Protein 3CPR (pdb70)

B-factor: mean 21.33, std 8.8, range [5.66, 78.07]

Solvent-accessible surface area: 22851 Å² total

Radius of gyration: 25.05 Å; Cα contacts (8 Å, |Δi|>4): 1333; chains: 2; bounding box: 92×56×39 Å

CATH classification: 3.20.20.70

Sequence (602 aa):
ITSTGLTAKTGVEHFGTVGVAMVTPFTESGDIDIAAGREVAAYLVDKGLDSLVLAGTTGESPTTTAAEKLELLKAVREEVGDRAKLIAGVGTNNTRTSVELAEAAASAGADGLLVVTPYYSKPSQEGLLAHFGAIAAATEVPICLYDIPGRSGIPIESDTMRRLSELPTILAVDAKGDLVAATSLIKETGLAWYSGDDPLNLVWLALGGSGFISVIGHAAPTALRELYTSFEEGDLVRAREINAKLSPLVAAQGRLGGVSLAKAALRLQGINVGDPRLPIMAPNEQELEALREDMKKAGVLITSTGLTAKTGVEHFGTVGVAMVTPFTESGDIDIAAGREVAAYLVDKGLDSLVLAGTTGESPTTTAAEKLELLKAVREEVGDRAKLIAGVGTNNTRTSVELAEAAASAGADGLLVVTPYYSKPSQEGLLAHFGAIAAATEVPICLYDIPGRSGIPIESDTMRRLSELPTILAVDAKGDLVAATSLIKETGLAWYSGDDPLNLVWLALGGSGFISVIGHAAPTALRELYTSFEEGDLVRAREINAKLSPLVAAQGRLGGVSLAKAALRLQGINVGDPRLPIMAPNEQELEALREDMKKAGVL

InterPro domains:
  IPR002220 DapA-like [PF00701] (14-297)
  IPR002220 DapA-like [PIRSF001365] (17-299)
  IPR002220 DapA-like [PR00146] (47-68)
  IPR002220 DapA-like [PR00146] (83-101)
  IPR002220 DapA-like [PR00146] (115-131)
  IPR002220 DapA-like [PR00146] (140-157)
  IPR002220 DapA-like [PTHR12128] (19-300)
  IPR002220 DapA-like [SM01130] (13-299)
  IPR005263 4-hydroxy-tetrahydrodipicolinate synthase, DapA [MF_00418] (13-297)
  IPR005263 4-hydroxy-tetrahydrodipicolinate synthase, DapA [TIGR00674] (18-296)
  IPR005263 4-hydroxy-tetrahydrodipicolinate synthase, DapA [cd00950] (14-295)
  IPR013785 Aldolase-type TIM barrel [G3DSA:3.20.20.70] (1-301)
  IPR020624 Schiff base-forming aldolase, conserved site [PS00665] (50-67)
  IPR020625 Schiff base-forming aldolase, active site [PS00666] (145-175)

Organism: Corynebacterium glutamicum (strain ATCC 13032 / DSM 20300 / JCM 1318 / BCRC 11384 / CCUG 27702 / LMG 3730 / NBRC 12168 / NCIMB 10025 / NRRL B-2784 / 534) (NCBI:txid196627)

Structure (mmCIF, N/CA/C/O backbone):
data_3CPR
#
_entry.id   3CPR
#
_cell.length_a   135.300
_cell.length_b   54.810
_cell.length_c   98.610
_cell.angle_alpha   90.000
_cell.angle_beta   129.390
_cell.angle_gamma   90.000
#
_symmetry.space_group_name_H-M   'C 1 2 1'
#
loop_
_entity.id
_entity.type
_entity.pdbx_description
1 polymer 'Dihydrodipicolinate synthetase'
2 water water
#
loop_
_atom_site.group_PDB
_atom_site.id
_atom_site.type_symbol
_atom_site.label_atom_id
_atom_site.label_alt_id
_atom_site.label_comp_id
_atom_site.label_asym_id
_atom_site.label_entity_id
_atom_site.label_seq_id
_atom_site.pdbx_PDB_ins_code
_atom_site.Cartn_x
_atom_site.Cartn_y
_atom_site.Cartn_z
_atom_site.occupancy
_atom_site.B_iso_or_equiv
_atom_site.auth_seq_id
_atom_site.auth_comp_id
_atom_site.auth_asym_id
_atom_site.auth_atom_id
_atom_site.pdbx_PDB_model_num
ATOM 1 N N . ILE A 1 3 ? -9.968 13.623 21.214 1.00 58.08 3 ILE A N 1
ATOM 2 C CA . ILE A 1 3 ? -9.693 12.212 21.606 1.00 59.25 3 ILE A CA 1
ATOM 3 C C . ILE A 1 3 ? -8.235 12.021 22.023 1.00 59.29 3 ILE A C 1
ATOM 4 O O . ILE A 1 3 ? -7.321 12.122 21.203 1.00 59.95 3 ILE A O 1
ATOM 9 N N . THR A 1 4 ? -8.029 11.748 23.310 1.00 59.24 4 THR A N 1
ATOM 10 C CA . THR A 1 4 ? -6.692 11.547 23.861 1.00 58.23 4 THR A CA 1
ATOM 11 C C . THR A 1 4 ? -6.767 10.782 25.182 1.00 56.80 4 THR A C 1
ATOM 12 O O . THR A 1 4 ? -7.538 11.135 26.073 1.00 56.70 4 THR A O 1
ATOM 16 N N . SER A 1 5 ? -5.961 9.734 25.302 1.00 56.37 5 SER A N 1
ATOM 17 C CA . SER A 1 5 ? -5.932 8.919 26.513 1.00 55.13 5 SER A CA 1
ATOM 18 C C . SER A 1 5 ? -4.500 8.799 27.031 1.00 53.51 5 SER A C 1
ATOM 19 O O . SER A 1 5 ? -3.742 7.923 26.610 1.00 53.21 5 SER A O 1
ATOM 22 N N . THR A 1 6 ? -4.140 9.686 27.954 1.00 51.17 6 THR A N 1
ATOM 23 C CA . THR A 1 6 ? -2.796 9.707 28.515 1.00 49.19 6 THR A CA 1
ATOM 24 C C . THR A 1 6 ? -2.456 8.544 29.446 1.00 46.16 6 THR A C 1
ATOM 25 O O . THR A 1 6 ? -3.131 8.308 30.449 1.00 46.07 6 THR A O 1
ATOM 29 N N . GLY A 1 7 ? -1.393 7.824 29.096 1.00 43.34 7 GLY A N 1
ATOM 30 C CA . GLY A 1 7 ? -0.939 6.712 29.908 1.00 37.47 7 GLY A CA 1
ATOM 31 C C . GLY A 1 7 ? 0.124 7.243 30.850 1.00 34.13 7 GLY A C 1
ATOM 32 O O . GLY A 1 7 ? 0.331 8.457 30.925 1.00 35.18 7 GLY A O 1
ATOM 33 N N . LEU A 1 8 ? 0.806 6.352 31.558 1.00 29.58 8 LEU A N 1
ATOM 34 C CA . LEU A 1 8 ? 1.839 6.764 32.504 1.00 26.14 8 LEU A CA 1
ATOM 35 C C . LEU A 1 8 ? 3.208 7.005 31.876 1.00 24.58 8 LEU A C 1
ATOM 36 O O . LEU A 1 8 ? 4.102 7.545 32.523 1.00 24.27 8 LEU A O 1
ATOM 41 N N . THR A 1 9 ? 3.373 6.609 30.620 1.00 22.03 9 THR A N 1
ATOM 42 C CA . THR A 1 9 ? 4.651 6.766 29.947 1.00 22.27 9 THR A CA 1
ATOM 43 C C . THR A 1 9 ? 4.786 8.065 29.167 1.00 22.73 9 THR A C 1
ATOM 44 O O . THR A 1 9 ? 3.854 8.481 28.479 1.00 24.11 9 THR A O 1
ATOM 48 N N . ALA A 1 10 ? 5.950 8.701 29.267 1.00 21.20 10 ALA A N 1
ATOM 49 C CA . ALA A 1 10 ? 6.195 9.929 28.525 1.00 21.48 10 ALA A CA 1
ATOM 50 C C . ALA A 1 10 ? 6.074 9.558 27.044 1.00 22.89 10 ALA A C 1
ATOM 51 O O . ALA A 1 10 ? 6.518 8.483 26.628 1.00 23.13 10 ALA A O 1
ATOM 53 N N . LYS A 1 11 ? 5.476 10.445 26.253 1.00 22.75 11 LYS A N 1
ATOM 54 C CA . LYS A 1 11 ? 5.280 10.199 24.827 1.00 22.23 11 LYS A CA 1
ATOM 55 C C . LYS A 1 11 ? 6.237 10.989 23.942 1.00 22.34 11 LYS A C 1
ATOM 56 O O . LYS A 1 11 ? 6.158 10.939 22.714 1.00 22.17 11 LYS A O 1
ATOM 62 N N . THR A 1 12 ? 7.152 11.709 24.574 1.00 23.17 12 THR A N 1
ATOM 63 C CA . THR A 1 12 ? 8.114 12.520 23.855 1.00 21.66 12 THR A CA 1
ATOM 64 C C . THR A 1 12 ? 8.839 11.784 22.732 1.00 21.18 12 THR A C 1
ATOM 65 O O . THR A 1 12 ? 9.363 10.689 22.928 1.00 21.28 12 THR A O 1
ATOM 69 N N . GLY A 1 13 ? 8.847 12.401 21.552 1.00 20.57 13 GLY A N 1
ATOM 70 C CA . GLY A 1 13 ? 9.532 11.856 20.389 1.00 20.21 13 GLY A CA 1
ATOM 71 C C . GLY A 1 13 ? 9.210 10.475 19.851 1.00 20.66 13 GLY A C 1
ATOM 72 O O . GLY A 1 13 ? 9.925 9.988 18.974 1.00 20.79 13 GLY A O 1
ATOM 73 N N . VAL A 1 14 ? 8.149 9.840 20.339 1.00 20.13 14 VAL A N 1
ATOM 74 C CA . VAL A 1 14 ? 7.800 8.506 19.857 1.00 19.18 14 VAL A CA 1
ATOM 75 C C . VAL A 1 14 ? 7.311 8.525 18.409 1.00 19.46 14 VAL A C 1
ATOM 76 O O . VAL A 1 14 ? 7.220 7.483 17.773 1.00 18.75 14 VAL A O 1
ATOM 80 N N . GLU A 1 15 ? 6.993 9.708 17.892 1.00 20.38 15 GLU A N 1
ATOM 81 C CA . GLU A 1 15 ? 6.524 9.832 16.515 1.00 22.21 15 GLU A CA 1
ATOM 82 C C . GLU A 1 15 ? 7.698 9.750 15.539 1.00 21.81 15 GLU A C 1
ATOM 83 O O . GLU A 1 15 ? 7.506 9.715 14.325 1.00 20.60 15 GLU A O 1
ATOM 89 N N . HIS A 1 16 ? 8.913 9.722 16.077 1.00 21.12 16 HIS A N 1
ATOM 90 C CA . HIS A 1 16 ? 10.106 9.608 15.250 1.00 20.73 16 HIS A CA 1
ATOM 91 C C . HIS A 1 16 ? 10.897 8.338 15.564 1.00 18.88 16 HIS A C 1
ATOM 92 O O . HIS A 1 16 ? 11.475 7.728 14.670 1.00 17.39 16 HIS A O 1
ATOM 99 N N . PHE A 1 17 ? 10.922 7.942 16.836 1.00 18.18 17 PHE A N 1
ATOM 100 C CA . PHE A 1 17 ? 11.701 6.780 17.247 1.00 15.82 17 PHE A CA 1
ATOM 101 C C . PHE A 1 17 ? 10.928 5.615 17.843 1.00 14.72 17 PHE A C 1
ATOM 102 O O . PHE A 1 17 ? 11.525 4.630 18.273 1.00 13.12 17 PHE A O 1
ATOM 110 N N . GLY A 1 18 ? 9.605 5.728 17.879 1.00 14.73 18 GLY A N 1
ATOM 111 C CA . GLY A 1 18 ? 8.790 4.648 18.404 1.00 15.38 18 GLY A CA 1
ATOM 112 C C . GLY A 1 18 ? 8.824 4.507 19.912 1.00 17.61 18 GLY A C 1
ATOM 113 O O . GLY A 1 18 ? 9.141 5.461 20.630 1.00 19.19 18 GLY A O 1
ATOM 114 N N . THR A 1 19 ? 8.494 3.318 20.401 1.00 16.53 19 THR A N 1
ATOM 115 C CA . THR A 1 19 ? 8.483 3.077 21.837 1.00 17.89 19 THR A CA 1
ATOM 116 C C . THR A 1 19 ? 9.290 1.843 22.224 1.00 18.16 19 THR A C 1
ATOM 117 O O . THR A 1 19 ? 10.176 1.912 23.073 1.00 19.42 19 THR A O 1
ATOM 121 N N . VAL A 1 20 ? 8.978 0.715 21.592 1.00 17.70 20 VAL A N 1
ATOM 122 C CA . VAL A 1 20 ? 9.653 -0.547 21.876 1.00 16.18 20 VAL A CA 1
ATOM 123 C C . VAL A 1 20 ? 10.347 -1.077 20.627 1.00 16.46 20 VAL A C 1
ATOM 124 O O . VAL A 1 20 ? 9.688 -1.479 19.665 1.00 14.72 20 VAL A O 1
ATOM 128 N N . GLY A 1 21 ? 11.677 -1.066 20.641 1.00 14.54 21 GLY A N 1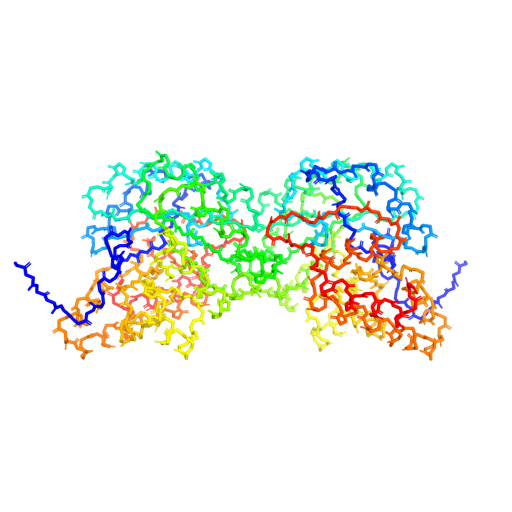
ATOM 129 C CA . GLY A 1 21 ? 12.426 -1.539 19.492 1.00 13.63 21 GLY A CA 1
ATOM 130 C C . GLY A 1 21 ? 13.763 -2.145 19.866 1.00 15.13 21 GLY A C 1
ATOM 131 O O . GLY A 1 21 ? 14.131 -2.183 21.043 1.00 15.14 21 GLY A O 1
ATOM 132 N N . VAL A 1 22 ? 14.493 -2.621 18.865 1.00 14.79 22 VAL A N 1
ATOM 133 C CA . VAL A 1 22 ? 15.791 -3.232 19.108 1.00 16.57 22 VAL A CA 1
ATOM 134 C C . VAL A 1 22 ? 16.807 -2.762 18.078 1.00 17.92 22 VAL A C 1
ATOM 135 O O . VAL A 1 22 ? 16.451 -2.314 16.985 1.00 18.45 22 VAL A O 1
ATOM 139 N N . ALA A 1 23 ? 18.076 -2.838 18.451 1.00 16.32 23 ALA A N 1
ATOM 140 C CA . ALA A 1 23 ? 19.156 -2.505 17.545 1.00 14.65 23 ALA A CA 1
ATOM 141 C C . ALA A 1 23 ? 19.286 -3.843 16.821 1.00 13.83 23 ALA A C 1
ATOM 142 O O . ALA A 1 23 ? 19.970 -4.747 17.294 1.00 13.11 23 ALA A O 1
ATOM 144 N N . MET A 1 24 ? 18.600 -3.966 15.688 1.00 15.75 24 MET A N 1
ATOM 145 C CA . MET A 1 24 ? 18.578 -5.215 14.921 1.00 15.99 24 MET A CA 1
ATOM 146 C C . MET A 1 24 ? 19.911 -5.745 14.396 1.00 15.30 24 MET A C 1
ATOM 147 O O . MET A 1 24 ? 20.789 -4.994 13.968 1.00 13.69 24 MET A O 1
ATOM 152 N N . VAL A 1 25 ? 20.055 -7.062 14.438 1.00 14.51 25 VAL A N 1
ATOM 153 C CA . VAL A 1 25 ? 21.257 -7.696 13.930 1.00 14.68 25 VAL A CA 1
ATOM 154 C C . VAL A 1 25 ? 21.263 -7.547 12.407 1.00 15.68 25 VAL A C 1
ATOM 155 O O . VAL A 1 25 ? 20.243 -7.214 11.792 1.00 13.96 25 VAL A O 1
ATOM 159 N N . THR A 1 26 ? 22.426 -7.767 11.812 1.00 15.39 26 THR A N 1
ATOM 160 C CA . THR A 1 26 ? 22.579 -7.720 10.364 1.00 16.44 26 THR A CA 1
ATOM 161 C C . THR A 1 26 ? 22.918 -9.161 9.985 1.00 16.39 26 THR A C 1
ATOM 162 O O . THR A 1 26 ? 24.061 -9.601 10.118 1.00 17.44 26 THR A O 1
ATOM 166 N N . PRO A 1 27 ? 21.921 -9.918 9.511 1.00 16.26 27 PRO A N 1
ATOM 167 C CA . PRO A 1 27 ? 22.116 -11.317 9.123 1.00 15.80 27 PRO A CA 1
ATOM 168 C C . PRO A 1 27 ? 23.186 -11.536 8.062 1.00 16.60 27 PRO A C 1
ATOM 169 O O . PRO A 1 27 ? 23.300 -10.771 7.101 1.00 16.32 27 PRO A O 1
ATOM 173 N N . PHE A 1 28 ? 23.972 -12.590 8.252 1.00 18.15 28 PHE A N 1
ATOM 174 C CA . PHE A 1 28 ? 25.023 -12.962 7.314 1.00 17.64 28 PHE A CA 1
ATOM 175 C C . PHE A 1 28 ? 24.812 -14.418 6.923 1.00 18.33 28 PHE A C 1
ATOM 176 O O . PHE A 1 28 ? 24.295 -15.207 7.713 1.00 17.59 28 PHE A O 1
ATOM 184 N N . THR A 1 29 ? 25.208 -14.760 5.699 1.00 19.37 29 THR A N 1
ATOM 185 C CA . THR A 1 29 ? 25.095 -16.120 5.194 1.00 20.50 29 THR A CA 1
ATOM 186 C C . THR A 1 29 ? 26.242 -16.913 5.811 1.00 23.22 29 THR A C 1
ATOM 187 O O . THR A 1 29 ? 27.072 -16.348 6.515 1.00 23.52 29 THR A O 1
ATOM 191 N N . GLU A 1 30 ? 26.294 -18.216 5.551 1.00 26.73 30 GLU A N 1
ATOM 192 C CA . GLU A 1 30 ? 27.353 -19.056 6.108 1.00 29.95 30 GLU A CA 1
ATOM 193 C C . GLU A 1 30 ? 28.752 -18.543 5.792 1.00 30.28 30 GLU A C 1
ATOM 194 O O . GLU A 1 30 ? 29.682 -18.739 6.574 1.00 31.78 30 GLU A O 1
ATOM 200 N N . SER A 1 31 ? 28.904 -17.881 4.652 1.00 31.63 31 SER A N 1
ATOM 201 C CA . SER A 1 31 ? 30.213 -17.373 4.252 1.00 32.77 31 SER A CA 1
ATOM 202 C C . SER A 1 31 ? 30.501 -15.919 4.610 1.00 31.79 31 SER A C 1
ATOM 203 O O . SER A 1 31 ? 31.441 -15.327 4.089 1.00 33.00 31 SER A O 1
ATOM 206 N N . GLY A 1 32 ? 29.691 -15.345 5.490 1.00 31.26 32 GLY A N 1
ATOM 207 C CA . GLY A 1 32 ? 29.929 -13.977 5.910 1.00 29.72 32 GLY A CA 1
ATOM 208 C C . GLY A 1 32 ? 29.320 -12.871 5.075 1.00 28.27 32 GLY A C 1
ATOM 209 O O . GLY A 1 32 ? 29.494 -11.694 5.400 1.00 27.85 32 GLY A O 1
ATOM 210 N N . ASP A 1 33 ? 28.614 -13.223 4.004 1.00 26.37 33 ASP A N 1
ATOM 211 C CA . ASP A 1 33 ? 27.986 -12.205 3.167 1.00 25.98 33 ASP A CA 1
ATOM 212 C C . ASP A 1 33 ? 26.667 -11.733 3.773 1.00 24.03 33 ASP A C 1
ATOM 213 O O . ASP A 1 33 ? 25.989 -12.475 4.485 1.00 22.57 33 ASP A O 1
ATOM 218 N N . ILE A 1 34 ? 26.298 -10.492 3.498 1.00 22.59 34 ILE A N 1
ATOM 219 C CA . ILE A 1 34 ? 25.050 -9.980 4.040 1.00 23.68 34 ILE A CA 1
ATOM 220 C C . ILE A 1 34 ? 23.879 -10.770 3.449 1.00 23.30 34 ILE A C 1
ATOM 221 O O . ILE A 1 34 ? 23.884 -11.128 2.274 1.00 23.01 34 ILE A O 1
ATOM 226 N N . ASP A 1 35 ? 22.884 -11.054 4.277 1.00 22.59 35 ASP A N 1
ATOM 227 C CA . ASP A 1 35 ? 21.722 -11.810 3.837 1.00 22.37 35 ASP A CA 1
ATOM 228 C C . ASP A 1 35 ? 20.477 -10.938 3.968 1.00 21.86 35 ASP A C 1
ATOM 229 O O . ASP A 1 35 ? 19.792 -10.955 4.990 1.00 22.28 35 ASP A O 1
ATOM 234 N N . ILE A 1 36 ? 20.206 -10.173 2.914 1.00 22.25 36 ILE A N 1
ATOM 235 C CA . ILE A 1 36 ? 19.074 -9.254 2.860 1.00 22.83 36 ILE A CA 1
ATOM 236 C C . ILE A 1 36 ? 17.725 -9.909 3.132 1.00 22.42 36 ILE A C 1
ATOM 237 O O . ILE A 1 36 ? 16.868 -9.331 3.801 1.00 23.56 36 ILE A O 1
ATOM 242 N N . ALA A 1 37 ? 17.540 -11.115 2.614 1.00 21.63 37 ALA A N 1
ATOM 243 C CA . ALA A 1 37 ? 16.286 -11.829 2.795 1.00 20.41 37 ALA A CA 1
ATOM 244 C C . ALA A 1 37 ? 16.016 -12.116 4.267 1.00 19.96 37 ALA A C 1
ATOM 245 O O . ALA A 1 37 ? 14.908 -11.895 4.759 1.00 20.49 37 ALA A O 1
ATOM 247 N N . ALA A 1 38 ? 17.024 -12.621 4.968 1.00 18.71 38 ALA A N 1
ATOM 248 C CA . ALA A 1 38 ? 16.873 -12.929 6.388 1.00 19.21 38 ALA A CA 1
ATOM 249 C C . ALA A 1 38 ? 16.680 -11.631 7.180 1.00 17.48 38 ALA A C 1
ATOM 250 O O . ALA A 1 38 ? 16.026 -11.622 8.220 1.00 17.88 38 ALA A O 1
ATOM 252 N N . GLY A 1 39 ? 17.251 -10.541 6.681 1.00 16.02 39 GLY A N 1
ATOM 253 C CA . GLY A 1 39 ? 17.104 -9.265 7.362 1.00 17.25 39 GLY A CA 1
ATOM 254 C C . GLY A 1 39 ? 15.654 -8.809 7.329 1.00 17.97 39 GLY A C 1
ATOM 255 O O . GLY A 1 39 ? 15.112 -8.325 8.329 1.00 15.92 39 GLY A O 1
ATOM 256 N N . ARG A 1 40 ? 15.022 -8.966 6.170 1.00 17.06 40 ARG A N 1
ATOM 257 C CA . ARG A 1 40 ? 13.632 -8.576 6.008 1.00 17.22 40 ARG A CA 1
ATOM 258 C C . ARG A 1 40 ? 12.744 -9.519 6.809 1.00 17.82 40 ARG A C 1
ATOM 259 O O . ARG A 1 40 ? 11.720 -9.107 7.354 1.00 18.24 40 ARG A O 1
ATOM 267 N N . GLU A 1 41 ? 13.151 -10.783 6.879 1.00 18.04 41 GLU A N 1
ATOM 268 C CA . GLU A 1 41 ? 12.400 -11.796 7.611 1.00 20.69 41 GLU A CA 1
ATOM 269 C C . GLU A 1 41 ? 12.405 -11.478 9.104 1.00 19.65 41 GLU A C 1
ATOM 270 O O . GLU A 1 41 ? 11.362 -11.498 9.757 1.00 19.11 41 GLU A O 1
ATOM 276 N N . VAL A 1 42 ? 13.590 -11.193 9.633 1.00 17.37 42 VAL A N 1
ATOM 277 C CA . VAL A 1 42 ? 13.738 -10.869 11.042 1.00 18.39 42 VAL A CA 1
ATOM 278 C C . VAL A 1 42 ? 12.983 -9.603 11.420 1.00 17.61 42 VAL A C 1
ATOM 279 O O . VAL A 1 42 ? 12.339 -9.552 12.466 1.00 19.34 42 VAL A O 1
ATOM 283 N N . ALA A 1 43 ? 13.055 -8.585 10.570 1.00 16.44 43 ALA A N 1
ATOM 284 C CA . ALA A 1 43 ? 12.370 -7.328 10.843 1.00 16.84 43 ALA A CA 1
ATOM 285 C C . ALA A 1 43 ? 10.850 -7.521 10.905 1.00 17.10 43 ALA A C 1
ATOM 286 O O . ALA A 1 43 ? 10.190 -7.028 11.821 1.00 15.16 43 ALA A O 1
ATOM 288 N N . ALA A 1 44 ? 10.296 -8.251 9.942 1.00 16.83 44 ALA A N 1
ATOM 289 C CA . ALA A 1 44 ? 8.858 -8.498 9.937 1.00 17.48 44 ALA A CA 1
ATOM 290 C C . ALA A 1 44 ? 8.501 -9.335 11.170 1.00 18.18 44 ALA A C 1
ATOM 291 O O . ALA A 1 44 ? 7.477 -9.126 11.814 1.00 17.40 44 ALA A O 1
ATOM 293 N N . TYR A 1 45 ? 9.364 -10.290 11.492 1.00 19.34 45 TYR A N 1
ATOM 294 C CA . TYR A 1 45 ? 9.156 -11.148 12.647 1.00 20.70 45 TYR A CA 1
ATOM 295 C C . TYR A 1 45 ? 9.056 -10.317 13.935 1.00 20.91 45 TYR A C 1
ATOM 296 O O . TYR A 1 45 ? 8.079 -10.415 14.680 1.00 21.56 45 TYR A O 1
ATOM 305 N N . LEU A 1 46 ? 10.074 -9.498 14.178 1.00 19.33 46 LEU A N 1
ATOM 306 C CA . LEU A 1 46 ? 10.137 -8.663 15.373 1.00 19.54 46 LEU A CA 1
ATOM 307 C C . LEU A 1 46 ? 8.962 -7.694 15.508 1.00 18.05 46 LEU A C 1
ATOM 308 O O . LEU A 1 46 ? 8.381 -7.562 16.591 1.00 14.93 46 LEU A O 1
ATOM 313 N N . VAL A 1 47 ? 8.617 -7.028 14.410 1.00 18.09 47 VAL A N 1
ATOM 314 C CA . VAL A 1 47 ? 7.516 -6.082 14.410 1.00 18.57 47 VAL A CA 1
ATOM 315 C C . VAL A 1 47 ? 6.202 -6.809 14.678 1.00 20.06 47 VAL A C 1
ATOM 316 O O . VAL A 1 47 ? 5.394 -6.360 15.486 1.00 20.10 47 VAL A O 1
ATOM 320 N N . ASP A 1 48 ? 5.983 -7.934 14.003 1.00 21.75 48 ASP A N 1
ATOM 321 C CA . ASP A 1 48 ? 4.764 -8.703 14.228 1.00 23.78 48 ASP A CA 1
ATOM 322 C C . ASP A 1 48 ? 4.688 -9.108 15.698 1.00 21.90 48 ASP A C 1
ATOM 323 O O . ASP A 1 48 ? 3.602 -9.283 16.241 1.00 21.15 48 ASP A O 1
ATOM 328 N N . LYS A 1 49 ? 5.850 -9.252 16.333 1.00 21.51 49 LYS A N 1
ATOM 329 C CA . LYS A 1 49 ? 5.926 -9.638 17.746 1.00 22.23 49 LYS A CA 1
ATOM 330 C C . LYS A 1 49 ? 5.613 -8.487 18.699 1.00 21.53 49 LYS A C 1
ATOM 331 O O . LYS A 1 49 ? 5.418 -8.704 19.894 1.00 19.87 49 LYS A O 1
ATOM 337 N N . GLY A 1 50 ? 5.589 -7.262 18.183 1.00 20.56 50 GLY A N 1
ATOM 338 C CA . GLY A 1 50 ? 5.284 -6.138 19.045 1.00 20.71 50 GLY A CA 1
ATOM 339 C C . GLY A 1 50 ? 6.215 -4.946 18.969 1.00 20.27 50 GLY A C 1
ATOM 340 O O . GLY A 1 50 ? 5.901 -3.889 19.510 1.00 19.16 50 GLY A O 1
ATOM 341 N N . LEU A 1 51 ? 7.361 -5.099 18.319 1.00 19.67 51 LEU A N 1
ATOM 342 C CA . LEU A 1 51 ? 8.292 -3.981 18.209 1.00 19.12 51 LEU A CA 1
ATOM 343 C C . LEU A 1 51 ? 7.722 -2.967 17.230 1.00 20.15 51 LEU A C 1
ATOM 344 O O . LEU A 1 51 ? 7.120 -3.346 16.225 1.00 21.77 51 LEU A O 1
ATOM 349 N N . ASP A 1 52 ? 7.900 -1.682 17.525 1.00 18.66 52 ASP A N 1
ATOM 350 C CA . ASP A 1 52 ? 7.421 -0.636 16.638 1.00 18.30 52 ASP A CA 1
ATOM 351 C C . ASP A 1 52 ? 8.581 0.255 16.218 1.00 17.48 52 ASP A C 1
ATOM 352 O O . ASP A 1 52 ? 8.381 1.370 15.741 1.00 16.75 52 ASP A O 1
ATOM 357 N N . SER A 1 53 ? 9.799 -0.247 16.391 1.00 16.57 53 SER A N 1
ATOM 358 C CA . SER A 1 53 ? 10.982 0.518 16.033 1.00 17.01 53 SER A CA 1
ATOM 359 C C . SER A 1 53 ? 12.172 -0.396 15.797 1.00 15.06 53 SER A C 1
ATOM 360 O O . SER A 1 53 ? 12.307 -1.432 16.442 1.00 15.48 53 SER A O 1
ATOM 363 N N . LEU A 1 54 ? 13.040 -0.016 14.868 1.00 12.61 54 LEU A N 1
ATOM 364 C CA . LEU A 1 54 ? 14.216 -0.822 14.584 1.00 14.07 54 LEU A CA 1
ATOM 365 C C . LEU A 1 54 ? 15.405 0.052 14.260 1.00 13.39 54 LEU A C 1
ATOM 366 O O . LEU A 1 54 ? 15.323 0.921 13.398 1.00 14.17 54 LEU A O 1
ATOM 371 N N . VAL A 1 55 ? 16.514 -0.175 14.948 1.00 12.33 55 VAL A N 1
ATOM 372 C CA . VAL A 1 55 ? 17.726 0.574 14.652 1.00 10.68 55 VAL A CA 1
ATOM 373 C C . VAL A 1 55 ? 18.557 -0.321 13.758 1.00 10.92 55 VAL A C 1
ATOM 374 O O . VAL A 1 55 ? 18.892 -1.452 14.135 1.00 12.90 55 VAL A O 1
ATOM 378 N N . LEU A 1 56 ? 18.875 0.170 12.567 1.00 11.87 56 LEU A N 1
ATOM 379 C CA . LEU A 1 56 ? 19.672 -0.596 11.615 1.00 11.85 56 LEU A CA 1
ATOM 380 C C . LEU A 1 56 ? 21.081 -0.015 11.591 1.00 12.98 56 LEU A C 1
ATOM 381 O O . LEU A 1 56 ? 21.264 1.204 11.614 1.00 13.04 56 LEU A O 1
ATOM 386 N N . ALA A 1 57 ? 22.075 -0.892 11.558 1.00 14.11 57 ALA A N 1
ATOM 387 C CA . ALA A 1 57 ? 23.477 -0.474 11.546 1.00 14.53 57 ALA A CA 1
ATOM 388 C C . ALA A 1 57 ? 23.919 0.122 12.888 1.00 14.84 57 ALA A C 1
ATOM 389 O O . ALA A 1 57 ? 24.724 1.047 12.937 1.00 15.43 57 ALA A O 1
ATOM 391 N N . GLY A 1 58 ? 23.370 -0.410 13.971 1.00 15.01 58 GLY A N 1
ATOM 392 C CA . GLY A 1 58 ? 23.765 0.028 15.293 1.00 16.57 58 GLY A CA 1
ATOM 393 C C . GLY A 1 58 ? 24.893 -0.900 15.720 1.00 16.50 58 GLY A C 1
ATOM 394 O O . GLY A 1 58 ? 25.417 -1.655 14.898 1.00 17.14 58 GLY A O 1
ATOM 395 N N . THR A 1 59 ? 25.268 -0.855 16.993 1.00 17.31 59 THR A N 1
ATOM 396 C CA . THR A 1 59 ? 26.342 -1.707 17.513 1.00 17.21 59 THR A CA 1
ATOM 397 C C . THR A 1 59 ? 26.004 -3.174 17.276 1.00 15.83 59 THR A C 1
ATOM 398 O O . THR A 1 59 ? 26.803 -3.935 16.735 1.00 15.05 59 THR A O 1
ATOM 402 N N . THR A 1 60 ? 24.807 -3.554 17.706 1.00 14.05 60 THR A N 1
ATOM 403 C CA . THR A 1 60 ? 24.305 -4.911 17.575 1.00 14.35 60 THR A CA 1
ATOM 404 C C . THR A 1 60 ? 24.161 -5.291 16.097 1.00 14.23 60 THR A C 1
ATOM 405 O O . THR A 1 60 ? 24.164 -6.470 15.747 1.00 13.77 60 THR A O 1
ATOM 409 N N . GLY A 1 61 ? 24.039 -4.282 15.239 1.00 13.35 61 GLY A N 1
ATOM 410 C CA . GLY A 1 61 ? 23.913 -4.518 13.808 1.00 13.77 61 GLY A CA 1
ATOM 411 C C . GLY A 1 61 ? 25.281 -4.661 13.164 1.00 13.23 61 GLY A C 1
ATOM 412 O O . GLY A 1 61 ? 25.409 -4.683 11.939 1.00 13.55 61 GLY A O 1
ATOM 413 N N . GLU A 1 62 ? 26.310 -4.743 14.000 1.00 12.84 62 GLU A N 1
ATOM 414 C CA . GLU A 1 62 ? 27.682 -4.912 13.534 1.00 12.21 62 GLU A CA 1
ATOM 415 C C . GLU A 1 62 ? 28.175 -3.825 12.579 1.00 12.88 62 GLU A C 1
ATOM 416 O O . GLU A 1 62 ? 28.787 -4.110 11.556 1.00 13.10 62 GLU A O 1
ATOM 422 N N . SER A 1 63 ? 27.931 -2.567 12.940 1.00 13.53 63 SER A N 1
ATOM 423 C CA . SER A 1 63 ? 28.356 -1.439 12.117 1.00 12.27 63 SER A CA 1
ATOM 424 C C . SER A 1 63 ? 29.862 -1.384 11.844 1.00 11.99 63 SER A C 1
ATOM 425 O O . SER A 1 63 ? 30.285 -0.808 10.847 1.00 13.64 63 SER A O 1
ATOM 428 N N . PRO A 1 64 ? 30.694 -1.967 12.726 1.00 13.19 64 PRO A N 1
ATOM 429 C CA . PRO A 1 64 ? 32.140 -1.906 12.455 1.00 12.54 64 PRO A CA 1
ATOM 430 C C . PRO A 1 64 ? 32.637 -2.812 11.321 1.00 14.49 64 PRO A C 1
ATOM 431 O O . PRO A 1 64 ? 33.630 -2.504 10.669 1.00 16.02 64 PRO A O 1
ATOM 435 N N . THR A 1 65 ? 31.960 -3.936 11.094 1.00 15.56 65 THR A N 1
ATOM 436 C CA . THR A 1 65 ? 32.389 -4.875 10.054 1.00 15.70 65 THR A CA 1
ATOM 437 C C . THR A 1 65 ? 31.567 -4.878 8.755 1.00 16.21 65 THR A C 1
ATOM 438 O O . THR A 1 65 ? 31.799 -5.703 7.877 1.00 17.39 65 THR A O 1
ATOM 442 N N . THR A 1 66 ? 30.610 -3.966 8.633 1.00 17.29 66 THR A N 1
ATOM 443 C CA . THR A 1 66 ? 29.805 -3.876 7.418 1.00 17.37 66 THR A CA 1
ATOM 444 C C . THR A 1 66 ? 30.186 -2.621 6.647 1.00 17.27 66 THR A C 1
ATOM 445 O O . THR A 1 66 ? 30.560 -1.614 7.244 1.00 16.20 66 THR A O 1
ATOM 449 N N . THR A 1 67 ? 30.084 -2.685 5.322 1.00 16.18 67 THR A N 1
ATOM 450 C CA . THR A 1 67 ? 30.420 -1.545 4.477 1.00 16.47 67 THR A CA 1
ATOM 451 C C . THR A 1 67 ? 29.251 -0.567 4.425 1.00 17.19 67 THR A C 1
ATOM 452 O O . THR A 1 67 ? 28.129 -0.901 4.818 1.00 17.84 67 THR A O 1
ATOM 456 N N . ALA A 1 68 ? 29.519 0.640 3.941 1.00 16.78 68 ALA A N 1
ATOM 457 C CA . ALA A 1 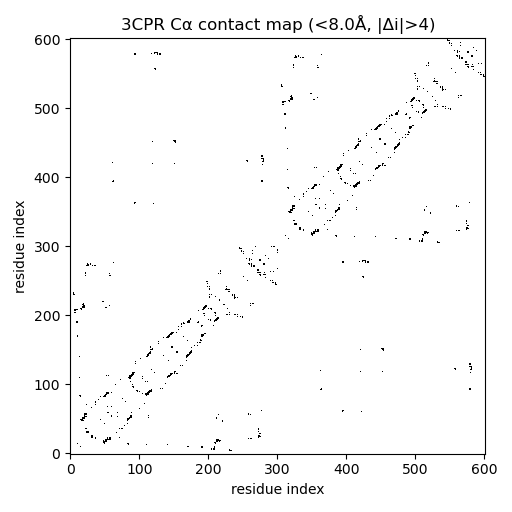68 ? 28.478 1.651 3.825 1.00 18.11 68 ALA A CA 1
ATOM 458 C C . ALA A 1 68 ? 27.366 1.154 2.897 1.00 18.83 68 ALA A C 1
ATOM 459 O O . ALA A 1 68 ? 26.193 1.431 3.124 1.00 21.34 68 ALA A O 1
ATOM 461 N N . ALA A 1 69 ? 27.736 0.416 1.856 1.00 19.08 69 ALA A N 1
ATOM 462 C CA . ALA A 1 69 ? 26.755 -0.108 0.906 1.00 19.35 69 ALA A CA 1
ATOM 463 C C . ALA A 1 69 ? 25.868 -1.178 1.547 1.00 17.68 69 ALA A C 1
ATOM 464 O O . ALA A 1 69 ? 24.663 -1.208 1.333 1.00 16.66 69 ALA A O 1
ATOM 466 N N . GLU A 1 70 ? 26.472 -2.063 2.327 1.00 18.75 70 GLU A N 1
ATOM 467 C CA . GLU A 1 70 ? 25.711 -3.105 2.999 1.00 18.00 70 GLU A CA 1
ATOM 468 C C . GLU A 1 70 ? 24.673 -2.464 3.923 1.00 17.96 70 GLU A C 1
ATOM 469 O O . GLU A 1 70 ? 23.533 -2.933 4.020 1.00 16.76 70 GLU A O 1
ATOM 475 N N . LYS A 1 71 ? 25.065 -1.380 4.588 1.00 16.44 71 LYS A N 1
ATOM 476 C CA . LYS A 1 71 ? 24.166 -0.677 5.498 1.00 17.13 71 LYS A CA 1
ATOM 477 C C . LYS A 1 71 ? 22.970 -0.115 4.743 1.00 16.81 71 LYS A C 1
ATOM 478 O O . LYS A 1 71 ? 21.822 -0.398 5.079 1.00 15.20 71 LYS A O 1
ATOM 484 N N . LEU A 1 72 ? 23.252 0.689 3.722 1.00 18.39 72 LEU A N 1
ATOM 485 C CA . LEU A 1 72 ? 22.201 1.307 2.923 1.00 21.55 72 LEU A CA 1
ATOM 486 C C . LEU A 1 72 ? 21.272 0.235 2.374 1.00 22.07 72 LEU A C 1
ATOM 487 O O . LEU A 1 72 ? 20.053 0.405 2.314 1.00 21.53 72 LEU A O 1
ATOM 492 N N . GLU A 1 73 ? 21.872 -0.881 1.988 1.00 22.23 73 GLU A N 1
ATOM 493 C CA . GLU A 1 73 ? 21.132 -1.996 1.426 1.00 24.25 73 GLU A CA 1
ATOM 494 C C . GLU A 1 73 ? 20.140 -2.574 2.424 1.00 22.09 73 GLU A C 1
ATOM 495 O O . GLU A 1 73 ? 18.968 -2.767 2.105 1.00 20.80 73 GLU A O 1
ATOM 501 N N . LEU A 1 74 ? 20.611 -2.858 3.633 1.00 20.84 74 LEU A N 1
ATOM 502 C CA . LEU A 1 74 ? 19.731 -3.407 4.656 1.00 19.33 74 LEU A CA 1
ATOM 503 C C . LEU A 1 74 ? 18.618 -2.413 4.946 1.00 19.01 74 LEU A C 1
ATOM 504 O O . LEU A 1 74 ? 17.454 -2.787 5.055 1.00 20.71 74 LEU A O 1
ATOM 509 N N . LEU A 1 75 ? 18.986 -1.141 5.057 1.00 18.85 75 LEU A N 1
ATOM 510 C CA . LEU A 1 75 ? 18.024 -0.094 5.348 1.00 19.26 75 LEU A CA 1
ATOM 511 C C . LEU A 1 75 ? 16.894 -0.050 4.329 1.00 20.16 75 LEU A C 1
ATOM 512 O O . LEU A 1 75 ? 15.723 -0.088 4.699 1.00 18.28 75 LEU A O 1
ATOM 517 N N . LYS A 1 76 ? 17.247 0.036 3.048 1.00 21.16 76 LYS A N 1
ATOM 518 C CA . LYS A 1 76 ? 16.238 0.085 1.994 1.00 22.02 76 LYS A CA 1
ATOM 519 C C . LYS A 1 76 ? 15.399 -1.184 1.973 1.00 21.19 76 LYS A C 1
ATOM 520 O O . LYS A 1 76 ? 14.194 -1.137 1.737 1.00 20.37 76 LYS A O 1
ATOM 526 N N . ALA A 1 77 ? 16.034 -2.319 2.237 1.00 21.68 77 ALA A N 1
ATOM 527 C CA . ALA A 1 77 ? 15.316 -3.591 2.248 1.00 22.29 77 ALA A CA 1
ATOM 528 C C . ALA A 1 77 ? 14.305 -3.682 3.400 1.00 23.14 77 ALA A C 1
ATOM 529 O O . ALA A 1 77 ? 13.162 -4.103 3.209 1.00 22.86 77 ALA A O 1
ATOM 531 N N . VAL A 1 78 ? 14.719 -3.289 4.599 1.00 22.62 78 VAL A N 1
ATOM 532 C CA . VAL A 1 78 ? 13.817 -3.362 5.743 1.00 23.38 78 VAL A CA 1
ATOM 533 C C . VAL A 1 78 ? 12.662 -2.379 5.583 1.00 24.33 78 VAL A C 1
ATOM 534 O O . VAL A 1 78 ? 11.525 -2.681 5.951 1.00 23.51 78 VAL A O 1
ATOM 538 N N . ARG A 1 79 ? 12.964 -1.206 5.033 1.00 25.03 79 ARG A N 1
ATOM 539 C CA . ARG A 1 79 ? 11.956 -0.184 4.813 1.00 28.14 79 ARG A CA 1
ATOM 540 C C . ARG A 1 79 ? 10.843 -0.740 3.927 1.00 30.24 79 ARG A C 1
ATOM 541 O O . ARG A 1 79 ? 9.659 -0.535 4.198 1.00 29.07 79 ARG A O 1
ATOM 549 N N . GLU A 1 80 ? 11.230 -1.452 2.871 1.00 31.42 80 GLU A N 1
ATOM 550 C CA . GLU A 1 80 ? 10.259 -2.040 1.962 1.00 32.49 80 GLU A CA 1
ATOM 551 C C . GLU A 1 80 ? 9.431 -3.087 2.690 1.00 32.32 80 GLU A C 1
ATOM 552 O O . GLU A 1 80 ? 8.249 -3.279 2.396 1.00 33.07 80 GLU A O 1
ATOM 558 N N . GLU A 1 81 ? 10.056 -3.756 3.651 1.00 30.84 81 GLU A N 1
ATOM 559 C CA . GLU A 1 81 ? 9.395 -4.806 4.411 1.00 30.62 81 GLU A CA 1
ATOM 560 C C . GLU A 1 81 ? 8.452 -4.304 5.499 1.00 32.00 81 GLU A C 1
ATOM 561 O O . GLU A 1 81 ? 7.263 -4.616 5.480 1.00 30.63 81 GLU A O 1
ATOM 567 N N . VAL A 1 82 ? 8.981 -3.527 6.442 1.00 33.39 82 VAL A N 1
ATOM 568 C CA . VAL A 1 82 ? 8.181 -3.028 7.559 1.00 36.00 82 VAL A CA 1
ATOM 569 C C . VAL A 1 82 ? 8.089 -1.509 7.687 1.00 38.49 82 VAL A C 1
ATOM 570 O O . VAL A 1 82 ? 7.793 -0.996 8.771 1.00 39.82 82 VAL A O 1
ATOM 574 N N . GLY A 1 83 ? 8.332 -0.790 6.596 1.00 39.81 83 GLY A N 1
ATOM 575 C CA . GLY A 1 83 ? 8.281 0.662 6.648 1.00 39.86 83 GLY A CA 1
ATOM 576 C C . GLY A 1 83 ? 6.929 1.251 7.008 1.00 40.43 83 GLY A C 1
ATOM 577 O O . GLY A 1 83 ? 6.854 2.292 7.656 1.00 41.37 83 GLY A O 1
ATOM 578 N N . ASP A 1 84 ? 5.857 0.587 6.597 1.00 41.35 84 ASP A N 1
ATOM 579 C CA . ASP A 1 84 ? 4.513 1.077 6.872 1.00 41.98 84 ASP A CA 1
ATOM 580 C C . ASP A 1 84 ? 4.009 0.835 8.290 1.00 40.60 84 ASP A C 1
ATOM 581 O O . ASP A 1 84 ? 2.879 1.209 8.609 1.00 41.80 84 ASP A O 1
ATOM 586 N N . ARG A 1 85 ? 4.819 0.212 9.144 1.00 37.50 85 ARG A N 1
ATOM 587 C CA . ARG A 1 85 ? 4.368 -0.032 10.511 1.00 34.00 85 ARG A CA 1
ATOM 588 C C . ARG A 1 85 ? 5.441 -0.011 11.602 1.00 31.29 85 ARG A C 1
ATOM 589 O O . ARG A 1 85 ? 5.218 -0.495 12.709 1.00 30.38 85 ARG A O 1
ATOM 597 N N . ALA A 1 86 ? 6.598 0.565 11.299 1.00 27.96 86 ALA A N 1
ATOM 598 C CA . ALA A 1 86 ? 7.671 0.657 12.283 1.00 27.44 86 ALA A CA 1
ATOM 599 C C . ALA A 1 86 ? 8.607 1.808 11.959 1.00 25.29 86 ALA A C 1
ATOM 600 O O . ALA A 1 86 ? 8.843 2.110 10.793 1.00 24.51 86 ALA A O 1
ATOM 602 N N . LYS A 1 87 ? 9.127 2.454 12.997 1.00 23.30 87 LYS A N 1
ATOM 603 C CA . LYS A 1 87 ? 10.065 3.551 12.810 1.00 22.40 87 LYS A CA 1
ATOM 604 C C . LYS A 1 87 ? 11.439 2.932 12.532 1.00 22.08 87 LYS A C 1
ATOM 605 O O . LYS A 1 87 ? 11.889 2.051 13.266 1.00 22.82 87 LYS A O 1
ATOM 611 N N . LEU A 1 88 ? 12.090 3.377 11.463 1.00 19.76 88 LEU A N 1
ATOM 612 C CA . LEU A 1 88 ? 13.402 2.856 11.098 1.00 18.00 88 LEU A CA 1
ATOM 613 C C . LEU A 1 88 ? 14.466 3.893 11.411 1.00 15.04 88 LEU A C 1
ATOM 614 O O . LEU A 1 88 ? 14.491 4.977 10.832 1.00 12.81 88 LEU A O 1
ATOM 619 N N . ILE A 1 89 ? 15.350 3.541 12.334 1.00 12.69 89 ILE A N 1
ATOM 620 C CA . ILE A 1 89 ? 16.404 4.438 12.786 1.00 11.89 89 ILE A CA 1
ATOM 621 C C . ILE A 1 89 ? 17.756 3.970 12.276 1.00 12.60 89 ILE A C 1
ATOM 622 O O . ILE A 1 89 ? 18.169 2.841 12.537 1.00 13.12 89 ILE A O 1
ATOM 627 N N . ALA A 1 90 ? 18.456 4.846 11.566 1.00 11.92 90 ALA A N 1
ATOM 628 C CA . ALA A 1 90 ? 19.753 4.491 10.992 1.00 12.56 90 ALA A CA 1
ATOM 629 C C . ALA A 1 90 ? 20.984 4.936 11.780 1.00 13.14 90 ALA A C 1
ATOM 630 O O . ALA A 1 90 ? 21.160 6.126 12.080 1.00 11.85 90 ALA A O 1
ATOM 632 N N . GLY A 1 91 ? 21.846 3.972 12.097 1.00 13.01 91 GLY A N 1
ATOM 633 C CA . GLY A 1 91 ? 23.061 4.293 12.821 1.00 11.13 91 GLY A CA 1
ATOM 634 C C . GLY A 1 91 ? 23.991 4.894 11.794 1.00 11.32 91 GLY A C 1
ATOM 635 O O . GLY A 1 91 ? 24.317 4.245 10.798 1.00 11.86 91 GLY A O 1
ATOM 636 N N . VAL A 1 92 ? 24.408 6.133 12.007 1.00 10.99 92 VAL A N 1
ATOM 637 C CA . VAL A 1 92 ? 25.285 6.792 11.050 1.00 11.57 92 VAL A CA 1
ATOM 638 C C . VAL A 1 92 ? 26.547 7.393 11.663 1.00 12.48 92 VAL A C 1
ATOM 639 O O . VAL A 1 92 ? 27.432 7.864 10.949 1.00 12.41 92 VAL A O 1
ATOM 643 N N . GLY A 1 93 ? 26.639 7.373 12.987 1.00 11.68 93 GLY A N 1
ATOM 644 C CA . GLY A 1 93 ? 27.805 7.943 13.629 1.00 13.46 93 GLY A CA 1
ATOM 645 C C . GLY A 1 93 ? 29.040 7.066 13.597 1.00 14.48 93 GLY A C 1
ATOM 646 O O . GLY A 1 93 ? 28.962 5.850 13.759 1.00 17.29 93 GLY A O 1
ATOM 647 N N . THR A 1 94 ? 30.186 7.697 13.378 1.00 14.84 94 THR A N 1
ATOM 648 C CA . THR A 1 94 ? 31.480 7.024 13.342 1.00 14.02 94 THR A CA 1
ATOM 649 C C . THR A 1 94 ? 32.365 7.942 14.162 1.00 11.41 94 THR A C 1
ATOM 650 O O . THR A 1 94 ? 31.857 8.839 14.824 1.00 12.96 94 THR A O 1
ATOM 654 N N . ASN A 1 95 ? 33.677 7.734 14.131 1.00 12.88 95 ASN A N 1
ATOM 655 C CA . ASN A 1 95 ? 34.567 8.630 14.858 1.00 14.66 95 ASN A CA 1
ATOM 656 C C . ASN A 1 95 ? 35.275 9.548 13.854 1.00 14.59 95 ASN A C 1
ATOM 657 O O . ASN A 1 95 ? 36.357 10.060 14.112 1.00 10.85 95 ASN A O 1
ATOM 662 N N . ASN A 1 96 ? 34.644 9.735 12.698 1.00 16.25 96 ASN A N 1
ATOM 663 C CA . ASN A 1 96 ? 35.163 10.613 11.647 1.00 18.65 96 ASN A CA 1
ATOM 664 C C . ASN A 1 96 ? 33.967 11.467 11.241 1.00 18.98 96 ASN A C 1
ATOM 665 O O . ASN A 1 96 ? 32.987 10.948 10.711 1.00 19.37 96 ASN A O 1
ATOM 670 N N . THR A 1 97 ? 34.040 12.769 11.485 1.00 18.06 97 THR A N 1
ATOM 671 C CA . THR A 1 97 ? 32.922 13.646 11.161 1.00 18.16 97 THR A CA 1
ATOM 672 C C . THR A 1 97 ? 32.496 13.611 9.690 1.00 19.16 97 THR A C 1
ATOM 673 O O . THR A 1 97 ? 31.300 13.637 9.385 1.00 15.18 97 THR A O 1
ATOM 677 N N . ARG A 1 98 ? 33.468 13.545 8.783 1.00 20.53 98 ARG A N 1
ATOM 678 C CA . ARG A 1 98 ? 33.178 13.493 7.350 1.00 22.86 98 ARG A CA 1
ATOM 679 C C . ARG A 1 98 ? 32.359 12.256 6.964 1.00 22.03 98 ARG A C 1
ATOM 680 O O . ARG A 1 98 ? 31.338 12.365 6.289 1.00 21.17 98 ARG A O 1
ATOM 688 N N . THR A 1 99 ? 32.809 11.076 7.383 1.00 22.21 99 THR A N 1
ATOM 689 C CA . THR A 1 99 ? 32.081 9.861 7.050 1.00 20.61 99 THR A CA 1
ATOM 690 C C . THR A 1 99 ? 30.749 9.796 7.795 1.00 19.75 99 THR A C 1
ATOM 691 O O . THR A 1 99 ? 29.783 9.206 7.301 1.00 19.42 99 THR A O 1
ATOM 695 N N . SER A 1 100 ? 30.690 10.408 8.975 1.00 16.34 100 SER A N 1
ATOM 696 C CA . SER A 1 100 ? 29.447 10.423 9.739 1.00 15.03 100 SER A CA 1
ATOM 697 C C . SER A 1 100 ? 28.414 11.225 8.948 1.00 14.88 100 SER A C 1
ATOM 698 O O . SER A 1 100 ? 27.232 10.864 8.889 1.00 11.77 100 SER A O 1
ATOM 701 N N . VAL A 1 101 ? 28.876 12.308 8.327 1.00 14.88 101 VAL A N 1
ATOM 702 C CA . VAL A 1 101 ? 28.005 13.156 7.521 1.00 16.90 101 VAL A CA 1
ATOM 703 C C . VAL A 1 101 ? 27.527 12.390 6.286 1.00 17.27 101 VAL A C 1
ATOM 704 O O . VAL A 1 101 ? 26.346 12.433 5.939 1.00 16.33 101 VAL A O 1
ATOM 708 N N . GLU A 1 102 ? 28.454 11.679 5.644 1.00 18.08 102 GLU A N 1
ATOM 709 C CA . GLU A 1 102 ? 28.155 10.888 4.452 1.00 20.14 102 GLU A CA 1
ATOM 710 C C . GLU A 1 102 ? 27.083 9.840 4.734 1.00 19.72 102 GLU A C 1
ATOM 711 O O . GLU A 1 102 ? 26.141 9.673 3.961 1.00 20.88 102 GLU A O 1
ATOM 717 N N . LEU A 1 103 ? 27.241 9.136 5.848 1.00 18.44 103 LEU A N 1
ATOM 718 C CA . LEU A 1 103 ? 26.313 8.096 6.262 1.00 17.14 103 LEU A CA 1
ATOM 719 C C . LEU A 1 103 ? 24.918 8.654 6.567 1.00 17.44 103 LEU A C 1
ATOM 720 O O . LEU A 1 103 ? 23.906 8.023 6.253 1.00 17.69 103 LEU A O 1
ATOM 725 N N . ALA A 1 104 ? 24.871 9.840 7.171 1.00 17.15 104 ALA A N 1
ATOM 726 C CA . ALA A 1 104 ? 23.606 10.484 7.531 1.00 16.67 104 ALA A CA 1
ATOM 727 C C . ALA A 1 104 ? 22.828 10.969 6.309 1.00 16.83 104 ALA A C 1
ATOM 728 O O . ALA A 1 104 ? 21.599 10.934 6.294 1.00 17.14 104 ALA A O 1
ATOM 730 N N . GLU A 1 105 ? 23.545 11.437 5.294 1.00 17.26 105 GLU A N 1
ATOM 731 C CA . GLU A 1 105 ? 22.892 11.915 4.085 1.00 19.76 105 GLU A CA 1
ATOM 732 C C . GLU A 1 105 ? 22.329 10.723 3.315 1.00 19.97 105 GLU A C 1
ATOM 733 O O . GLU A 1 105 ? 21.201 10.765 2.819 1.00 20.79 105 GLU A O 1
ATOM 739 N N . ALA A 1 106 ? 23.105 9.648 3.251 1.00 18.78 106 ALA A N 1
ATOM 740 C CA . ALA A 1 106 ? 22.683 8.442 2.550 1.00 17.90 106 ALA A CA 1
ATOM 741 C C . ALA A 1 106 ? 21.440 7.856 3.202 1.00 18.65 106 ALA A C 1
ATOM 742 O O . ALA A 1 106 ? 20.544 7.356 2.525 1.00 19.72 106 ALA A O 1
ATOM 744 N N . ALA A 1 107 ? 21.392 7.920 4.528 1.00 19.02 107 ALA A N 1
ATOM 745 C CA . ALA A 1 107 ? 20.264 7.390 5.279 1.00 18.81 107 ALA A CA 1
ATOM 746 C C . ALA A 1 107 ? 19.026 8.253 5.095 1.00 19.88 107 ALA A C 1
ATOM 747 O O . ALA A 1 107 ? 17.905 7.746 5.041 1.00 22.15 107 ALA A O 1
ATOM 749 N N . ALA A 1 108 ? 19.232 9.563 5.026 1.00 20.17 108 ALA A N 1
ATOM 750 C CA . ALA A 1 108 ? 18.134 10.497 4.843 1.00 20.77 108 ALA A CA 1
ATOM 751 C C . ALA A 1 108 ? 17.461 10.204 3.504 1.00 20.79 108 ALA A C 1
ATOM 752 O O . ALA A 1 108 ? 16.251 9.997 3.441 1.00 21.46 108 ALA A O 1
ATOM 754 N N . SER A 1 109 ? 18.254 10.173 2.440 1.00 21.96 109 SER A N 1
ATOM 755 C CA . SER A 1 109 ? 17.729 9.890 1.109 1.00 24.65 109 SER A CA 1
ATOM 756 C C . SER A 1 109 ? 17.017 8.540 1.056 1.00 24.99 109 SER A C 1
ATOM 757 O O . SER A 1 109 ? 16.119 8.344 0.245 1.00 25.78 109 SER A O 1
ATOM 760 N N . ALA A 1 110 ? 17.418 7.611 1.921 1.00 24.95 110 ALA A N 1
ATOM 761 C CA . ALA A 1 110 ? 16.799 6.290 1.948 1.00 24.47 110 ALA A CA 1
ATOM 762 C C . ALA A 1 110 ? 15.445 6.306 2.656 1.00 24.99 110 ALA A C 1
ATOM 763 O O . ALA A 1 110 ? 14.715 5.318 2.625 1.00 26.85 110 ALA A O 1
ATOM 765 N N . GLY A 1 111 ? 15.117 7.422 3.300 1.00 24.18 111 GLY A N 1
ATOM 766 C CA . GLY A 1 111 ? 13.838 7.531 3.982 1.00 24.82 111 GLY A CA 1
ATOM 767 C C . GLY A 1 111 ? 13.838 7.156 5.454 1.00 25.04 111 GLY A C 1
ATOM 768 O O . GLY A 1 111 ? 12.811 6.757 6.001 1.00 25.22 111 GLY A O 1
ATOM 769 N N . ALA A 1 112 ? 14.986 7.291 6.107 1.00 24.32 112 ALA A N 1
ATOM 770 C CA . ALA A 1 112 ? 15.086 6.948 7.521 1.00 23.95 112 ALA A CA 1
ATOM 771 C C . ALA A 1 112 ? 14.209 7.863 8.366 1.00 22.41 112 ALA A C 1
ATOM 772 O O . ALA A 1 112 ? 14.144 9.070 8.124 1.00 22.91 112 ALA A O 1
ATOM 774 N N . ASP A 1 113 ? 13.529 7.277 9.349 1.00 20.77 113 ASP A N 1
ATOM 775 C CA . ASP A 1 113 ? 12.663 8.034 10.245 1.00 20.70 113 ASP A CA 1
ATOM 776 C C . ASP A 1 113 ? 13.479 8.777 11.293 1.00 20.01 113 ASP A C 1
ATOM 777 O O . ASP A 1 113 ? 13.048 9.807 11.818 1.00 17.72 113 ASP A O 1
ATOM 782 N N . GLY A 1 114 ? 14.658 8.238 11.596 1.00 20.35 114 GLY A N 1
ATOM 783 C CA . GLY A 1 114 ? 15.532 8.851 12.581 1.00 18.24 114 GLY A CA 1
ATOM 784 C C . GLY A 1 114 ? 16.968 8.424 12.362 1.00 18.13 114 GLY A C 1
ATOM 785 O O . GLY A 1 114 ? 17.240 7.547 11.541 1.00 19.28 114 GLY A O 1
ATOM 786 N N . LEU A 1 115 ? 17.890 9.053 13.085 1.00 17.11 115 LEU A N 1
ATOM 787 C CA . LEU A 1 115 ? 19.312 8.737 12.971 1.00 16.50 115 LEU A CA 1
ATOM 788 C C . LEU A 1 115 ? 19.904 8.515 14.353 1.00 16.22 115 LEU A C 1
ATOM 789 O O . LEU A 1 115 ? 19.649 9.292 15.276 1.00 17.13 115 LEU A O 1
ATOM 794 N N . LEU A 1 116 ? 20.694 7.459 14.495 1.00 14.56 116 LEU A N 1
ATOM 795 C CA . LEU A 1 116 ? 21.347 7.182 15.762 1.00 15.09 116 LEU A CA 1
ATOM 796 C C . LEU A 1 116 ? 22.780 7.622 15.538 1.00 15.39 116 LEU A C 1
ATOM 797 O O . LEU A 1 116 ? 23.432 7.170 14.594 1.00 13.00 116 LEU A O 1
ATOM 802 N N . VAL A 1 117 ? 23.266 8.515 16.392 1.00 15.95 117 VAL A N 1
ATOM 803 C CA . VAL A 1 117 ? 24.621 9.016 16.250 1.00 14.56 117 VAL A CA 1
ATOM 804 C C . VAL A 1 117 ? 25.375 8.802 17.550 1.00 16.40 117 VAL A C 1
ATOM 805 O O . VAL A 1 117 ? 25.216 9.555 18.510 1.00 14.75 117 VAL A O 1
ATOM 809 N N . VAL A 1 118 ? 26.188 7.754 17.574 1.00 15.91 118 VAL A N 1
ATOM 810 C CA . VAL A 1 118 ? 26.970 7.418 18.754 1.00 15.21 118 VAL A CA 1
ATOM 811 C C . VAL A 1 118 ? 28.054 8.463 19.014 1.00 15.82 118 VAL A C 1
ATOM 812 O O . VAL A 1 118 ? 28.492 9.179 18.109 1.00 13.58 118 VAL A O 1
ATOM 816 N N . THR A 1 119 ? 28.480 8.556 20.262 1.00 14.63 119 THR A N 1
ATOM 817 C CA . THR A 1 119 ? 29.545 9.478 20.615 1.00 15.64 119 THR A CA 1
ATOM 818 C C . THR A 1 119 ? 30.798 8.929 19.946 1.00 14.52 119 THR A C 1
ATOM 819 O O . THR A 1 119 ? 31.061 7.730 20.016 1.00 14.46 119 THR A O 1
ATOM 823 N N . PRO A 1 120 ? 31.574 9.787 19.268 1.00 15.50 120 PRO A N 1
ATOM 824 C CA . PRO A 1 120 ? 32.796 9.313 18.609 1.00 14.13 120 PRO A CA 1
ATOM 825 C C . PRO A 1 120 ? 33.621 8.438 19.570 1.00 14.14 120 PRO A C 1
ATOM 826 O O . PRO A 1 120 ? 33.918 8.846 20.694 1.00 11.37 120 PRO A O 1
ATOM 830 N N . TYR A 1 121 ? 33.976 7.237 19.113 1.00 11.84 121 TYR A N 1
ATOM 831 C CA . TYR A 1 121 ? 34.726 6.274 19.920 1.00 12.00 121 TYR A CA 1
ATOM 832 C C . TYR A 1 121 ? 36.227 6.271 19.651 1.00 12.11 121 TYR A C 1
ATOM 833 O O . TYR A 1 121 ? 36.695 6.806 18.645 1.00 12.21 121 TYR A O 1
ATOM 842 N N . TYR A 1 122 ? 36.973 5.670 20.575 1.00 13.25 122 TYR A N 1
ATOM 843 C CA . TYR A 1 122 ? 38.419 5.515 20.459 1.00 13.30 122 TYR A CA 1
ATOM 844 C C . TYR A 1 122 ? 39.330 6.750 20.509 1.00 13.77 122 TYR A C 1
ATOM 845 O O . TYR A 1 122 ? 40.291 6.773 21.278 1.00 15.56 122 TYR A O 1
ATOM 854 N N . SER A 1 123 ? 39.051 7.764 19.695 1.00 13.32 123 SER A N 1
ATOM 855 C CA . SER A 1 123 ? 39.902 8.960 19.646 1.00 14.20 123 SER A CA 1
ATOM 856 C C . SER A 1 123 ? 39.752 9.915 20.829 1.00 15.05 123 SER A C 1
ATOM 857 O O . SER A 1 123 ? 40.624 10.748 21.076 1.00 15.94 123 SER A O 1
ATOM 860 N N . LYS A 1 124 ? 38.634 9.802 21.539 1.00 15.42 124 LYS A N 1
ATOM 861 C CA . LYS A 1 124 ? 38.360 10.626 22.708 1.00 16.84 124 LYS A CA 1
ATOM 862 C C . LYS A 1 124 ? 38.471 12.129 22.469 1.00 18.83 124 LYS A C 1
ATOM 863 O O . LYS A 1 124 ? 39.352 12.801 23.008 1.00 19.79 124 LYS A O 1
ATOM 869 N N . PRO A 1 125 ? 37.564 12.682 21.660 1.00 18.98 125 PRO A N 1
ATOM 870 C CA . PRO A 1 125 ? 37.586 14.121 21.378 1.00 17.61 125 PRO A CA 1
ATOM 871 C C . PRO A 1 125 ? 37.099 14.878 22.612 1.00 16.98 125 PRO A C 1
ATOM 872 O O . PRO A 1 125 ? 36.534 14.281 23.527 1.00 16.68 125 PRO A O 1
ATOM 876 N N . SER A 1 126 ? 37.329 16.186 22.633 1.00 14.72 126 SER A N 1
ATOM 877 C CA . SER A 1 126 ? 36.891 17.025 23.737 1.00 16.86 126 SER A CA 1
ATOM 878 C C . SER A 1 126 ? 35.401 17.272 23.558 1.00 16.66 126 SER A C 1
ATOM 879 O O . SER A 1 126 ? 34.853 16.990 22.497 1.00 16.46 126 SER A O 1
ATOM 882 N N . GLN A 1 127 ? 34.749 17.802 24.588 1.00 16.08 127 GLN A N 1
ATOM 883 C CA . GLN A 1 127 ? 33.323 18.091 24.505 1.00 15.62 127 GLN A CA 1
ATOM 884 C C . GLN A 1 127 ? 33.081 19.162 23.429 1.00 17.18 127 GLN A C 1
ATOM 885 O O . GLN A 1 127 ? 32.032 19.177 22.777 1.00 17.10 127 GLN A O 1
ATOM 891 N N . GLU A 1 128 ? 34.050 20.058 23.246 1.00 15.79 128 GLU A N 1
ATOM 892 C CA . GLU A 1 128 ? 33.917 21.082 22.216 1.00 17.43 128 GLU A CA 1
ATOM 893 C C . GLU A 1 128 ? 33.909 20.363 20.872 1.00 17.79 128 GLU A C 1
ATOM 894 O O . GLU A 1 128 ? 33.188 20.746 19.951 1.00 19.61 128 GLU A O 1
ATOM 900 N N . GLY A 1 129 ? 34.716 19.310 20.775 1.00 15.32 129 GLY A N 1
ATOM 901 C CA . GLY A 1 129 ? 34.774 18.536 19.550 1.00 15.84 129 GLY A CA 1
ATOM 902 C C . GLY A 1 129 ? 33.436 17.871 19.287 1.00 16.15 129 GLY A C 1
ATOM 903 O O . GLY A 1 129 ? 33.025 17.727 18.137 1.00 15.87 129 GLY A O 1
ATOM 904 N N . LEU A 1 130 ? 32.755 17.470 20.360 1.00 15.23 130 LEU A N 1
ATOM 905 C CA . LEU A 1 130 ? 31.461 16.815 20.249 1.00 15.79 130 LEU A CA 1
ATOM 906 C C . LEU A 1 130 ? 30.414 17.773 19.697 1.00 16.42 130 LEU A C 1
ATOM 907 O O . LEU A 1 130 ? 29.597 17.393 18.862 1.00 17.46 130 LEU A O 1
ATOM 912 N N . LEU A 1 131 ? 30.441 19.018 20.160 1.00 16.67 131 LEU A N 1
ATOM 913 C CA . LEU A 1 131 ? 29.491 20.015 19.684 1.00 16.13 131 LEU A CA 1
ATOM 914 C C . LEU A 1 131 ? 29.707 20.274 18.194 1.00 15.75 131 LEU A C 1
ATOM 915 O O . LEU A 1 131 ? 28.749 20.444 17.440 1.00 15.75 131 LEU A O 1
ATOM 920 N N . ALA A 1 132 ? 30.965 20.287 17.765 1.00 15.76 132 ALA A N 1
ATOM 921 C CA . ALA A 1 132 ? 31.279 20.517 16.353 1.00 15.65 132 ALA A CA 1
ATOM 922 C C . ALA A 1 132 ? 30.905 19.295 15.505 1.00 15.45 132 ALA A C 1
ATOM 923 O O . ALA A 1 132 ? 30.406 19.425 14.386 1.00 14.96 132 ALA A O 1
ATOM 925 N N . HIS A 1 133 ? 31.159 18.112 16.050 1.00 15.22 133 HIS A N 1
ATOM 926 C CA . HIS A 1 133 ? 30.867 16.850 15.374 1.00 15.70 133 HIS A CA 1
ATOM 927 C C . HIS A 1 133 ? 29.361 16.692 15.167 1.00 15.58 133 HIS A C 1
ATOM 928 O O . HIS A 1 133 ? 28.879 16.623 14.032 1.00 15.79 133 HIS A O 1
ATOM 935 N N . PHE A 1 134 ? 28.625 16.633 16.271 1.00 13.50 134 PHE A N 1
ATOM 936 C CA . PHE A 1 134 ? 27.179 16.497 16.217 1.00 15.78 134 PHE A CA 1
ATOM 937 C C . PHE A 1 134 ? 26.572 17.676 15.466 1.00 17.90 134 PHE A C 1
ATOM 938 O O . PHE A 1 134 ? 25.597 17.520 14.732 1.00 20.62 134 PHE A O 1
ATOM 946 N N . GLY A 1 135 ? 27.156 18.857 15.648 1.00 18.64 135 GLY A N 1
ATOM 947 C CA . GLY A 1 135 ? 26.653 20.038 14.975 1.00 17.24 135 GLY A CA 1
ATOM 948 C C . GLY A 1 135 ? 26.653 19.854 13.473 1.00 18.73 135 GLY A C 1
ATOM 949 O O . GLY A 1 135 ? 25.640 20.080 12.812 1.00 18.73 135 GLY A O 1
ATOM 950 N N . ALA A 1 136 ? 27.791 19.439 12.926 1.00 18.86 136 ALA A N 1
ATOM 951 C CA . ALA A 1 136 ? 27.902 19.228 11.488 1.00 18.73 136 ALA A CA 1
ATOM 952 C C . ALA A 1 136 ? 26.885 18.199 10.990 1.00 20.64 136 ALA A C 1
ATOM 953 O O . ALA A 1 136 ? 26.238 18.400 9.959 1.00 21.34 136 ALA A O 1
ATOM 955 N N . ILE A 1 137 ? 26.744 17.097 11.719 1.00 19.58 137 ILE A N 1
ATOM 956 C CA . ILE A 1 137 ? 25.808 16.056 11.321 1.00 19.70 137 ILE A CA 1
ATOM 957 C C . ILE A 1 137 ? 24.364 16.557 11.307 1.00 18.82 137 ILE A C 1
ATOM 958 O O . ILE A 1 137 ? 23.642 16.350 10.337 1.00 17.15 137 ILE A O 1
ATOM 963 N N . ALA A 1 138 ? 23.951 17.217 12.386 1.00 19.18 138 ALA A N 1
ATOM 964 C CA . ALA A 1 138 ? 22.588 17.739 12.490 1.00 21.22 138 ALA A CA 1
ATOM 965 C C . ALA A 1 138 ? 22.266 18.774 11.413 1.00 22.54 138 ALA A C 1
ATOM 966 O O . ALA A 1 138 ? 21.101 18.964 11.058 1.00 22.17 138 ALA A O 1
ATOM 968 N N . ALA A 1 139 ? 23.292 19.443 10.898 1.00 22.05 139 ALA A N 1
ATOM 969 C CA . ALA A 1 139 ? 23.083 20.454 9.874 1.00 24.12 139 ALA A CA 1
ATOM 970 C C . ALA A 1 139 ? 22.977 19.851 8.475 1.00 25.19 139 ALA A C 1
ATOM 971 O O . ALA A 1 139 ? 22.424 20.475 7.572 1.00 27.37 139 ALA A O 1
ATOM 973 N N . ALA A 1 140 ? 23.494 18.636 8.300 1.00 23.23 140 ALA A N 1
ATOM 974 C CA . ALA A 1 140 ? 23.478 17.974 6.998 1.00 22.40 140 ALA A CA 1
ATOM 975 C C . ALA A 1 140 ? 22.112 17.482 6.504 1.00 21.79 140 ALA A C 1
ATOM 976 O O . ALA A 1 140 ? 21.893 17.410 5.300 1.00 21.10 140 ALA A O 1
ATOM 978 N N . THR A 1 141 ? 21.205 17.121 7.410 1.00 21.30 141 THR A N 1
ATOM 979 C CA . THR A 1 141 ? 19.883 16.656 6.986 1.00 20.30 141 THR A CA 1
ATOM 980 C C . THR A 1 141 ? 18.809 17.157 7.941 1.00 20.19 141 THR A C 1
ATOM 981 O O . THR A 1 141 ? 19.117 17.786 8.954 1.00 17.51 141 THR A O 1
ATOM 985 N N . GLU A 1 142 ? 17.549 16.873 7.613 1.00 20.64 142 GLU A N 1
ATOM 986 C CA . GLU A 1 142 ? 16.419 17.280 8.445 1.00 22.40 142 GLU A CA 1
ATOM 987 C C . GLU A 1 142 ? 15.876 16.107 9.255 1.00 21.61 142 GLU A C 1
ATOM 988 O O . GLU A 1 142 ? 14.852 16.224 9.934 1.00 21.95 142 GLU A O 1
ATOM 994 N N . VAL A 1 143 ? 16.559 14.973 9.181 1.00 20.22 143 VAL A N 1
ATOM 995 C CA . VAL A 1 143 ? 16.116 13.783 9.903 1.00 20.70 143 VAL A CA 1
ATOM 996 C C . VAL A 1 143 ? 16.347 13.893 11.415 1.00 19.25 143 VAL A C 1
ATOM 997 O O . VAL A 1 143 ? 17.405 14.322 11.859 1.00 18.78 143 VAL A O 1
ATOM 1001 N N . PRO A 1 144 ? 15.345 13.513 12.220 1.00 18.86 144 PRO A N 1
ATOM 1002 C CA . PRO A 1 144 ? 15.494 13.582 13.678 1.00 18.45 144 PRO A CA 1
ATOM 1003 C C . PRO A 1 144 ? 16.707 12.756 14.113 1.00 18.00 144 PRO A C 1
ATOM 1004 O O . PRO A 1 144 ? 16.965 11.684 13.569 1.00 16.26 144 PRO A O 1
ATOM 1008 N N . ILE A 1 145 ? 17.446 13.261 15.094 1.00 16.64 145 ILE A N 1
ATOM 1009 C CA . ILE A 1 145 ? 18.624 12.573 15.593 1.00 16.28 145 ILE A CA 1
ATOM 1010 C C . ILE A 1 145 ? 18.490 12.120 17.041 1.00 17.97 145 ILE A C 1
ATOM 1011 O O . ILE A 1 145 ? 17.954 12.840 17.894 1.00 18.15 145 ILE A O 1
ATOM 1016 N N . CYS A 1 146 ? 18.966 10.908 17.302 1.00 15.83 146 CYS A N 1
ATOM 1017 C CA . CYS A 1 146 ? 18.965 10.355 18.642 1.00 14.85 146 CYS A CA 1
ATOM 1018 C C . CYS A 1 146 ? 20.435 10.170 19.014 1.00 16.83 146 CYS A C 1
ATOM 1019 O O . CYS A 1 146 ? 21.151 9.395 18.382 1.00 16.22 146 CYS A O 1
ATOM 1022 N N . LEU A 1 147 ? 20.893 10.910 20.016 1.00 17.30 147 LEU A N 1
ATOM 1023 C CA . LEU A 1 147 ? 22.281 10.810 20.447 1.00 17.83 147 LEU A CA 1
ATOM 1024 C C . LEU A 1 147 ? 22.435 9.474 21.152 1.00 16.80 147 LEU A C 1
ATOM 1025 O O . LEU A 1 147 ? 21.492 8.984 21.765 1.00 19.39 147 LEU A O 1
ATOM 1030 N N . TYR A 1 148 ? 23.617 8.882 21.060 1.00 17.09 148 TYR A N 1
ATOM 1031 C CA . TYR A 1 148 ? 23.868 7.594 21.697 1.00 16.57 148 TYR A CA 1
ATOM 1032 C C . TYR A 1 148 ? 25.017 7.781 22.687 1.00 14.96 148 TYR A C 1
ATOM 1033 O O . TYR A 1 148 ? 26.175 7.856 22.295 1.00 11.69 148 TYR A O 1
ATOM 1042 N N . ASP A 1 149 ? 24.667 7.879 23.968 1.00 15.04 149 ASP A N 1
ATOM 1043 C CA . ASP A 1 149 ? 25.633 8.085 25.050 1.00 15.03 149 ASP A CA 1
ATOM 1044 C C . ASP A 1 149 ? 26.048 6.743 25.637 1.00 13.71 149 ASP A C 1
ATOM 1045 O O . ASP A 1 149 ? 25.247 6.075 26.270 1.00 15.45 149 ASP A O 1
ATOM 1050 N N . ILE A 1 150 ? 27.303 6.353 25.427 1.00 14.73 150 ILE A N 1
ATOM 1051 C CA . ILE A 1 150 ? 27.799 5.085 25.941 1.00 12.88 150 ILE A CA 1
ATOM 1052 C C . ILE A 1 150 ? 29.325 5.088 26.100 1.00 13.81 150 ILE A C 1
ATOM 1053 O O . ILE A 1 150 ? 30.062 4.477 25.318 1.00 13.27 150 ILE A O 1
ATOM 1058 N N . PRO A 1 151 ? 29.813 5.780 27.137 1.00 13.26 151 PRO A N 1
ATOM 1059 C CA . PRO A 1 151 ? 31.246 5.887 27.430 1.00 11.80 151 PRO A CA 1
ATOM 1060 C C . PRO A 1 151 ? 31.932 4.527 27.541 1.00 11.90 151 PRO A C 1
ATOM 1061 O O . PRO A 1 151 ? 33.125 4.407 27.266 1.00 11.40 151 PRO A O 1
ATOM 1065 N N . GLY A 1 152 ? 31.174 3.503 27.931 1.00 11.82 152 GLY A N 1
ATOM 1066 C CA . GLY A 1 152 ? 31.740 2.167 28.055 1.00 12.40 152 GLY A CA 1
ATOM 1067 C C . GLY A 1 152 ? 32.277 1.576 26.752 1.00 16.09 152 GLY A C 1
ATOM 1068 O O . GLY A 1 152 ? 33.104 0.660 26.775 1.00 16.63 152 GLY A O 1
ATOM 1069 N N . ARG A 1 153 ? 31.814 2.086 25.613 1.00 15.22 153 ARG A N 1
ATOM 1070 C CA . ARG A 1 153 ? 32.275 1.594 24.314 1.00 16.64 153 ARG A CA 1
ATOM 1071 C C . ARG A 1 153 ? 33.135 2.637 23.603 1.00 16.54 153 ARG A C 1
ATOM 1072 O O . ARG A 1 153 ? 34.137 2.303 22.970 1.00 18.94 153 ARG A O 1
ATOM 1080 N N . SER A 1 154 ? 32.734 3.900 23.717 1.00 16.26 154 SER A N 1
ATOM 1081 C CA . SER A 1 154 ? 33.431 5.004 23.066 1.00 16.49 154 SER A CA 1
ATOM 1082 C C . SER A 1 154 ? 34.653 5.571 23.791 1.00 16.74 154 SER A C 1
ATOM 1083 O O . SER A 1 154 ? 35.571 6.074 23.146 1.00 15.65 154 SER A O 1
ATOM 1086 N N . GLY A 1 155 ? 34.661 5.502 25.124 1.00 17.42 155 GLY A N 1
ATOM 1087 C CA . GLY A 1 155 ? 35.785 6.030 25.886 1.00 16.96 155 GLY A CA 1
ATOM 1088 C C . GLY A 1 155 ? 35.502 7.347 26.592 1.00 18.47 155 GLY A C 1
ATOM 1089 O O . GLY A 1 155 ? 36.178 7.697 27.564 1.00 17.58 155 GLY A O 1
ATOM 1090 N N . ILE A 1 156 ? 34.517 8.087 26.087 1.00 16.90 156 ILE A N 1
ATOM 1091 C CA . ILE A 1 156 ? 34.125 9.364 26.674 1.00 17.05 156 ILE A CA 1
ATOM 1092 C C . ILE A 1 156 ? 32.606 9.449 26.731 1.00 17.53 156 ILE A C 1
ATOM 1093 O O . ILE A 1 156 ? 31.901 8.788 25.971 1.00 16.59 156 ILE A O 1
ATOM 1098 N N . PRO A 1 157 ? 32.083 10.266 27.649 1.00 17.80 157 PRO A N 1
ATOM 1099 C CA . PRO A 1 157 ? 30.635 10.409 27.765 1.00 18.06 157 PRO A CA 1
ATOM 1100 C C . PRO A 1 157 ? 30.217 11.742 27.168 1.00 17.57 157 PRO A C 1
ATOM 1101 O O . PRO A 1 157 ? 31.061 12.555 26.796 1.00 16.88 157 PRO A O 1
ATOM 1105 N N . ILE A 1 158 ? 28.912 11.944 27.052 1.00 18.70 158 ILE A N 1
ATOM 1106 C CA . ILE A 1 158 ? 28.392 13.213 26.586 1.00 19.13 158 ILE A CA 1
ATOM 1107 C C . ILE A 1 158 ? 28.041 13.868 27.914 1.00 19.82 158 ILE A C 1
ATOM 1108 O O . ILE A 1 158 ? 27.039 13.515 28.540 1.00 19.20 158 ILE A O 1
ATOM 1113 N N . GLU A 1 159 ? 28.887 14.787 28.362 1.00 18.56 159 GLU A N 1
ATOM 1114 C CA . GLU A 1 159 ? 28.663 15.466 29.630 1.00 18.66 159 GLU A CA 1
ATOM 1115 C C . GLU A 1 159 ? 27.334 16.226 29.626 1.00 19.19 159 GLU A C 1
ATOM 1116 O O . GLU A 1 159 ? 26.800 16.568 28.564 1.00 17.73 159 GLU A O 1
ATOM 1122 N N . SER A 1 160 ? 26.803 16.468 30.820 1.00 17.66 160 SER A N 1
ATOM 1123 C CA . SER A 1 160 ? 25.533 17.164 30.991 1.00 19.63 160 SER A CA 1
ATOM 1124 C C . SER A 1 160 ? 25.443 18.526 30.312 1.00 19.43 160 SER A C 1
ATOM 1125 O O . SER A 1 160 ? 24.452 18.816 29.648 1.00 19.68 160 SER A O 1
ATOM 1128 N N . ASP A 1 161 ? 26.457 19.367 30.482 1.00 19.84 161 ASP A N 1
ATOM 1129 C CA . ASP A 1 161 ? 26.426 20.685 29.864 1.00 21.04 161 ASP A CA 1
ATOM 1130 C C . ASP A 1 161 ? 26.416 20.539 28.357 1.00 19.28 161 ASP A C 1
ATOM 1131 O O . ASP A 1 161 ? 25.714 21.263 27.661 1.00 17.49 161 ASP A O 1
ATOM 1136 N N . THR A 1 162 ? 27.204 19.594 27.860 1.00 19.85 162 THR A N 1
ATOM 1137 C CA . THR A 1 162 ? 27.278 19.347 26.433 1.00 17.71 162 THR A CA 1
ATOM 1138 C C . THR A 1 162 ? 25.917 18.905 25.922 1.00 16.22 162 THR A C 1
ATOM 1139 O O . THR A 1 162 ? 25.476 19.331 24.859 1.00 17.28 162 THR A O 1
ATOM 1143 N N . MET A 1 163 ? 25.251 18.057 26.693 1.00 16.93 163 MET A N 1
ATOM 1144 C CA . MET A 1 163 ? 23.938 17.558 26.303 1.00 16.98 163 MET A CA 1
ATOM 1145 C C . MET A 1 163 ? 22.951 18.707 26.220 1.00 16.99 163 MET A C 1
ATOM 1146 O O . MET A 1 163 ? 22.126 18.757 25.311 1.00 16.85 163 MET A O 1
ATOM 1151 N N . ARG A 1 164 ? 23.036 19.635 27.170 1.00 17.85 164 ARG A N 1
ATOM 1152 C CA . ARG A 1 164 ? 22.131 20.781 27.173 1.00 19.73 164 ARG A CA 1
ATOM 1153 C C . ARG A 1 164 ? 22.318 21.663 25.939 1.00 18.32 164 ARG A C 1
ATOM 1154 O O . ARG A 1 164 ? 21.340 22.153 25.389 1.00 15.64 164 ARG A O 1
ATOM 1162 N N . ARG A 1 165 ? 23.563 21.854 25.500 1.00 17.77 165 ARG A N 1
ATOM 1163 C CA . ARG A 1 165 ? 23.823 22.682 24.318 1.00 20.99 165 ARG A CA 1
ATOM 1164 C C . ARG A 1 165 ? 23.247 22.004 23.077 1.00 20.26 165 ARG A C 1
ATOM 1165 O O . ARG A 1 165 ? 22.581 22.641 22.262 1.00 19.61 165 ARG A O 1
ATOM 1173 N N . LEU A 1 166 ? 23.525 20.711 22.938 1.00 18.47 166 LEU A N 1
ATOM 1174 C CA . LEU A 1 166 ? 23.048 19.941 21.798 1.00 19.05 166 LEU A CA 1
ATOM 1175 C C . LEU A 1 166 ? 21.523 19.883 21.695 1.00 19.03 166 LEU A C 1
ATOM 1176 O O . LEU A 1 166 ? 20.977 19.809 20.596 1.00 20.32 166 LEU A O 1
ATOM 1181 N N . SER A 1 167 ? 20.833 19.935 22.829 1.00 19.21 167 SER A N 1
ATOM 1182 C CA . SER A 1 167 ? 19.374 19.872 22.808 1.00 19.03 167 SER A CA 1
ATOM 1183 C C . SER A 1 167 ? 18.771 21.113 22.153 1.00 19.39 167 SER A C 1
ATOM 1184 O O . SER A 1 167 ? 17.576 21.151 21.882 1.00 19.73 167 SER A O 1
ATOM 1187 N N . GLU A 1 168 ? 19.603 22.121 21.903 1.00 19.60 168 GLU A N 1
ATOM 1188 C CA . GLU A 1 168 ? 19.157 23.359 21.266 1.00 21.54 168 GLU A CA 1
ATOM 1189 C C . GLU A 1 168 ? 19.052 23.231 19.746 1.00 22.49 168 GLU A C 1
ATOM 1190 O O . GLU A 1 168 ? 18.322 23.984 19.100 1.00 23.02 168 GLU A O 1
ATOM 1196 N N . LEU A 1 169 ? 19.790 22.288 19.171 1.00 21.14 169 LEU A N 1
ATOM 1197 C CA . LEU A 1 169 ? 19.727 22.081 17.733 1.00 19.69 169 LEU A CA 1
ATOM 1198 C C . LEU A 1 169 ? 18.339 21.523 17.423 1.00 19.86 169 LEU A C 1
ATOM 1199 O O . LEU A 1 169 ? 17.880 20.586 18.065 1.00 18.04 169 LEU A O 1
ATOM 1204 N N . PRO A 1 170 ? 17.648 22.105 16.432 1.00 20.31 170 PRO A N 1
ATOM 1205 C CA . PRO A 1 170 ? 16.305 21.657 16.057 1.00 19.84 170 PRO A CA 1
ATOM 1206 C C . PRO A 1 170 ? 16.104 20.173 15.709 1.00 20.28 170 PRO A C 1
ATOM 1207 O O . PRO A 1 170 ? 15.038 19.618 15.979 1.00 21.03 170 PRO A O 1
ATOM 1211 N N . THR A 1 171 ? 17.101 19.506 15.142 1.00 19.00 171 THR A N 1
ATOM 1212 C CA . THR A 1 171 ? 16.902 18.092 14.812 1.00 19.42 171 THR A CA 1
ATOM 1213 C C . THR A 1 171 ? 17.358 17.093 15.887 1.00 18.75 171 THR A C 1
ATOM 1214 O O . THR A 1 171 ? 17.130 15.895 15.761 1.00 18.56 171 THR A O 1
ATOM 1218 N N . ILE A 1 172 ? 18.000 17.572 16.943 1.00 19.08 172 ILE A N 1
ATOM 1219 C CA . ILE A 1 172 ? 18.429 16.670 18.001 1.00 17.93 172 ILE A CA 1
ATOM 1220 C C . ILE A 1 172 ? 17.238 16.520 18.941 1.00 17.52 172 ILE A C 1
ATOM 1221 O O . ILE A 1 172 ? 16.905 17.439 19.686 1.00 17.25 172 ILE A O 1
ATOM 1226 N N . LEU A 1 173 ? 16.606 15.350 18.910 1.00 16.06 173 LEU A N 1
ATOM 1227 C CA . LEU A 1 173 ? 15.401 15.115 19.704 1.00 15.81 173 LEU A CA 1
ATOM 1228 C C . LEU A 1 173 ? 15.393 13.957 20.691 1.00 16.33 173 LEU A C 1
ATOM 1229 O O . LEU A 1 173 ? 14.400 13.752 21.390 1.00 18.47 173 LEU A O 1
ATOM 1234 N N . ALA A 1 174 ? 16.468 13.188 20.762 1.00 15.85 174 ALA A N 1
ATOM 1235 C CA . ALA A 1 174 ? 16.458 12.068 21.687 1.00 15.84 174 ALA A CA 1
ATOM 1236 C C . ALA A 1 174 ? 17.849 11.576 22.054 1.00 15.00 174 ALA A C 1
ATOM 1237 O O . ALA A 1 174 ? 18.838 11.935 21.421 1.00 14.85 174 ALA A O 1
ATOM 1239 N N . VAL A 1 175 ? 17.896 10.748 23.092 1.00 14.49 175 VAL A N 1
ATOM 1240 C CA . VAL A 1 175 ? 19.126 10.164 23.585 1.00 15.50 175 VAL A CA 1
ATOM 1241 C C . VAL A 1 175 ? 18.852 8.675 23.819 1.00 15.13 175 VAL A C 1
ATOM 1242 O O . VAL A 1 175 ? 17.898 8.327 24.512 1.00 16.90 175 VAL A O 1
ATOM 1260 N N . ASP A 1 177 ? 20.309 6.092 26.021 1.00 11.56 177 ASP A N 1
ATOM 1261 C CA . ASP A 1 177 ? 21.198 6.138 27.163 1.00 12.79 177 ASP A CA 1
ATOM 1262 C C . ASP A 1 177 ? 21.760 4.796 27.593 1.00 13.05 177 ASP A C 1
ATOM 1263 O O . ASP A 1 177 ? 21.037 3.939 28.093 1.00 12.11 177 ASP A O 1
ATOM 1268 N N . ALA A 1 178 ? 23.062 4.628 27.387 1.00 13.17 178 ALA A N 1
ATOM 1269 C CA . ALA A 1 178 ? 23.756 3.410 27.791 1.00 15.35 178 ALA A CA 1
ATOM 1270 C C . ALA A 1 178 ? 24.828 3.792 28.815 1.00 16.47 178 ALA A C 1
ATOM 1271 O O . ALA A 1 178 ? 25.787 3.046 29.034 1.00 18.12 178 ALA A O 1
ATOM 1273 N N . LYS A 1 179 ? 24.659 4.963 29.430 1.00 16.85 179 LYS A N 1
ATOM 1274 C CA . LYS A 1 179 ? 25.595 5.462 30.433 1.00 16.32 179 LYS A CA 1
ATOM 1275 C C . LYS A 1 179 ? 25.102 5.135 31.837 1.00 16.80 179 LYS A C 1
ATOM 1276 O O . LYS A 1 179 ? 25.888 4.828 32.726 1.00 17.14 179 LYS A O 1
ATOM 1282 N N . GLY A 1 180 ? 23.794 5.217 32.041 1.00 17.07 180 GLY A N 1
ATOM 1283 C CA . GLY A 1 180 ? 23.245 4.891 33.341 1.00 17.14 180 GLY A CA 1
ATOM 1284 C C . GLY A 1 180 ? 23.486 5.879 34.469 1.00 18.11 180 GLY A C 1
ATOM 1285 O O . GLY A 1 180 ? 23.395 5.489 35.631 1.00 16.28 180 GLY A O 1
ATOM 1286 N N . ASP A 1 181 ? 23.810 7.134 34.153 1.00 17.89 181 ASP A N 1
ATOM 1287 C CA . ASP A 1 181 ? 24.011 8.134 35.198 1.00 17.51 181 ASP A CA 1
ATOM 1288 C C . ASP A 1 181 ? 22.620 8.674 35.510 1.00 17.22 181 ASP A C 1
ATOM 1289 O O . ASP A 1 181 ? 22.188 9.674 34.935 1.00 15.80 181 ASP A O 1
ATOM 1294 N N . LEU A 1 182 ? 21.921 8.001 36.418 1.00 17.00 182 LEU A N 1
ATOM 1295 C CA . LEU A 1 182 ? 20.564 8.383 36.790 1.00 17.68 182 LEU A CA 1
ATOM 1296 C C . LEU A 1 182 ? 20.447 9.757 37.444 1.00 18.23 182 LEU A C 1
ATOM 1297 O O . LEU A 1 182 ? 19.423 10.430 37.303 1.00 19.08 182 LEU A O 1
ATOM 1302 N N . VAL A 1 183 ? 21.488 10.176 38.155 1.00 17.57 183 VAL A N 1
ATOM 1303 C CA . VAL A 1 183 ? 21.473 11.478 38.811 1.00 18.44 183 VAL A CA 1
ATOM 1304 C C . VAL A 1 183 ? 21.378 12.592 37.776 1.00 19.42 183 VAL A C 1
ATOM 1305 O O . VAL A 1 183 ? 20.480 13.431 37.829 1.00 21.00 183 VAL A O 1
ATOM 1309 N N . ALA A 1 184 ? 22.296 12.583 36.818 1.00 18.42 184 ALA A N 1
ATOM 1310 C CA . ALA A 1 184 ? 22.330 13.604 35.777 1.00 18.53 184 ALA A CA 1
ATOM 1311 C C . ALA A 1 184 ? 21.131 13.558 34.831 1.00 19.11 184 ALA A C 1
ATOM 1312 O O . ALA A 1 184 ? 20.549 14.594 34.493 1.00 18.79 184 ALA A O 1
ATOM 1314 N N . ALA A 1 185 ? 20.765 12.352 34.409 1.00 17.96 185 ALA A N 1
ATOM 1315 C CA . ALA A 1 185 ? 19.656 12.167 33.480 1.00 18.71 185 ALA A CA 1
ATOM 1316 C C . ALA A 1 185 ? 18.299 12.573 34.038 1.00 18.22 185 ALA A C 1
ATOM 1317 O O . ALA A 1 185 ? 17.457 13.097 33.307 1.00 16.60 185 ALA A O 1
ATOM 1319 N N . THR A 1 186 ? 18.078 12.323 35.327 1.00 19.54 186 THR A N 1
ATOM 1320 C CA . THR A 1 186 ? 16.803 12.682 35.941 1.00 19.24 186 THR A CA 1
ATOM 1321 C C . THR A 1 186 ? 16.483 14.150 35.685 1.00 20.89 186 THR A C 1
ATOM 1322 O O . THR A 1 186 ? 15.337 14.507 35.408 1.00 22.03 186 THR A O 1
ATOM 1326 N N . SER A 1 187 ? 17.502 14.999 35.763 1.00 20.43 187 SER A N 1
ATOM 1327 C CA . SER A 1 187 ? 17.323 16.430 35.540 1.00 21.92 187 SER A CA 1
ATOM 1328 C C . SER A 1 187 ? 17.316 16.815 34.057 1.00 22.13 187 SER A C 1
ATOM 1329 O O . SER A 1 187 ? 16.537 17.673 33.634 1.00 20.02 187 SER A O 1
ATOM 1332 N N . LEU A 1 188 ? 18.188 16.189 33.271 1.00 21.33 188 LEU A N 1
ATOM 1333 C CA . LEU A 1 188 ? 18.260 16.483 31.841 1.00 22.51 188 LEU A CA 1
ATOM 1334 C C . LEU A 1 188 ? 16.943 16.170 31.136 1.00 22.36 188 LEU A C 1
ATOM 1335 O O . LEU A 1 188 ? 16.507 16.920 30.264 1.00 22.54 188 LEU A O 1
ATOM 1340 N N . ILE A 1 189 ? 16.310 15.065 31.516 1.00 24.13 189 ILE A N 1
ATOM 1341 C CA . ILE A 1 189 ? 15.042 14.675 30.917 1.00 26.66 189 ILE A CA 1
ATOM 1342 C C . ILE A 1 189 ? 14.029 15.807 31.063 1.00 30.20 189 ILE A C 1
ATOM 1343 O O . ILE A 1 189 ? 13.287 16.123 30.135 1.00 30.11 189 ILE A O 1
ATOM 1348 N N . LYS A 1 190 ? 14.014 16.428 32.236 1.00 33.61 190 LYS A N 1
ATOM 1349 C CA . LYS A 1 190 ? 13.094 17.524 32.490 1.00 36.64 190 LYS A CA 1
ATOM 1350 C C . LYS A 1 190 ? 13.541 18.833 31.838 1.00 37.15 190 LYS A C 1
ATOM 1351 O O . LYS A 1 190 ? 12.717 19.585 31.321 1.00 37.52 190 LYS A O 1
ATOM 1357 N N . GLU A 1 191 ? 14.846 19.096 31.855 1.00 38.48 191 GLU A N 1
ATOM 1358 C CA . GLU A 1 191 ? 15.401 20.331 31.291 1.00 38.58 191 GLU A CA 1
ATOM 1359 C C . GLU A 1 191 ? 15.426 20.428 29.765 1.00 37.22 191 GLU A C 1
ATOM 1360 O O . GLU A 1 191 ? 14.792 21.308 29.186 1.00 37.40 191 GLU A O 1
ATOM 1366 N N . THR A 1 192 ? 16.174 19.527 29.128 1.00 34.74 192 THR A N 1
ATOM 1367 C CA . THR A 1 192 ? 16.345 19.520 27.674 1.00 30.62 192 THR A CA 1
ATOM 1368 C C . THR A 1 192 ? 15.136 19.209 26.798 1.00 30.37 192 THR A C 1
ATOM 1369 O O . THR A 1 192 ? 15.132 19.550 25.614 1.00 30.67 192 THR A O 1
ATOM 1373 N N . GLY A 1 193 ? 14.124 18.553 27.351 1.00 28.76 193 GLY A N 1
ATOM 1374 C CA . GLY A 1 193 ? 12.964 18.222 26.541 1.00 27.12 193 GLY A CA 1
ATOM 1375 C C . GLY A 1 193 ? 13.259 17.085 25.575 1.00 25.91 193 GLY A C 1
ATOM 1376 O O . GLY A 1 193 ? 12.439 16.752 24.719 1.00 28.11 193 GLY A O 1
ATOM 1377 N N . LEU A 1 194 ? 14.436 16.482 25.710 1.00 22.75 194 LEU A N 1
ATOM 1378 C CA . LEU A 1 194 ? 14.835 15.373 24.846 1.00 19.20 194 LEU A CA 1
ATOM 1379 C C . LEU A 1 194 ? 14.156 14.077 25.272 1.00 17.84 194 LEU A C 1
ATOM 1380 O O . LEU A 1 194 ? 13.946 13.830 26.459 1.00 14.60 194 LEU A O 1
ATOM 1385 N N . ALA A 1 195 ? 13.805 13.253 24.293 1.00 16.20 195 ALA A N 1
ATOM 1386 C CA . ALA A 1 195 ? 13.189 11.968 24.582 1.00 15.85 195 ALA A CA 1
ATOM 1387 C C . ALA A 1 195 ? 14.324 11.040 24.986 1.00 15.20 195 ALA A C 1
ATOM 1388 O O . ALA A 1 195 ? 15.321 10.935 24.272 1.00 15.82 195 ALA A O 1
ATOM 1390 N N . TRP A 1 196 ? 14.190 10.383 26.132 1.00 13.92 196 TRP A N 1
ATOM 1391 C CA . TRP A 1 196 ? 15.229 9.470 26.583 1.00 15.03 196 TRP A CA 1
ATOM 1392 C C . TRP A 1 196 ? 14.819 8.010 26.403 1.00 14.36 196 TRP A C 1
ATOM 1393 O O . TRP A 1 196 ? 13.731 7.595 26.810 1.00 12.51 196 TRP A O 1
ATOM 1404 N N . TYR A 1 197 ? 15.704 7.251 25.762 1.00 12.52 197 TYR A N 1
ATOM 1405 C CA . TYR A 1 197 ? 15.481 5.839 25.486 1.00 10.52 197 TYR A CA 1
ATOM 1406 C C . TYR A 1 197 ? 16.504 4.978 26.211 1.00 12.92 197 TYR A C 1
ATOM 1407 O O . TYR A 1 197 ? 17.715 5.290 26.241 1.00 9.86 197 TYR A O 1
ATOM 1416 N N . SER A 1 198 ? 16.022 3.889 26.798 1.00 11.91 198 SER A N 1
ATOM 1417 C CA . SER A 1 198 ? 16.907 2.988 27.509 1.00 13.13 198 SER A CA 1
ATOM 1418 C C . SER A 1 198 ? 17.816 2.279 26.519 1.00 14.04 198 SER A C 1
ATOM 1419 O O . SER A 1 198 ? 17.346 1.651 25.573 1.00 13.18 198 SER A O 1
ATOM 1422 N N . GLY A 1 199 ? 19.119 2.394 26.749 1.00 14.21 199 GLY A N 1
ATOM 1423 C CA . GLY A 1 199 ? 20.091 1.747 25.895 1.00 15.94 199 GLY A CA 1
ATOM 1424 C C . GLY A 1 199 ? 20.773 0.610 26.635 1.00 18.46 199 GLY A C 1
ATOM 1425 O O . GLY A 1 199 ? 21.852 0.157 26.247 1.00 21.46 199 GLY A O 1
ATOM 1426 N N . ASP A 1 200 ? 20.150 0.156 27.717 1.00 18.56 200 ASP A N 1
ATOM 1427 C CA . ASP A 1 200 ? 20.691 -0.944 28.506 1.00 18.53 200 ASP A CA 1
ATOM 1428 C C . ASP A 1 200 ? 19.517 -1.708 29.107 1.00 16.92 200 ASP A C 1
ATOM 1429 O O . ASP A 1 200 ? 18.845 -1.233 30.023 1.00 16.60 200 ASP A O 1
ATOM 1434 N N . ASP A 1 201 ? 19.282 -2.902 28.582 1.00 15.26 201 ASP A N 1
ATOM 1435 C CA . ASP A 1 201 ? 18.159 -3.724 28.999 1.00 14.78 201 ASP A CA 1
ATOM 1436 C C . ASP A 1 201 ? 17.828 -3.815 30.492 1.00 14.35 201 ASP A C 1
ATOM 1437 O O . ASP A 1 201 ? 16.656 -3.774 30.862 1.00 15.23 201 ASP A O 1
ATOM 1442 N N . PRO A 1 202 ? 18.836 -3.934 31.367 1.00 13.36 202 PRO A N 1
ATOM 1443 C CA . PRO A 1 202 ? 18.492 -4.016 32.790 1.00 13.99 202 PRO A CA 1
ATOM 1444 C C . PRO A 1 202 ? 17.900 -2.720 33.358 1.00 14.68 202 PRO A C 1
ATOM 1445 O O . PRO A 1 202 ? 17.404 -2.699 34.486 1.00 15.45 202 PRO A O 1
ATOM 1449 N N . LEU A 1 203 ? 17.950 -1.643 32.580 1.00 14.64 203 LEU A N 1
ATOM 1450 C CA . LEU A 1 203 ? 17.397 -0.368 33.031 1.00 15.58 203 LEU A CA 1
ATOM 1451 C C . LEU A 1 203 ? 16.142 0.044 32.248 1.00 14.30 203 LEU A C 1
ATOM 1452 O O . LEU A 1 203 ? 15.659 1.164 32.392 1.00 11.02 203 LEU A O 1
ATOM 1457 N N . ASN A 1 204 ? 15.617 -0.856 31.420 1.00 13.59 204 ASN A N 1
ATOM 1458 C CA . ASN A 1 204 ? 14.419 -0.534 30.642 1.00 12.90 204 ASN A CA 1
ATOM 1459 C C . ASN A 1 204 ? 13.301 0.011 31.532 1.00 11.31 204 ASN A C 1
ATOM 1460 O O . ASN A 1 204 ? 12.798 1.110 31.302 1.00 10.08 204 ASN A O 1
ATOM 1465 N N . LEU A 1 205 ? 12.920 -0.761 32.546 1.00 10.49 205 LEU A N 1
ATOM 1466 C CA . LEU A 1 205 ? 11.863 -0.346 33.465 1.00 14.27 205 LEU A CA 1
ATOM 1467 C C . LEU A 1 205 ? 12.275 0.885 34.283 1.00 14.84 205 LEU A C 1
ATOM 1468 O O . LEU A 1 205 ? 11.459 1.770 34.559 1.00 15.33 205 LEU A O 1
ATOM 1473 N N . VAL A 1 206 ? 13.547 0.930 34.666 1.00 15.09 206 VAL A N 1
ATOM 1474 C CA . VAL A 1 206 ? 14.085 2.042 35.437 1.00 15.31 206 VAL A CA 1
ATOM 1475 C C . VAL A 1 206 ? 13.920 3.365 34.689 1.00 15.75 206 VAL A C 1
ATOM 1476 O O . VAL A 1 206 ? 13.507 4.367 35.267 1.00 16.13 206 VAL A O 1
ATOM 1480 N N . TRP A 1 207 ? 14.231 3.367 33.397 1.00 15.95 207 TRP A N 1
ATOM 1481 C CA . TRP A 1 207 ? 14.104 4.587 32.609 1.00 15.20 207 TRP A CA 1
ATOM 1482 C C . TRP A 1 207 ? 12.660 5.033 32.425 1.00 16.30 207 TRP A C 1
ATOM 1483 O O . TRP A 1 207 ? 12.386 6.233 32.370 1.00 18.59 207 TRP A O 1
ATOM 1494 N N . LEU A 1 208 ? 11.728 4.092 32.327 1.00 15.50 208 LEU A N 1
ATOM 1495 C CA . LEU A 1 208 ? 10.330 4.484 32.176 1.00 16.21 208 LEU A CA 1
ATOM 1496 C C . LEU A 1 208 ? 9.877 5.206 33.447 1.00 14.86 208 LEU A C 1
ATOM 1497 O O . LEU A 1 208 ? 9.190 6.222 33.389 1.00 15.30 208 LEU A O 1
ATOM 1502 N N . ALA A 1 209 ? 10.289 4.685 34.594 1.00 14.65 209 ALA A N 1
ATOM 1503 C CA . ALA A 1 209 ? 9.929 5.281 35.877 1.00 15.50 209 ALA A CA 1
ATOM 1504 C C . ALA A 1 209 ? 10.463 6.708 36.013 1.00 14.97 209 ALA A C 1
ATOM 1505 O O . ALA A 1 209 ? 9.856 7.537 36.684 1.00 14.64 209 ALA A O 1
ATOM 1507 N N . LEU A 1 210 ? 11.594 6.991 35.374 1.00 15.57 210 LEU A N 1
ATOM 1508 C CA . LEU A 1 210 ? 12.203 8.316 35.449 1.00 13.86 210 LEU A CA 1
ATOM 1509 C C . LEU A 1 210 ? 11.727 9.245 34.348 1.00 13.62 210 LEU A C 1
ATOM 1510 O O . LEU A 1 210 ? 12.206 10.373 34.241 1.00 12.23 210 LEU A O 1
ATOM 1515 N N . GLY A 1 211 ? 10.789 8.776 33.527 1.00 14.42 211 GLY A N 1
ATOM 1516 C CA . GLY A 1 211 ? 10.273 9.610 32.454 1.00 13.51 211 GLY A CA 1
ATOM 1517 C C . GLY A 1 211 ? 10.744 9.253 31.054 1.00 12.58 211 GLY A C 1
ATOM 1518 O O . GLY A 1 211 ? 10.653 10.068 30.140 1.00 12.62 211 GLY A O 1
ATOM 1519 N N . GLY A 1 212 ? 11.240 8.034 30.879 1.00 13.80 212 GLY A N 1
ATOM 1520 C CA . GLY A 1 212 ? 11.716 7.603 29.572 1.00 13.49 212 GLY A CA 1
ATOM 1521 C C . GLY A 1 212 ? 10.585 7.381 28.585 1.00 12.95 212 GLY A C 1
ATOM 1522 O O . GLY A 1 212 ? 9.429 7.245 28.984 1.00 11.57 212 GLY A O 1
ATOM 1523 N N . SER A 1 213 ? 10.915 7.334 27.297 1.00 14.28 213 SER A N 1
ATOM 1524 C CA . SER A 1 213 ? 9.905 7.137 26.260 1.00 15.34 213 SER A CA 1
ATOM 1525 C C . SER A 1 213 ? 9.853 5.721 25.703 1.00 16.87 213 SER A C 1
ATOM 1526 O O . SER A 1 213 ? 8.933 5.373 24.957 1.00 17.27 213 SER A O 1
ATOM 1529 N N . GLY A 1 214 ? 10.838 4.900 26.055 1.00 17.39 214 GLY A N 1
ATOM 1530 C CA . GLY A 1 214 ? 10.847 3.530 25.564 1.00 15.73 214 GLY A CA 1
ATOM 1531 C C . GLY A 1 214 ? 12.232 2.925 25.543 1.00 15.86 214 GLY A C 1
ATOM 1532 O O . GLY A 1 214 ? 13.136 3.412 26.232 1.00 13.70 214 GLY A O 1
ATOM 1533 N N . PHE A 1 215 ? 12.412 1.861 24.766 1.00 15.44 215 PHE A N 1
ATOM 1534 C CA . PHE A 1 215 ? 13.722 1.238 24.698 1.00 15.32 215 PHE A CA 1
ATOM 1535 C C . PHE A 1 215 ? 14.216 0.858 23.306 1.00 16.67 215 PHE A C 1
ATOM 1536 O O . PHE A 1 215 ? 13.444 0.728 22.349 1.00 16.75 215 PHE A O 1
ATOM 1544 N N . ILE A 1 216 ? 15.532 0.701 23.220 1.00 14.65 216 ILE A N 1
ATOM 1545 C CA . ILE A 1 216 ? 16.222 0.286 22.012 1.00 15.47 216 ILE A CA 1
ATOM 1546 C C . ILE A 1 216 ? 17.072 -0.837 22.597 1.00 15.00 216 ILE A C 1
ATOM 1547 O O . ILE A 1 216 ? 18.234 -0.652 22.973 1.00 14.48 216 ILE A O 1
ATOM 1552 N N . SER A 1 217 ? 16.433 -1.998 22.674 1.00 12.27 217 SER A N 1
ATOM 1553 C CA . SER A 1 217 ? 16.964 -3.211 23.274 1.00 12.13 217 SER A CA 1
ATOM 1554 C C . SER A 1 217 ? 17.880 -4.136 22.472 1.00 14.20 217 SER A C 1
ATOM 1555 O O . SER A 1 217 ? 18.073 -3.985 21.258 1.00 15.48 217 SER A O 1
ATOM 1558 N N . VAL A 1 218 ? 18.453 -5.097 23.189 1.00 12.35 218 VAL A N 1
ATOM 1559 C CA . VAL A 1 218 ? 19.289 -6.115 22.588 1.00 12.05 218 VAL A CA 1
ATOM 1560 C C . VAL A 1 218 ? 18.556 -7.439 22.788 1.00 12.61 218 VAL A C 1
ATOM 1561 O O . VAL A 1 218 ? 18.276 -8.159 21.830 1.00 13.30 218 VAL A O 1
ATOM 1565 N N . ILE A 1 219 ? 18.218 -7.742 24.038 1.00 13.29 219 ILE A N 1
ATOM 1566 C CA . ILE A 1 219 ? 17.528 -8.987 24.350 1.00 13.76 219 ILE A CA 1
ATOM 1567 C C . ILE A 1 219 ? 16.158 -9.032 23.692 1.00 14.63 219 ILE A C 1
ATOM 1568 O O . ILE A 1 219 ? 15.547 -10.093 23.609 1.00 15.40 219 ILE A O 1
ATOM 1573 N N . GLY A 1 220 ? 15.688 -7.876 23.228 1.00 11.10 220 GLY A N 1
ATOM 1574 C CA . GLY A 1 220 ? 14.407 -7.809 22.555 1.00 13.03 220 GLY A CA 1
ATOM 1575 C C . GLY A 1 220 ? 14.343 -8.755 21.361 1.00 14.20 220 GLY A C 1
ATOM 1576 O O . GLY A 1 220 ? 13.256 -9.116 20.904 1.00 12.48 220 GLY A O 1
ATOM 1577 N N . HIS A 1 221 ? 15.503 -9.143 20.835 1.00 12.32 221 HIS A N 1
ATOM 1578 C CA . HIS A 1 221 ? 15.537 -10.075 19.712 1.00 14.51 221 HIS A CA 1
ATOM 1579 C C . HIS A 1 221 ? 14.958 -11.415 20.149 1.00 14.02 221 HIS A C 1
ATOM 1580 O O . HIS A 1 221 ? 14.281 -12.088 19.373 1.00 16.18 221 HIS A O 1
ATOM 1587 N N . ALA A 1 222 ? 15.237 -11.794 21.392 1.00 14.26 222 ALA A N 1
ATOM 1588 C CA . ALA A 1 222 ? 14.798 -13.077 21.932 1.00 14.52 222 ALA A CA 1
ATOM 1589 C C . ALA A 1 222 ? 13.473 -13.065 22.685 1.00 14.88 222 ALA A C 1
ATOM 1590 O O . ALA A 1 222 ? 12.854 -14.115 22.855 1.00 16.02 222 ALA A O 1
ATOM 1592 N N . ALA A 1 223 ? 13.047 -11.893 23.143 1.00 14.28 223 ALA A N 1
ATOM 1593 C CA . ALA A 1 223 ? 11.790 -11.770 23.872 1.00 15.45 223 ALA A CA 1
ATOM 1594 C C . ALA A 1 223 ? 11.058 -10.489 23.486 1.00 15.21 223 ALA A C 1
ATOM 1595 O O . ALA A 1 223 ? 10.699 -9.686 24.346 1.00 15.87 223 ALA A O 1
ATOM 1597 N N . PRO A 1 224 ? 10.817 -10.291 22.183 1.00 15.23 224 PRO A N 1
ATOM 1598 C CA . PRO A 1 224 ? 10.126 -9.094 21.703 1.00 14.18 224 PRO A CA 1
ATOM 1599 C C . PRO A 1 224 ? 8.746 -8.864 22.331 1.00 16.57 224 PRO A C 1
ATOM 1600 O O . PRO A 1 224 ? 8.443 -7.757 22.771 1.00 16.61 224 PRO A O 1
ATOM 1604 N N . THR A 1 225 ? 7.919 -9.902 22.392 1.00 18.01 225 THR A N 1
ATOM 1605 C CA . THR A 1 225 ? 6.585 -9.757 22.977 1.00 20.18 225 THR A CA 1
ATOM 1606 C C . THR A 1 225 ? 6.663 -9.352 24.445 1.00 21.00 225 THR A C 1
ATOM 1607 O O . THR A 1 225 ? 5.898 -8.509 24.903 1.00 22.61 225 THR A O 1
ATOM 1611 N N . ALA A 1 226 ? 7.586 -9.958 25.182 1.00 20.32 226 ALA A N 1
ATOM 1612 C CA . ALA A 1 226 ? 7.756 -9.642 26.596 1.00 20.09 226 ALA A CA 1
ATOM 1613 C C . ALA A 1 226 ? 8.110 -8.165 26.783 1.00 20.13 226 ALA A C 1
ATOM 1614 O O . ALA A 1 226 ? 7.525 -7.487 27.634 1.00 19.16 226 ALA A O 1
ATOM 1616 N N . LEU A 1 227 ? 9.062 -7.669 25.995 1.00 19.30 227 LEU A N 1
ATOM 1617 C CA . LEU A 1 227 ? 9.462 -6.267 26.094 1.00 21.06 227 LEU A CA 1
ATOM 1618 C C . LEU A 1 227 ? 8.287 -5.335 25.856 1.00 19.97 227 LEU A C 1
ATOM 1619 O O . LEU A 1 227 ? 8.142 -4.334 26.548 1.00 19.47 227 LEU A O 1
ATOM 1624 N N . ARG A 1 228 ? 7.462 -5.659 24.863 1.00 20.01 228 ARG A N 1
ATOM 1625 C CA . ARG A 1 228 ? 6.287 -4.850 24.556 1.00 19.38 228 ARG A CA 1
ATOM 1626 C C . ARG A 1 228 ? 5.375 -4.854 25.773 1.00 20.00 228 ARG A C 1
ATOM 1627 O O . ARG A 1 228 ? 4.818 -3.823 26.149 1.00 21.25 228 ARG A O 1
ATOM 1635 N N . GLU A 1 229 ? 5.241 -6.021 26.395 1.00 19.63 229 GLU A N 1
ATOM 1636 C CA . GLU A 1 229 ? 4.399 -6.167 27.574 1.00 21.85 229 GLU A CA 1
ATOM 1637 C C . GLU A 1 229 ? 4.955 -5.363 28.761 1.00 20.68 229 GLU A C 1
ATOM 1638 O O . GLU A 1 229 ? 4.196 -4.839 29.577 1.00 20.83 229 GLU A O 1
ATOM 1644 N N . LEU A 1 230 ? 6.278 -5.278 28.857 1.00 19.21 230 LEU A N 1
ATOM 1645 C CA . LEU A 1 230 ? 6.909 -4.533 29.938 1.00 18.82 230 LEU A CA 1
ATOM 1646 C C . LEU A 1 230 ? 6.424 -3.096 29.793 1.00 18.52 230 LEU A C 1
ATOM 1647 O O . LEU A 1 230 ? 5.945 -2.483 30.753 1.00 17.67 230 LEU A O 1
ATOM 1652 N N . TYR A 1 231 ? 6.539 -2.579 28.572 1.00 16.24 231 TYR A N 1
ATOM 1653 C CA . TYR A 1 231 ? 6.116 -1.228 28.248 1.00 16.06 231 TYR A CA 1
ATOM 1654 C C . TYR A 1 231 ? 4.633 -1.002 28.543 1.00 16.55 231 TYR A C 1
ATOM 1655 O O . TYR A 1 231 ? 4.273 -0.110 29.309 1.00 15.08 231 TYR A O 1
ATOM 1664 N N . THR A 1 232 ? 3.768 -1.813 27.940 1.00 17.47 232 THR A N 1
ATOM 1665 C CA . THR A 1 232 ? 2.331 -1.641 28.147 1.00 18.97 232 THR A CA 1
ATOM 1666 C C . THR A 1 232 ? 1.946 -1.734 29.611 1.00 19.56 232 THR A C 1
ATOM 1667 O O . THR A 1 232 ? 1.094 -0.976 30.077 1.00 19.57 232 THR A O 1
ATOM 1671 N N . SER A 1 233 ? 2.564 -2.668 30.334 1.00 19.59 233 SER A N 1
ATOM 1672 C CA . SER A 1 233 ? 2.272 -2.835 31.758 1.00 20.47 233 SER A CA 1
ATOM 1673 C C . SER A 1 233 ? 2.505 -1.533 32.509 1.00 20.29 233 SER A C 1
ATOM 1674 O O . SER A 1 233 ? 1.663 -1.094 33.291 1.00 20.64 233 SER A O 1
ATOM 1677 N N . PHE A 1 234 ? 3.660 -0.921 32.276 1.00 20.33 234 PHE A N 1
ATOM 1678 C CA . PHE A 1 234 ? 3.978 0.334 32.936 1.00 20.25 234 PHE A CA 1
ATOM 1679 C C . PHE A 1 234 ? 2.964 1.384 32.498 1.00 20.56 234 PHE A C 1
ATOM 1680 O O . PHE A 1 234 ? 2.413 2.116 33.322 1.00 21.26 234 PHE A O 1
ATOM 1688 N N . GLU A 1 235 ? 2.729 1.441 31.192 1.00 19.99 235 GLU A N 1
ATOM 1689 C CA . GLU A 1 235 ? 1.799 2.392 30.597 1.00 23.05 235 GLU A CA 1
ATOM 1690 C C . GLU A 1 235 ? 0.413 2.360 31.237 1.00 22.84 235 GLU A C 1
ATOM 1691 O O . GLU A 1 235 ? -0.201 3.404 31.456 1.00 21.26 235 GLU A O 1
ATOM 1697 N N . GLU A 1 236 ? -0.067 1.157 31.535 1.00 23.21 236 GLU A N 1
ATOM 1698 C CA . GLU A 1 236 ? -1.389 0.965 32.117 1.00 25.55 236 GLU A CA 1
ATOM 1699 C C . GLU A 1 236 ? -1.397 1.014 33.640 1.00 26.52 236 GLU A C 1
ATOM 1700 O O . GLU A 1 236 ? -2.454 0.903 34.267 1.00 27.11 236 GLU A O 1
ATOM 1706 N N . GLY A 1 237 ? -0.220 1.173 34.237 1.00 26.49 237 GLY A N 1
ATOM 1707 C CA . GLY A 1 237 ? -0.147 1.259 35.683 1.00 25.70 237 GLY A CA 1
ATOM 1708 C C . GLY A 1 237 ? -0.024 -0.072 36.390 1.00 25.53 237 GLY A C 1
ATOM 1709 O O . GLY A 1 237 ? -0.104 -0.134 37.617 1.00 26.84 237 GLY A O 1
ATOM 1710 N N . ASP A 1 238 ? 0.155 -1.145 35.631 1.00 24.73 238 ASP A N 1
ATOM 1711 C CA . ASP A 1 238 ? 0.307 -2.463 36.236 1.00 22.93 238 ASP A CA 1
ATOM 1712 C C . ASP A 1 238 ? 1.801 -2.641 36.556 1.00 23.33 238 ASP A C 1
ATOM 1713 O O . ASP A 1 238 ? 2.505 -3.403 35.886 1.00 21.17 238 ASP A O 1
ATOM 1718 N N . LEU A 1 239 ? 2.278 -1.929 37.577 1.00 22.06 239 LEU A N 1
ATOM 1719 C CA . LEU A 1 239 ? 3.686 -1.987 37.961 1.00 20.73 239 LEU A CA 1
ATOM 1720 C C . LEU A 1 239 ? 4.154 -3.343 38.466 1.00 20.21 239 LEU A C 1
ATOM 1721 O O . LEU A 1 239 ? 5.288 -3.736 38.209 1.00 20.66 239 LEU A O 1
ATOM 1726 N N . VAL A 1 240 ? 3.299 -4.060 39.185 1.00 19.18 240 VAL A N 1
ATOM 1727 C CA . VAL A 1 240 ? 3.690 -5.374 39.686 1.00 20.49 240 VAL A CA 1
ATOM 1728 C C . VAL A 1 240 ? 4.038 -6.265 38.495 1.00 22.21 240 VAL A C 1
ATOM 1729 O O . VAL A 1 240 ? 5.025 -7.008 38.508 1.00 21.41 240 VAL A O 1
ATOM 1733 N N . ARG A 1 241 ? 3.217 -6.171 37.457 1.00 21.61 241 ARG A N 1
ATOM 1734 C CA . ARG A 1 241 ? 3.417 -6.949 36.245 1.00 22.92 241 ARG A CA 1
ATOM 1735 C C . ARG A 1 241 ? 4.727 -6.551 35.580 1.00 20.28 241 ARG A C 1
ATOM 1736 O O . ARG A 1 241 ? 5.473 -7.401 35.092 1.00 20.37 241 ARG A O 1
ATOM 1744 N N . ALA A 1 242 ? 4.999 -5.253 35.563 1.00 17.48 242 ALA A N 1
ATOM 1745 C CA . ALA A 1 242 ? 6.209 -4.742 34.943 1.00 17.28 242 ALA A CA 1
ATOM 1746 C C . ALA A 1 242 ? 7.474 -5.295 35.586 1.00 17.23 242 ALA A C 1
ATOM 1747 O O . ALA A 1 242 ? 8.359 -5.786 34.892 1.00 16.91 242 ALA A O 1
ATOM 1749 N N . ARG A 1 243 ? 7.566 -5.238 36.909 1.00 17.62 243 ARG A N 1
ATOM 1750 C CA . ARG A 1 243 ? 8.760 -5.747 37.561 1.00 17.57 243 ARG A CA 1
ATOM 1751 C C . ARG A 1 243 ? 8.875 -7.270 37.527 1.00 16.78 243 ARG A C 1
ATOM 1752 O O . ARG A 1 243 ? 9.972 -7.809 37.655 1.00 14.50 243 ARG A O 1
ATOM 1760 N N . GLU A 1 244 ? 7.752 -7.966 37.356 1.00 18.12 244 GLU A N 1
ATOM 1761 C CA . GLU A 1 244 ? 7.780 -9.432 37.276 1.00 17.76 244 GLU A CA 1
ATOM 1762 C C . GLU A 1 244 ? 8.362 -9.827 35.912 1.00 15.83 244 GLU A C 1
ATOM 1763 O O . GLU A 1 244 ? 9.128 -10.779 35.805 1.00 15.18 244 GLU A O 1
ATOM 1769 N N . ILE A 1 245 ? 7.983 -9.083 34.879 1.00 14.93 245 ILE A N 1
ATOM 1770 C CA . ILE A 1 245 ? 8.469 -9.326 33.524 1.00 14.95 245 ILE A CA 1
ATOM 1771 C C . ILE A 1 245 ? 9.958 -8.984 33.465 1.00 15.58 245 ILE A C 1
ATOM 1772 O O . ILE A 1 245 ? 10.764 -9.745 32.936 1.00 13.04 245 ILE A O 1
ATOM 1777 N N . ASN A 1 246 ? 10.307 -7.835 34.036 1.00 15.59 246 ASN A N 1
ATOM 1778 C CA . ASN A 1 246 ? 11.685 -7.357 34.069 1.00 16.08 246 ASN A CA 1
ATOM 1779 C C . ASN A 1 246 ? 12.597 -8.387 34.726 1.00 15.31 246 ASN A C 1
ATOM 1780 O O . ASN A 1 246 ? 13.622 -8.763 34.167 1.00 17.20 246 ASN A O 1
ATOM 1785 N N . ALA A 1 247 ? 12.214 -8.845 35.910 1.00 16.38 247 ALA A N 1
ATOM 1786 C CA . ALA A 1 247 ? 12.996 -9.837 36.642 1.00 16.79 247 ALA A CA 1
ATOM 1787 C C . ALA A 1 247 ? 13.035 -11.143 35.863 1.00 16.77 247 ALA A C 1
ATOM 1788 O O . ALA A 1 247 ? 14.057 -11.827 35.828 1.00 15.00 247 ALA A O 1
ATOM 1790 N N . LYS A 1 248 ? 11.913 -11.482 35.240 1.00 16.20 248 LYS A N 1
ATOM 1791 C CA . LYS A 1 248 ? 11.817 -12.709 34.462 1.00 17.25 248 LYS A CA 1
ATOM 1792 C C . LYS A 1 248 ? 12.891 -12.777 33.374 1.00 15.38 248 LYS A C 1
ATOM 1793 O O . LYS A 1 248 ? 13.507 -13.819 33.167 1.00 15.88 248 LYS A O 1
ATOM 1799 N N . LEU A 1 249 ? 13.117 -11.657 32.693 1.00 14.59 249 LEU A N 1
ATOM 1800 C CA . LEU A 1 249 ? 14.090 -11.581 31.599 1.00 14.92 249 LEU A CA 1
ATOM 1801 C C . LEU A 1 249 ? 15.550 -11.449 32.026 1.00 15.44 249 LEU A C 1
ATOM 1802 O O . LEU A 1 249 ? 16.432 -11.399 31.178 1.00 16.26 249 LEU A O 1
ATOM 1807 N N . SER A 1 250 ? 15.801 -11.386 33.328 1.00 16.57 250 SER A N 1
ATOM 1808 C CA . SER A 1 250 ? 17.162 -11.236 33.843 1.00 18.31 250 SER A CA 1
ATOM 1809 C C . SER A 1 250 ? 18.208 -12.170 33.249 1.00 18.82 250 SER A C 1
ATOM 1810 O O . SER A 1 250 ? 19.308 -11.731 32.913 1.00 21.33 250 SER A O 1
ATOM 1813 N N . PRO A 1 251 ? 17.894 -13.472 33.133 1.00 18.51 251 PRO A N 1
ATOM 1814 C CA . PRO A 1 251 ? 18.873 -14.410 32.569 1.00 18.34 251 PRO A CA 1
ATOM 1815 C C . PRO A 1 251 ? 19.420 -13.972 31.213 1.00 16.53 251 PRO A C 1
ATOM 1816 O O . PRO A 1 251 ? 20.580 -14.222 30.901 1.00 16.99 251 PRO A O 1
ATOM 1820 N N . LEU A 1 252 ? 18.585 -13.319 30.413 1.00 15.64 252 LEU A N 1
ATOM 1821 C CA . LEU A 1 252 ? 19.029 -12.850 29.107 1.00 16.03 252 LEU A CA 1
ATOM 1822 C C . LEU A 1 252 ? 20.100 -11.781 29.320 1.00 15.87 252 LEU A C 1
ATOM 1823 O O . LEU A 1 252 ? 21.112 -11.751 28.614 1.00 14.75 252 LEU A O 1
ATOM 1828 N N . VAL A 1 253 ? 19.873 -10.912 30.302 1.00 14.84 253 VAL A N 1
ATOM 1829 C CA . VAL A 1 253 ? 20.834 -9.863 30.621 1.00 15.09 253 VAL A CA 1
ATOM 1830 C C . VAL A 1 253 ? 22.167 -10.493 31.028 1.00 14.42 253 VAL A C 1
ATOM 1831 O O . VAL A 1 253 ? 23.226 -10.071 30.571 1.00 15.02 253 VAL A O 1
ATOM 1835 N N . ALA A 1 254 ? 22.112 -11.516 31.875 1.00 14.16 254 ALA A N 1
ATOM 1836 C CA . ALA A 1 254 ? 23.326 -12.200 32.306 1.00 14.77 254 ALA A CA 1
ATOM 1837 C C . ALA A 1 254 ? 24.062 -12.759 31.086 1.00 15.40 254 ALA A C 1
ATOM 1838 O O . ALA A 1 254 ? 25.276 -12.601 30.963 1.00 15.55 254 ALA A O 1
ATOM 1840 N N . ALA A 1 255 ? 23.322 -13.409 30.188 1.00 15.33 255 ALA A N 1
ATOM 1841 C CA . ALA A 1 255 ? 23.923 -13.975 28.982 1.00 15.99 255 ALA A CA 1
ATOM 1842 C C . ALA A 1 255 ? 24.529 -12.870 28.113 1.00 16.50 255 ALA A C 1
ATOM 1843 O O . ALA A 1 255 ? 25.626 -13.027 27.565 1.00 15.87 255 ALA A O 1
ATOM 1845 N N . GLN A 1 256 ? 23.827 -11.748 27.988 1.00 16.42 256 GLN A N 1
ATOM 1846 C CA . GLN A 1 256 ? 24.359 -10.660 27.184 1.00 16.37 256 GLN A CA 1
ATOM 1847 C C . GLN A 1 256 ? 25.676 -10.236 27.816 1.00 15.69 256 GLN A C 1
ATOM 1848 O O . GLN A 1 256 ? 26.635 -9.925 27.120 1.00 15.65 256 GLN A O 1
ATOM 1854 N N . GLY A 1 257 ? 25.709 -10.234 29.143 1.00 15.49 257 GLY A N 1
ATOM 1855 C CA . GLY A 1 257 ? 26.915 -9.850 29.851 1.00 17.70 257 GLY A CA 1
ATOM 1856 C C . GLY A 1 257 ? 28.075 -10.794 29.596 1.00 17.41 257 GLY A C 1
ATOM 1857 O O . GLY A 1 257 ? 29.223 -10.370 29.522 1.00 18.45 257 GLY A O 1
ATOM 1858 N N . ARG A 1 258 ? 27.792 -12.085 29.472 1.00 16.72 258 ARG A N 1
ATOM 1859 C CA . ARG A 1 258 ? 28.859 -13.031 29.216 1.00 16.05 258 ARG A CA 1
ATOM 1860 C C . ARG A 1 258 ? 29.248 -13.065 27.732 1.00 16.61 258 ARG A C 1
ATOM 1861 O O . ARG A 1 258 ? 30.425 -13.177 27.399 1.00 16.73 258 ARG A O 1
ATOM 1869 N N . LEU A 1 259 ? 28.264 -12.945 26.846 1.00 14.41 259 LEU A N 1
ATOM 1870 C CA . LEU A 1 259 ? 28.518 -13.039 25.409 1.00 15.72 259 LEU A CA 1
ATOM 1871 C C . LEU A 1 259 ? 28.637 -11.766 24.580 1.00 14.78 259 LEU A C 1
ATOM 1872 O O . LEU A 1 259 ? 29.287 -11.774 23.543 1.00 16.87 259 LEU A O 1
ATOM 1877 N N . GLY A 1 260 ? 28.020 -10.680 25.023 1.00 15.90 260 GLY A N 1
ATOM 1878 C CA . GLY A 1 260 ? 28.054 -9.461 24.238 1.00 13.15 260 GLY A CA 1
ATOM 1879 C C . GLY A 1 260 ? 26.780 -9.465 23.402 1.00 12.16 260 GLY A C 1
ATOM 1880 O O . GLY A 1 260 ? 26.294 -10.532 23.023 1.00 11.64 260 GLY A O 1
ATOM 1881 N N . GLY A 1 261 ? 26.242 -8.283 23.121 1.00 11.03 261 GLY A N 1
ATOM 1882 C CA . GLY A 1 261 ? 25.012 -8.162 22.358 1.00 9.07 261 GLY A CA 1
ATOM 1883 C C . GLY A 1 261 ? 24.921 -8.867 21.013 1.00 9.36 261 GLY A C 1
ATOM 1884 O O . GLY A 1 261 ? 23.915 -9.505 20.730 1.00 9.48 261 GLY A O 1
ATOM 1885 N N . VAL A 1 262 ? 25.950 -8.754 20.181 1.00 10.39 262 VAL A N 1
ATOM 1886 C CA . VAL A 1 262 ? 25.933 -9.383 18.864 1.00 13.65 262 VAL A CA 1
ATOM 1887 C C . VAL A 1 262 ? 25.841 -10.905 18.933 1.00 15.51 262 VAL A C 1
ATOM 1888 O O . VAL A 1 262 ? 24.883 -11.499 18.425 1.00 16.64 262 VAL A O 1
ATOM 1892 N N . SER A 1 263 ? 26.834 -11.530 19.563 1.00 14.21 263 SER A N 1
ATOM 1893 C CA . SER A 1 263 ? 26.862 -12.983 19.699 1.00 15.62 263 SER A CA 1
ATOM 1894 C C . SER A 1 263 ? 25.583 -13.517 20.323 1.00 14.61 263 SER A C 1
ATOM 1895 O O . SER A 1 263 ? 25.051 -14.536 19.885 1.00 16.59 263 SER A O 1
ATOM 1898 N N . LEU A 1 264 ? 25.101 -12.841 21.360 1.00 13.69 264 LEU A N 1
ATOM 1899 C CA . LEU A 1 264 ? 23.878 -13.257 22.033 1.00 15.29 264 LEU A CA 1
ATOM 1900 C C . LEU A 1 264 ? 22.666 -13.177 21.116 1.00 14.03 264 LEU A C 1
ATOM 1901 O O . LEU A 1 264 ? 21.930 -14.151 20.952 1.00 14.88 264 LEU A O 1
ATOM 1906 N N . ALA A 1 265 ? 22.449 -12.002 20.538 1.00 12.43 265 ALA A N 1
ATOM 1907 C CA . ALA A 1 265 ? 21.307 -11.805 19.657 1.00 13.29 265 ALA A CA 1
ATOM 1908 C C . ALA A 1 265 ? 21.280 -12.834 18.516 1.00 12.97 265 ALA A C 1
ATOM 1909 O O . ALA A 1 265 ? 20.252 -13.451 18.258 1.00 13.42 265 ALA A O 1
ATOM 1911 N N . LYS A 1 266 ? 22.406 -13.031 17.842 1.00 11.11 266 LYS A N 1
ATOM 1912 C CA . LYS A 1 266 ? 22.424 -13.985 16.745 1.00 13.63 266 LYS A CA 1
ATOM 1913 C C . LYS A 1 266 ? 22.326 -15.431 17.236 1.00 13.36 266 LYS A C 1
ATOM 1914 O O . LYS A 1 266 ? 21.644 -16.251 16.629 1.00 12.52 266 LYS A O 1
ATOM 1920 N N . ALA A 1 267 ? 22.988 -15.748 18.342 1.00 13.55 267 ALA A N 1
ATOM 1921 C CA . ALA A 1 267 ? 22.916 -17.111 18.868 1.00 12.69 267 ALA A CA 1
ATOM 1922 C C . ALA A 1 267 ? 21.501 -17.430 19.386 1.00 12.59 267 ALA A C 1
ATOM 1923 O O . ALA A 1 267 ? 20.989 -18.530 19.176 1.00 13.75 267 ALA A O 1
ATOM 1925 N N . ALA A 1 268 ? 20.857 -16.465 20.037 1.00 11.66 268 ALA A N 1
ATOM 1926 C CA . ALA A 1 268 ? 19.512 -16.684 20.579 1.00 13.49 268 ALA A CA 1
ATOM 1927 C C . ALA A 1 268 ? 18.455 -16.897 19.491 1.00 14.90 268 ALA A C 1
ATOM 1928 O O . ALA A 1 268 ? 17.568 -17.737 19.638 1.00 13.91 268 ALA A O 1
ATOM 1930 N N . LEU A 1 269 ? 18.536 -16.120 18.417 1.00 15.94 269 LEU A N 1
ATOM 1931 C CA . LEU A 1 269 ? 17.583 -16.259 17.325 1.00 17.85 269 LEU A CA 1
ATOM 1932 C C . LEU A 1 269 ? 17.729 -17.643 16.694 1.00 18.04 269 LEU A C 1
ATOM 1933 O O . LEU A 1 269 ? 16.731 -18.324 16.434 1.00 16.82 269 LEU A O 1
ATOM 1938 N N . ARG A 1 270 ? 18.971 -18.065 16.467 1.00 17.07 270 ARG A N 1
ATOM 1939 C CA . ARG A 1 270 ? 19.218 -19.372 15.876 1.00 18.16 270 ARG A CA 1
ATOM 1940 C C . ARG A 1 270 ? 18.576 -20.457 16.730 1.00 18.38 270 ARG A C 1
ATOM 1941 O O . ARG A 1 270 ? 17.928 -21.363 16.208 1.00 18.63 270 ARG A O 1
ATOM 1949 N N . LEU A 1 271 ? 18.762 -20.355 18.043 1.00 16.53 271 LEU A N 1
ATOM 1950 C CA . LEU A 1 271 ? 18.202 -21.321 18.974 1.00 18.08 271 LEU A CA 1
ATOM 1951 C C . LEU A 1 271 ? 16.676 -21.361 18.918 1.00 18.67 271 LEU A C 1
ATOM 1952 O O . LEU A 1 271 ? 16.060 -22.372 19.258 1.00 19.90 271 LEU A O 1
ATOM 1957 N N . GLN A 1 272 ? 16.064 -20.263 18.484 1.00 19.08 272 GLN A N 1
ATOM 1958 C CA . GLN A 1 272 ? 14.610 -20.203 18.383 1.00 18.35 272 GLN A CA 1
ATOM 1959 C C . GLN A 1 272 ? 14.143 -20.584 16.977 1.00 19.09 272 GLN A C 1
ATOM 1960 O O . GLN A 1 272 ? 12.970 -20.442 16.651 1.00 18.82 272 GLN A O 1
ATOM 1966 N N . GLY A 1 273 ? 15.069 -21.066 16.150 1.00 19.55 273 GLY A N 1
ATOM 1967 C CA . GLY A 1 273 ? 14.711 -21.479 14.803 1.00 19.62 273 GLY A CA 1
ATOM 1968 C C . GLY A 1 273 ? 14.837 -20.426 13.717 1.00 21.41 273 GLY A C 1
ATOM 1969 O O . GLY A 1 273 ? 14.324 -20.603 12.617 1.00 22.67 273 GLY A O 1
ATOM 1970 N N . ILE A 1 274 ? 15.512 -19.325 14.016 1.00 21.51 274 ILE A N 1
ATOM 1971 C CA . ILE A 1 274 ? 15.704 -18.263 13.037 1.00 21.26 274 ILE A CA 1
ATOM 1972 C C . ILE A 1 274 ? 17.205 -18.053 12.864 1.00 21.21 274 ILE A C 1
ATOM 1973 O O . ILE A 1 274 ? 17.846 -17.350 13.650 1.00 22.53 274 ILE A O 1
ATOM 1978 N N . ASN A 1 275 ? 17.763 -18.678 11.836 1.00 19.39 275 ASN A N 1
ATOM 1979 C CA . ASN A 1 275 ? 19.190 -18.596 11.571 1.00 19.62 275 ASN A CA 1
ATOM 1980 C C . ASN A 1 275 ? 19.557 -17.301 10.866 1.00 19.72 275 ASN A C 1
ATOM 1981 O O . ASN A 1 275 ? 19.088 -17.031 9.763 1.00 22.36 275 ASN A O 1
ATOM 1986 N N . VAL A 1 276 ? 20.394 -16.492 11.503 1.00 18.00 276 VAL A N 1
ATOM 1987 C CA . VAL A 1 276 ? 20.819 -15.238 10.902 1.00 14.81 276 VAL A CA 1
ATOM 1988 C C . VAL A 1 276 ? 22.334 -15.215 10.760 1.00 15.87 276 VAL A C 1
ATOM 1989 O O . VAL A 1 276 ? 22.948 -14.153 10.638 1.00 14.71 276 VAL A O 1
ATOM 1993 N N . GLY A 1 277 ? 22.924 -16.406 10.771 1.00 14.94 277 GLY A N 1
ATOM 1994 C CA . GLY A 1 277 ? 24.363 -16.530 10.618 1.00 16.18 277 GLY A CA 1
ATOM 1995 C C . GLY A 1 277 ? 25.159 -16.238 11.871 1.00 15.89 277 GLY A C 1
ATOM 1996 O O . GLY A 1 277 ? 24.612 -16.179 12.968 1.00 14.50 277 GLY A O 1
ATOM 1997 N N . ASP A 1 278 ? 26.467 -16.079 11.692 1.00 17.62 278 ASP A N 1
ATOM 1998 C CA . ASP A 1 278 ? 27.383 -15.766 12.779 1.00 17.37 278 ASP A CA 1
ATOM 1999 C C . ASP A 1 278 ? 27.906 -14.354 12.580 1.00 16.99 278 ASP A C 1
ATOM 2000 O O . ASP A 1 278 ? 27.717 -13.749 11.522 1.00 14.90 278 ASP A O 1
ATOM 2005 N N . PRO A 1 279 ? 28.570 -13.800 13.602 1.00 18.04 279 PRO A N 1
ATOM 2006 C CA . PRO A 1 279 ? 29.099 -12.444 13.445 1.00 17.83 279 PRO A CA 1
ATOM 2007 C C . PRO A 1 279 ? 30.416 -12.459 12.677 1.00 18.44 279 PRO A C 1
ATOM 2008 O O . PRO A 1 279 ? 30.977 -13.528 12.415 1.00 18.93 279 PRO A O 1
ATOM 2012 N N . ARG A 1 280 ? 30.896 -11.273 12.305 1.00 16.98 280 ARG A N 1
ATOM 2013 C CA . ARG A 1 280 ? 32.159 -11.146 11.584 1.00 15.77 280 ARG A CA 1
ATOM 2014 C C . ARG A 1 280 ? 33.265 -10.847 12.581 1.00 15.71 280 ARG A C 1
ATOM 2015 O O . ARG A 1 280 ? 33.046 -10.131 13.556 1.00 17.31 280 ARG A O 1
ATOM 2023 N N . LEU A 1 281 ? 34.449 -11.396 12.343 1.00 15.74 281 LEU A N 1
ATOM 2024 C CA . LEU A 1 281 ? 35.569 -11.170 13.244 1.00 17.00 281 LEU A CA 1
ATOM 2025 C C . LEU A 1 281 ? 35.844 -9.674 13.377 1.00 16.77 281 LEU A C 1
ATOM 2026 O O . LEU A 1 281 ? 35.641 -8.911 12.435 1.00 18.03 281 LEU A O 1
ATOM 2031 N N . PRO A 1 282 ? 36.339 -9.238 14.545 1.00 16.79 282 PRO A N 1
ATOM 2032 C CA . PRO A 1 282 ? 36.682 -10.031 15.729 1.00 15.83 282 PRO A CA 1
ATOM 2033 C C . PRO A 1 282 ? 35.545 -10.572 16.593 1.00 16.62 282 PRO A C 1
ATOM 2034 O O . PRO A 1 282 ? 35.810 -11.191 17.615 1.00 17.54 282 PRO A O 1
ATOM 2038 N N . ILE A 1 283 ? 34.293 -10.328 16.220 1.00 17.69 283 ILE A N 1
ATOM 2039 C CA . ILE A 1 283 ? 33.188 -10.829 17.029 1.00 18.39 283 ILE A CA 1
ATOM 2040 C C . ILE A 1 283 ? 33.007 -12.316 16.740 1.00 19.52 283 ILE A C 1
ATOM 2041 O O . ILE A 1 283 ? 33.148 -12.751 15.596 1.00 17.83 283 ILE A O 1
ATOM 2046 N N . MET A 1 284 ? 32.688 -13.094 17.767 1.00 18.91 284 MET A N 1
ATOM 2047 C CA . MET A 1 284 ? 32.513 -14.529 17.575 1.00 20.11 284 MET A CA 1
ATOM 2048 C C . MET A 1 284 ? 31.250 -15.109 18.178 1.00 19.38 284 MET A C 1
ATOM 2049 O O . MET A 1 284 ? 30.728 -14.602 19.173 1.00 19.20 284 MET A O 1
ATOM 2054 N N . ALA A 1 285 ? 30.763 -16.182 17.564 1.00 18.42 285 ALA A N 1
ATOM 2055 C CA . ALA A 1 285 ? 29.574 -16.873 18.046 1.00 16.75 285 ALA A CA 1
ATOM 2056 C C . ALA A 1 285 ? 29.983 -17.625 19.307 1.00 16.04 285 ALA A C 1
ATOM 2057 O O . ALA A 1 285 ? 31.166 -17.870 19.531 1.00 16.00 285 ALA A O 1
ATOM 2059 N N . PRO A 1 286 ? 29.015 -17.995 20.151 1.00 13.96 286 PRO A N 1
ATOM 2060 C CA . PRO A 1 286 ? 29.332 -18.722 21.385 1.00 15.51 286 PRO A CA 1
ATOM 2061 C C . PRO A 1 286 ? 29.784 -20.154 21.083 1.00 16.86 286 PRO A C 1
ATOM 2062 O O . PRO A 1 286 ? 29.305 -20.767 20.130 1.00 16.92 286 PRO A O 1
ATOM 2066 N N . ASN A 1 287 ? 30.703 -20.691 21.880 1.00 18.18 287 ASN A N 1
ATOM 2067 C CA . ASN A 1 287 ? 31.146 -22.058 21.642 1.00 21.22 287 ASN A CA 1
ATOM 2068 C C . ASN A 1 287 ? 30.118 -23.021 22.221 1.00 22.53 287 ASN A C 1
ATOM 2069 O O . ASN A 1 287 ? 29.088 -22.594 22.739 1.00 23.18 287 ASN A O 1
ATOM 2074 N N . GLU A 1 288 ? 30.399 -24.318 22.129 1.00 25.14 288 GLU A N 1
ATOM 2075 C CA . GLU A 1 288 ? 29.489 -25.346 22.626 1.00 26.25 288 GLU A CA 1
ATOM 2076 C C . GLU A 1 288 ? 29.095 -25.167 24.090 1.00 25.62 288 GLU A C 1
ATOM 2077 O O . GLU A 1 288 ? 27.920 -25.289 24.448 1.00 24.51 288 GLU A O 1
ATOM 2083 N N . GLN A 1 289 ? 30.073 -24.891 24.941 1.00 24.50 289 GLN A N 1
ATOM 2084 C CA . GLN A 1 289 ? 29.788 -24.707 26.358 1.00 26.16 289 GLN A CA 1
ATOM 2085 C C . GLN A 1 289 ? 28.935 -23.461 26.594 1.00 24.31 289 GLN A C 1
ATOM 2086 O O . GLN A 1 289 ? 27.981 -23.488 27.368 1.00 22.97 289 GLN A O 1
ATOM 2092 N N . GLU A 1 290 ? 29.273 -22.377 25.909 1.00 22.57 290 GLU A N 1
ATOM 2093 C CA . GLU A 1 290 ? 28.529 -21.132 26.057 1.00 23.03 290 GLU A CA 1
ATOM 2094 C C . GLU A 1 290 ? 27.087 -21.281 25.572 1.00 21.13 290 GLU A C 1
ATOM 2095 O O . GLU A 1 290 ? 26.171 -20.725 26.175 1.00 20.44 290 GLU A O 1
ATOM 2101 N N . LEU A 1 291 ? 26.894 -22.036 24.491 1.00 19.78 291 LEU A N 1
ATOM 2102 C CA . LEU A 1 291 ? 25.561 -22.265 23.940 1.00 19.35 291 LEU A CA 1
ATOM 2103 C C . LEU A 1 291 ? 24.686 -23.031 24.911 1.00 19.50 291 LEU A C 1
ATOM 2104 O O . LEU A 1 291 ? 23.465 -22.881 24.916 1.00 20.94 291 LEU A O 1
ATOM 2109 N N . GLU A 1 292 ? 25.317 -23.862 25.731 1.00 20.23 292 GLU A N 1
ATOM 2110 C CA . GLU A 1 292 ? 24.588 -24.646 26.719 1.00 21.80 292 GLU A CA 1
ATOM 2111 C C . GLU A 1 292 ? 24.097 -23.721 27.829 1.00 19.53 292 GLU A C 1
ATOM 2112 O O . GLU A 1 292 ? 22.947 -23.805 28.265 1.00 19.77 292 GLU A O 1
ATOM 2118 N N . ALA A 1 293 ? 24.979 -22.837 28.278 1.00 17.43 293 ALA A N 1
ATOM 2119 C CA . ALA A 1 293 ? 24.642 -21.887 29.327 1.00 16.30 293 ALA A CA 1
ATOM 2120 C C . ALA A 1 293 ? 23.555 -20.945 28.809 1.00 15.97 293 ALA A C 1
ATOM 2121 O O . ALA A 1 293 ? 22.666 -20.550 29.555 1.00 13.97 293 ALA A O 1
ATOM 2123 N N . LEU A 1 294 ? 23.644 -20.587 27.527 1.00 16.56 294 LEU A N 1
ATOM 2124 C CA . LEU A 1 294 ? 22.657 -19.701 26.906 1.00 16.90 294 LEU A CA 1
ATOM 2125 C C . LEU A 1 294 ? 21.277 -20.360 26.846 1.00 16.82 294 LEU A C 1
ATOM 2126 O O . LEU A 1 294 ? 20.273 -19.703 27.120 1.00 17.43 294 LEU A O 1
ATOM 2131 N N . ARG A 1 295 ? 21.222 -21.640 26.473 1.00 16.84 295 ARG A N 1
ATOM 2132 C CA . ARG A 1 295 ? 19.941 -22.343 26.407 1.00 19.22 295 ARG A CA 1
ATOM 2133 C C . ARG A 1 295 ? 19.296 -22.294 27.781 1.00 19.93 295 ARG A C 1
ATOM 2134 O O . ARG A 1 295 ? 18.088 -22.100 27.904 1.00 20.09 295 ARG A O 1
ATOM 2142 N N . GLU A 1 296 ? 20.121 -22.490 28.808 1.00 20.86 296 GLU A N 1
ATOM 2143 C CA . GLU A 1 296 ? 19.664 -22.472 30.196 1.00 23.83 296 GLU A CA 1
ATOM 2144 C C . GLU A 1 296 ? 18.997 -21.136 30.521 1.00 21.90 296 GLU A C 1
ATOM 2145 O O . GLU A 1 296 ? 17.873 -21.102 31.011 1.00 22.12 296 GLU A O 1
ATOM 2151 N N . ASP A 1 297 ? 19.701 -20.042 30.243 1.00 19.88 297 ASP A N 1
ATOM 2152 C CA . ASP A 1 297 ? 19.178 -18.710 30.511 1.00 19.06 297 ASP A CA 1
ATOM 2153 C C . ASP A 1 297 ? 17.899 -18.440 29.724 1.00 18.63 297 ASP A C 1
ATOM 2154 O O . ASP A 1 297 ? 16.952 -17.839 30.246 1.00 16.22 297 ASP A O 1
ATOM 2159 N N . MET A 1 298 ? 17.865 -18.887 28.472 1.00 18.02 298 MET A N 1
ATOM 2160 C CA . MET A 1 298 ? 16.690 -18.667 27.638 1.00 19.07 298 MET A CA 1
ATOM 2161 C C . MET A 1 298 ? 15.480 -19.437 28.146 1.00 19.77 298 MET A C 1
ATOM 2162 O O . MET A 1 298 ? 14.357 -18.935 28.079 1.00 17.69 298 MET A O 1
ATOM 2167 N N . LYS A 1 299 ? 15.704 -20.649 28.654 1.00 20.45 299 LYS A N 1
ATOM 2168 C CA . LYS A 1 299 ? 14.596 -21.439 29.173 1.00 21.27 299 LYS A CA 1
ATOM 2169 C C . LYS A 1 299 ? 14.110 -20.804 30.469 1.00 22.15 299 LYS A C 1
ATOM 2170 O O . LYS A 1 299 ? 12.905 -20.720 30.710 1.00 22.93 299 LYS A O 1
ATOM 2176 N N . LYS A 1 300 ? 15.041 -20.325 31.292 1.00 22.01 300 LYS A N 1
ATOM 2177 C CA . LYS A 1 300 ? 14.662 -19.669 32.542 1.00 23.52 300 LYS A CA 1
ATOM 2178 C C . LYS A 1 300 ? 13.898 -18.389 32.231 1.00 22.50 300 LYS A C 1
ATOM 2179 O O . LYS A 1 300 ? 12.926 -18.061 32.905 1.00 23.47 300 LYS A O 1
ATOM 2185 N N . ALA A 1 301 ? 14.340 -17.669 31.206 1.00 20.25 301 ALA A N 1
ATOM 2186 C CA . ALA A 1 301 ? 13.678 -16.434 30.820 1.00 20.02 301 ALA A CA 1
ATOM 2187 C C . ALA A 1 301 ? 12.326 -16.732 30.172 1.00 21.06 301 ALA A C 1
ATOM 2188 O O . ALA A 1 301 ? 11.558 -15.821 29.862 1.00 22.12 301 ALA A O 1
ATOM 2190 N N . GLY A 1 302 ? 12.045 -18.015 29.962 1.00 22.17 302 GLY A N 1
ATOM 2191 C CA . GLY A 1 302 ? 10.790 -18.412 29.350 1.00 22.32 302 GLY A CA 1
ATOM 2192 C C . GLY A 1 302 ? 10.692 -18.161 27.852 1.00 22.32 302 GLY A C 1
ATOM 2193 O O . GLY A 1 302 ? 9.589 -18.038 27.321 1.00 23.42 302 GLY A O 1
ATOM 2194 N N . VAL A 1 303 ? 11.825 -18.085 27.157 1.00 21.87 303 VAL A N 1
ATOM 2195 C CA . VAL A 1 303 ? 11.790 -17.834 25.718 1.00 20.74 303 VAL A CA 1
ATOM 2196 C C . VAL A 1 303 ? 12.372 -18.961 24.881 1.00 22.68 303 VAL A C 1
ATOM 2197 O O . VAL A 1 303 ? 12.725 -18.766 23.719 1.00 21.28 303 VAL A O 1
ATOM 2201 N N . LEU A 1 304 ? 12.471 -20.141 25.482 1.00 25.91 304 LEU A N 1
ATOM 2202 C CA . LEU A 1 304 ? 12.977 -21.325 24.790 1.00 29.66 304 LEU A CA 1
ATOM 2203 C C . LEU A 1 304 ? 12.348 -22.537 25.459 1.00 31.02 304 LEU A C 1
ATOM 2204 O O . LEU A 1 304 ? 11.710 -22.334 26.513 1.00 32.63 304 LEU A O 1
ATOM 2210 N N . ILE B 1 3 ? 82.542 -8.199 20.763 1.00 58.37 3 ILE B N 1
ATOM 2211 C CA . ILE B 1 3 ? 82.267 -6.792 21.169 1.00 59.02 3 ILE B CA 1
ATOM 2212 C C . ILE B 1 3 ? 80.812 -6.609 21.605 1.00 58.70 3 ILE B C 1
ATOM 2213 O O . ILE B 1 3 ? 79.890 -6.714 20.796 1.00 59.53 3 ILE B O 1
ATOM 2218 N N . THR B 1 4 ? 80.620 -6.338 22.893 1.00 58.45 4 THR B N 1
ATOM 2219 C CA . THR B 1 4 ? 79.289 -6.142 23.459 1.00 57.39 4 THR B CA 1
ATOM 2220 C C . THR B 1 4 ? 79.371 -5.387 24.784 1.00 56.41 4 THR B C 1
ATOM 2221 O O . THR B 1 4 ? 80.146 -5.747 25.666 1.00 56.65 4 THR B O 1
ATOM 2225 N N . SER B 1 5 ? 78.567 -4.338 24.916 1.00 56.20 5 SER B N 1
ATOM 2226 C CA . SER B 1 5 ? 78.548 -3.529 26.131 1.00 55.00 5 SER B CA 1
ATOM 2227 C C . SER B 1 5 ? 77.121 -3.408 26.664 1.00 53.76 5 SER B C 1
ATOM 2228 O O . SER B 1 5 ? 76.363 -2.523 26.260 1.00 53.69 5 SER B O 1
ATOM 2231 N N . THR B 1 6 ? 76.768 -4.301 27.582 1.00 51.18 6 THR B N 1
ATOM 2232 C CA . THR B 1 6 ? 75.430 -4.319 28.156 1.00 49.05 6 THR B CA 1
ATOM 2233 C C . THR B 1 6 ? 75.100 -3.161 29.097 1.00 46.57 6 THR B C 1
ATOM 2234 O O . THR B 1 6 ? 75.785 -2.933 30.098 1.00 46.71 6 THR B O 1
ATOM 2238 N N . GLY B 1 7 ? 74.036 -2.437 28.763 1.00 43.12 7 GLY B N 1
ATOM 2239 C CA . GLY B 1 7 ? 73.595 -1.332 29.591 1.00 36.76 7 GLY B CA 1
ATOM 2240 C C . GLY B 1 7 ? 72.544 -1.867 30.544 1.00 33.18 7 GLY B C 1
ATOM 2241 O O . GLY B 1 7 ? 72.348 -3.081 30.630 1.00 33.92 7 GLY B O 1
ATOM 2242 N N . LEU B 1 8 ? 71.857 -0.978 31.250 1.00 28.84 8 LEU B N 1
ATOM 2243 C CA . LEU B 1 8 ? 70.835 -1.392 32.208 1.00 25.60 8 LEU B CA 1
ATOM 2244 C C . LEU B 1 8 ? 69.459 -1.624 31.586 1.00 24.81 8 LEU B C 1
ATOM 2245 O O . LEU B 1 8 ? 68.568 -2.175 32.230 1.00 22.48 8 LEU B O 1
ATOM 2250 N N . THR B 1 9 ? 69.285 -1.208 30.339 1.00 22.52 9 THR B N 1
ATOM 2251 C CA . THR B 1 9 ? 67.999 -1.365 29.674 1.00 22.79 9 THR B CA 1
ATOM 2252 C C . THR B 1 9 ? 67.856 -2.664 28.885 1.00 22.67 9 THR B C 1
ATOM 2253 O O . THR B 1 9 ? 68.776 -3.072 28.176 1.00 23.19 9 THR B O 1
ATOM 2257 N N . ALA B 1 10 ? 66.698 -3.307 29.003 1.00 20.81 10 ALA B N 1
ATOM 2258 C CA . ALA B 1 10 ? 66.448 -4.532 28.256 1.00 21.65 10 ALA B CA 1
ATOM 2259 C C . ALA B 1 10 ? 66.552 -4.151 26.775 1.00 22.44 10 ALA B C 1
ATOM 2260 O O . ALA B 1 10 ? 66.112 -3.069 26.375 1.00 22.13 10 ALA B O 1
ATOM 2262 N N . LYS B 1 11 ? 67.140 -5.036 25.971 1.00 22.62 11 LYS B N 1
ATOM 2263 C CA . LYS B 1 11 ? 67.320 -4.781 24.545 1.00 22.92 11 LYS B CA 1
ATOM 2264 C C . LYS B 1 11 ? 66.353 -5.567 23.668 1.00 22.68 11 LYS B C 1
ATOM 2265 O O . LYS B 1 11 ? 66.414 -5.512 22.442 1.00 22.77 11 LYS B O 1
ATOM 2271 N N . THR B 1 12 ? 65.453 -6.297 24.306 1.00 22.53 12 THR B N 1
ATOM 2272 C CA . THR B 1 12 ? 64.482 -7.097 23.585 1.00 22.37 12 THR B CA 1
ATOM 2273 C C . THR B 1 12 ? 63.741 -6.349 22.477 1.00 20.89 12 THR B C 1
ATOM 2274 O O . THR B 1 12 ? 63.204 -5.267 22.695 1.00 20.06 12 THR B O 1
ATOM 2278 N N . GLY B 1 13 ? 63.728 -6.948 21.290 1.00 20.46 13 GLY B N 1
ATOM 2279 C CA . GLY B 1 13 ? 63.022 -6.395 20.147 1.00 20.19 13 GLY B CA 1
ATOM 2280 C C . GLY B 1 13 ? 63.344 -5.012 19.611 1.00 20.94 13 GLY B C 1
ATOM 2281 O O . GLY B 1 13 ? 62.624 -4.512 18.748 1.00 21.26 13 GLY B O 1
ATOM 2282 N N . VAL B 1 14 ? 64.415 -4.388 20.087 1.00 21.18 14 VAL B N 1
ATOM 2283 C CA . VAL B 1 14 ? 64.758 -3.059 19.608 1.00 20.78 14 VAL B CA 1
ATOM 2284 C C . VAL B 1 14 ? 65.234 -3.069 18.158 1.00 20.37 14 VAL B C 1
ATOM 2285 O O . VAL B 1 14 ? 65.311 -2.021 17.526 1.00 20.26 14 VAL B O 1
ATOM 2289 N N . GLU B 1 15 ? 65.544 -4.249 17.628 1.00 21.44 15 GLU B N 1
ATOM 2290 C CA . GLU B 1 15 ? 65.999 -4.353 16.240 1.00 22.77 15 GLU B CA 1
ATOM 2291 C C . GLU B 1 15 ? 64.819 -4.271 15.269 1.00 21.39 15 GLU B C 1
ATOM 2292 O O . GLU B 1 15 ? 65.005 -4.253 14.053 1.00 20.28 15 GLU B O 1
ATOM 2298 N N . HIS B 1 16 ? 63.607 -4.223 15.815 1.00 20.38 16 HIS B N 1
ATOM 2299 C CA . HIS B 1 16 ? 62.399 -4.124 15.005 1.00 19.23 16 HIS B CA 1
ATOM 2300 C C . HIS B 1 16 ? 61.616 -2.855 15.338 1.00 18.52 16 HIS B C 1
ATOM 2301 O O . HIS B 1 16 ? 61.049 -2.217 14.451 1.00 18.90 16 HIS B O 1
ATOM 2308 N N . PHE B 1 17 ? 61.587 -2.487 16.617 1.00 17.15 17 PHE B N 1
ATOM 2309 C CA . PHE B 1 17 ? 60.816 -1.324 17.043 1.00 16.76 17 PHE B CA 1
ATOM 2310 C C . PHE B 1 17 ? 61.597 -0.152 17.629 1.00 16.60 17 PHE B C 1
ATOM 2311 O O . PHE B 1 17 ? 60.997 0.837 18.053 1.00 16.38 17 PHE B O 1
ATOM 2319 N N . GLY B 1 18 ? 62.922 -0.265 17.663 1.00 16.03 18 GLY B N 1
ATOM 2320 C CA . GLY B 1 18 ? 63.744 0.818 18.178 1.00 15.09 18 GLY B CA 1
ATOM 2321 C C . GLY B 1 18 ? 63.735 0.944 19.690 1.00 17.65 18 GLY B C 1
ATOM 2322 O O . GLY B 1 18 ? 63.421 -0.014 20.401 1.00 20.30 18 GLY B O 1
ATOM 2323 N N . THR B 1 19 ? 64.083 2.125 20.187 1.00 16.57 19 THR B N 1
ATOM 2324 C CA . THR B 1 19 ? 64.114 2.362 21.624 1.00 17.24 19 THR B CA 1
ATOM 2325 C C . THR B 1 19 ? 63.304 3.592 22.023 1.00 17.51 19 THR B C 1
ATOM 2326 O O . THR B 1 19 ? 62.432 3.520 22.884 1.00 19.32 19 THR B O 1
ATOM 2330 N N . VAL B 1 20 ? 63.595 4.717 21.381 1.00 17.09 20 VAL B N 1
ATOM 2331 C CA . VAL B 1 20 ? 62.921 5.978 21.680 1.00 15.51 20 VAL B CA 1
ATOM 2332 C C . VAL B 1 20 ? 62.220 6.501 20.437 1.00 15.58 20 VAL B C 1
ATOM 2333 O O . VAL B 1 20 ? 62.872 6.890 19.472 1.00 14.24 20 VAL B O 1
ATOM 2337 N N . GLY B 1 21 ? 60.890 6.498 20.461 1.00 14.98 21 GLY B N 1
ATOM 2338 C CA . GLY B 1 21 ? 60.132 6.970 19.320 1.00 14.34 21 GLY B CA 1
ATOM 2339 C C . GLY B 1 21 ? 58.800 7.578 19.714 1.00 16.05 21 GLY B C 1
ATOM 2340 O O . GLY B 1 21 ? 58.443 7.607 20.893 1.00 17.27 21 GLY B O 1
ATOM 2341 N N . VAL B 1 22 ? 58.066 8.076 18.726 1.00 14.92 22 VAL B N 1
ATOM 2342 C CA . VAL B 1 22 ? 56.770 8.683 18.983 1.00 17.32 22 VAL B CA 1
ATOM 2343 C C . VAL B 1 22 ? 55.749 8.223 17.960 1.00 17.09 22 VAL B C 1
ATOM 2344 O O . VAL B 1 22 ? 56.095 7.787 16.864 1.00 18.10 22 VAL B O 1
ATOM 2348 N N . ALA B 1 23 ? 54.484 8.301 18.344 1.00 16.21 23 ALA B N 1
ATOM 2349 C CA . ALA B 1 23 ? 53.397 7.974 17.445 1.00 14.33 23 ALA B CA 1
ATOM 2350 C C . ALA B 1 23 ? 53.248 9.314 16.727 1.00 13.83 23 ALA B C 1
ATOM 2351 O O . ALA B 1 23 ? 52.535 10.199 17.193 1.00 14.33 23 ALA B O 1
ATOM 2353 N N . MET B 1 24 ? 53.949 9.459 15.608 1.00 14.75 24 MET B N 1
ATOM 2354 C CA . MET B 1 24 ? 53.958 10.710 14.847 1.00 15.29 24 MET B CA 1
ATOM 2355 C C . MET B 1 24 ? 52.620 11.227 14.318 1.00 15.57 24 MET B C 1
ATOM 2356 O O . MET B 1 24 ? 51.755 10.469 13.877 1.00 14.95 24 MET B O 1
ATOM 2361 N N . VAL B 1 25 ? 52.466 12.543 14.373 1.00 15.14 25 VAL B N 1
ATOM 2362 C CA . VAL B 1 25 ? 51.269 13.198 13.879 1.00 14.33 25 VAL B CA 1
ATOM 2363 C C . VAL B 1 25 ? 51.250 13.064 12.361 1.00 15.93 25 VAL B C 1
ATOM 2364 O O . VAL B 1 25 ? 52.274 12.759 11.738 1.00 14.13 25 VAL B O 1
ATOM 2368 N N . THR B 1 26 ? 50.074 13.265 11.781 1.00 15.08 26 THR B N 1
ATOM 2369 C CA . THR B 1 26 ? 49.903 13.233 10.338 1.00 16.18 26 THR B CA 1
ATOM 2370 C C . THR B 1 26 ? 49.565 14.680 9.983 1.00 16.69 26 THR B C 1
ATOM 2371 O O . THR B 1 26 ? 48.426 15.119 10.140 1.00 18.66 26 THR B O 1
ATOM 2375 N N . PRO B 1 27 ? 50.559 15.440 9.502 1.00 16.68 27 PRO B N 1
ATOM 2376 C CA . PRO B 1 27 ? 50.361 16.843 9.137 1.00 16.11 27 PRO B CA 1
ATOM 2377 C C . PRO B 1 27 ? 49.292 17.069 8.078 1.00 17.91 27 PRO B C 1
ATOM 2378 O O . PRO B 1 27 ? 49.195 16.320 7.104 1.00 17.36 27 PRO B O 1
ATOM 2382 N N . PHE B 1 28 ? 48.500 18.117 8.280 1.00 19.29 28 PHE B N 1
ATOM 2383 C CA . PHE B 1 28 ? 47.444 18.498 7.351 1.00 19.35 28 PHE B CA 1
ATOM 2384 C C . PHE B 1 28 ? 47.636 19.959 6.956 1.00 20.74 28 PHE B C 1
ATOM 2385 O O . PHE B 1 28 ? 48.140 20.765 7.749 1.00 18.99 28 PHE B O 1
ATOM 2393 N N . THR B 1 29 ? 47.240 20.297 5.732 1.00 20.10 29 THR B N 1
ATOM 2394 C CA . THR B 1 29 ? 47.352 21.670 5.251 1.00 21.35 29 THR B CA 1
ATOM 2395 C C . THR B 1 29 ? 46.212 22.449 5.898 1.00 23.75 29 THR B C 1
ATOM 2396 O O . THR B 1 29 ? 45.394 21.870 6.621 1.00 23.15 29 THR B O 1
ATOM 2400 N N . GLU B 1 30 ? 46.153 23.753 5.649 1.00 25.60 30 GLU B N 1
ATOM 2401 C CA . GLU B 1 30 ? 45.098 24.582 6.223 1.00 28.47 30 GLU B CA 1
ATOM 2402 C C . GLU B 1 30 ? 43.696 24.076 5.911 1.00 28.39 30 GLU B C 1
ATOM 2403 O O . GLU B 1 30 ? 42.776 24.277 6.697 1.00 28.70 30 GLU B O 1
ATOM 2409 N N . SER B 1 31 ? 43.530 23.418 4.771 1.00 29.64 31 SER B N 1
ATOM 2410 C CA . SER B 1 31 ? 42.212 22.928 4.379 1.00 31.91 31 SER B CA 1
ATOM 2411 C C . SER B 1 31 ? 41.922 21.477 4.738 1.00 31.18 31 SER B C 1
ATOM 2412 O O . SER B 1 31 ? 40.969 20.890 4.235 1.00 33.29 31 SER B O 1
ATOM 2415 N N . GLY B 1 32 ? 42.751 20.894 5.594 1.00 30.53 32 GLY B N 1
ATOM 2416 C CA . GLY B 1 32 ? 42.519 19.521 6.005 1.00 28.94 32 GLY B CA 1
ATOM 2417 C C . GLY B 1 32 ? 43.117 18.421 5.150 1.00 28.48 32 GLY B C 1
ATOM 2418 O O . GLY B 1 32 ? 42.933 17.235 5.461 1.00 27.75 32 GLY B O 1
ATOM 2419 N N . ASP B 1 33 ? 43.823 18.788 4.081 1.00 25.27 33 ASP B N 1
ATOM 2420 C CA . ASP B 1 33 ? 44.437 17.780 3.218 1.00 24.69 33 ASP B CA 1
ATOM 2421 C C . ASP B 1 33 ? 45.760 17.294 3.799 1.00 22.97 33 ASP B C 1
ATOM 2422 O O . ASP B 1 33 ? 46.454 18.030 4.505 1.00 22.26 33 ASP B O 1
ATOM 2427 N N . ILE B 1 34 ? 46.119 16.054 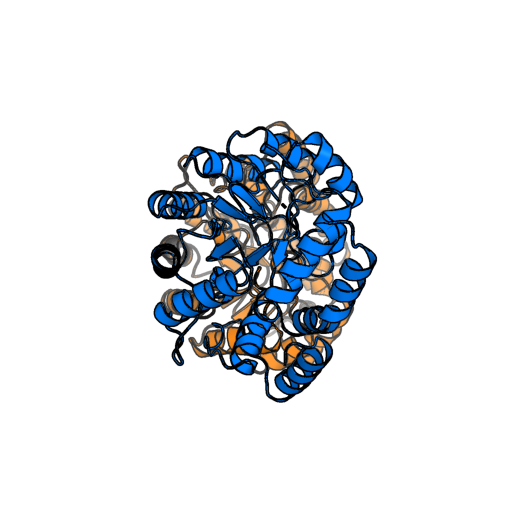3.504 1.00 21.36 34 ILE B N 1
ATOM 2428 C CA . ILE B 1 34 ? 47.365 15.531 4.034 1.00 23.74 34 ILE B CA 1
ATOM 2429 C C . ILE B 1 34 ? 48.534 16.315 3.440 1.00 22.70 34 ILE B C 1
ATOM 2430 O O . ILE B 1 34 ? 48.523 16.671 2.263 1.00 23.74 34 ILE B O 1
ATOM 2435 N N . ASP B 1 35 ? 49.531 16.597 4.267 1.00 21.60 35 ASP B N 1
ATOM 2436 C CA . ASP B 1 35 ? 50.697 17.342 3.823 1.00 22.20 35 ASP B CA 1
ATOM 2437 C C . ASP B 1 35 ? 51.938 16.461 3.944 1.00 22.78 35 ASP B C 1
ATOM 2438 O O . ASP B 1 35 ? 52.637 16.476 4.958 1.00 22.16 35 ASP B O 1
ATOM 2443 N N . ILE B 1 36 ? 52.194 15.691 2.891 1.00 22.48 36 ILE B N 1
ATOM 2444 C CA . ILE B 1 36 ? 53.326 14.773 2.838 1.00 23.11 36 ILE B CA 1
ATOM 2445 C C . ILE B 1 36 ? 54.678 15.440 3.089 1.00 23.29 36 ILE B C 1
ATOM 2446 O O . ILE B 1 36 ? 55.539 14.872 3.760 1.00 24.37 36 ILE B O 1
ATOM 2451 N N . ALA B 1 37 ? 54.865 16.638 2.548 1.00 21.75 37 ALA B N 1
ATOM 2452 C CA . ALA B 1 37 ? 56.124 17.344 2.716 1.00 21.74 37 ALA B CA 1
ATOM 2453 C C . ALA B 1 37 ? 56.409 17.625 4.184 1.00 20.14 37 ALA B C 1
ATOM 2454 O O . ALA B 1 37 ? 57.514 17.379 4.663 1.00 21.36 37 ALA B O 1
ATOM 2456 N N . ALA B 1 38 ? 55.415 18.143 4.896 1.00 19.41 38 ALA B N 1
ATOM 2457 C CA . ALA B 1 38 ? 55.575 18.446 6.312 1.00 18.76 38 ALA B CA 1
ATOM 2458 C C . ALA B 1 38 ? 55.778 17.148 7.098 1.00 18.84 38 ALA B C 1
ATOM 2459 O O . ALA B 1 38 ? 56.446 17.137 8.129 1.00 18.15 38 ALA B O 1
ATOM 2461 N N . GLY B 1 39 ? 55.200 16.058 6.599 1.00 18.47 39 GLY B N 1
ATOM 2462 C CA . GLY B 1 39 ? 55.344 14.773 7.264 1.00 19.15 39 GLY B CA 1
ATOM 2463 C C . GLY B 1 39 ? 56.792 14.313 7.236 1.00 19.52 39 GLY B C 1
ATOM 2464 O O . GLY B 1 39 ? 57.337 13.835 8.239 1.00 19.81 39 GLY B O 1
ATOM 2465 N N . ARG B 1 40 ? 57.418 14.459 6.074 1.00 18.24 40 ARG B N 1
ATOM 2466 C CA . ARG B 1 40 ? 58.811 14.069 5.908 1.00 19.39 40 ARG B CA 1
ATOM 2467 C C . ARG B 1 40 ? 59.705 15.017 6.700 1.00 18.61 40 ARG B C 1
ATOM 2468 O O . ARG B 1 40 ? 60.725 14.603 7.240 1.00 20.61 40 ARG B O 1
ATOM 2476 N N . GLU B 1 41 ? 59.311 16.285 6.766 1.00 19.36 41 GLU B N 1
ATOM 2477 C CA . GLU B 1 41 ? 60.068 17.300 7.496 1.00 21.12 41 GLU B CA 1
ATOM 2478 C C . GLU B 1 41 ? 60.077 16.987 8.986 1.00 20.06 41 GLU B C 1
ATOM 2479 O O . GLU B 1 41 ? 61.123 17.039 9.635 1.00 19.36 41 GLU B O 1
ATOM 2485 N N . VAL B 1 42 ? 58.902 16.673 9.520 1.00 18.21 42 VAL B N 1
ATOM 2486 C CA . VAL B 1 42 ? 58.768 16.355 10.934 1.00 19.40 42 VAL B CA 1
ATOM 2487 C C . VAL B 1 42 ? 59.526 15.090 11.303 1.00 18.33 42 VAL B C 1
ATOM 2488 O O . VAL B 1 42 ? 60.178 15.036 12.339 1.00 19.99 42 VAL B O 1
ATOM 2492 N N . ALA B 1 43 ? 59.444 14.074 10.451 1.00 17.92 43 ALA B N 1
ATOM 2493 C CA . ALA B 1 43 ? 60.128 12.815 10.711 1.00 18.35 43 ALA B CA 1
ATOM 2494 C C . ALA B 1 43 ? 61.641 13.015 10.752 1.00 19.03 43 ALA B C 1
ATOM 2495 O O . ALA B 1 43 ? 62.318 12.502 11.647 1.00 16.03 43 ALA B O 1
ATOM 2497 N N . ALA B 1 44 ? 62.174 13.761 9.788 1.00 19.48 44 ALA B N 1
ATOM 2498 C CA . ALA B 1 44 ? 63.614 14.006 9.763 1.00 20.18 44 ALA B CA 1
ATOM 2499 C C . ALA B 1 44 ? 63.986 14.827 10.995 1.00 19.57 44 ALA B C 1
ATOM 2500 O O . ALA B 1 44 ? 65.017 14.599 11.625 1.00 19.58 44 ALA B O 1
ATOM 2502 N N . TYR B 1 45 ? 63.129 15.783 11.337 1.00 19.88 45 TYR B N 1
ATOM 2503 C CA . TYR B 1 45 ? 63.356 16.631 12.501 1.00 21.15 45 TYR B CA 1
ATOM 2504 C C . TYR B 1 45 ? 63.467 15.784 13.779 1.00 21.18 45 TYR B C 1
ATOM 2505 O O . TYR B 1 45 ? 64.457 15.867 14.505 1.00 23.23 45 TYR B O 1
ATOM 2514 N N . LEU B 1 46 ? 62.445 14.970 14.037 1.00 19.49 46 LEU B N 1
ATOM 2515 C CA . LEU B 1 46 ? 62.400 14.124 15.225 1.00 19.97 46 LEU B CA 1
ATOM 2516 C C . LEU B 1 46 ? 63.577 13.155 15.345 1.00 19.52 46 LEU B C 1
ATOM 2517 O O . LEU B 1 46 ? 64.166 13.010 16.425 1.00 16.25 46 LEU B O 1
ATOM 2522 N N . VAL B 1 47 ? 63.909 12.493 14.242 1.00 18.80 47 VAL B N 1
ATOM 2523 C CA . VAL B 1 47 ? 65.011 11.546 14.229 1.00 20.12 47 VAL B CA 1
ATOM 2524 C C . VAL B 1 47 ? 66.330 12.284 14.480 1.00 22.02 47 VAL B C 1
ATOM 2525 O O . VAL B 1 47 ? 67.153 11.840 15.273 1.00 22.68 47 VAL B O 1
ATOM 2529 N N . ASP B 1 48 ? 66.534 13.413 13.812 1.00 22.75 48 ASP B N 1
ATOM 2530 C CA . ASP B 1 48 ? 67.755 14.179 14.026 1.00 24.88 48 ASP B CA 1
ATOM 2531 C C . ASP B 1 48 ? 67.842 14.576 15.500 1.00 23.44 48 ASP B C 1
ATOM 2532 O O . ASP B 1 48 ? 68.932 14.749 16.035 1.00 21.66 48 ASP B O 1
ATOM 2537 N N . LYS B 1 49 ? 66.686 14.718 16.145 1.00 23.14 49 LYS B N 1
ATOM 2538 C CA . LYS B 1 49 ? 66.624 15.091 17.560 1.00 23.98 49 LYS B CA 1
ATOM 2539 C C . LYS B 1 49 ? 66.936 13.931 18.504 1.00 23.11 49 LYS B C 1
ATOM 2540 O O . LYS B 1 49 ? 67.129 14.137 19.699 1.00 22.21 49 LYS B O 1
ATOM 2546 N N . GLY B 1 50 ? 66.969 12.711 17.978 1.00 22.79 50 GLY B N 1
ATOM 2547 C CA . GLY B 1 50 ? 67.276 11.582 18.835 1.00 22.45 50 GLY B CA 1
ATOM 2548 C C . GLY B 1 50 ? 66.338 10.397 18.764 1.00 20.84 50 GLY B C 1
ATOM 2549 O O . GLY B 1 50 ? 66.649 9.337 19.297 1.00 22.05 50 GLY B O 1
ATOM 2550 N N . LEU B 1 51 ? 65.186 10.557 18.126 1.00 20.69 51 LEU B N 1
ATOM 2551 C CA . LEU B 1 51 ? 64.255 9.440 18.017 1.00 20.64 51 LEU B CA 1
ATOM 2552 C C . LEU B 1 51 ? 64.806 8.425 17.026 1.00 21.31 51 LEU B C 1
ATOM 2553 O O . LEU B 1 51 ? 65.378 8.804 16.004 1.00 22.84 51 LEU B O 1
ATOM 2558 N N . ASP B 1 52 ? 64.644 7.139 17.323 1.00 20.02 52 ASP B N 1
ATOM 2559 C CA . ASP B 1 52 ? 65.120 6.104 16.411 1.00 19.63 52 ASP B CA 1
ATOM 2560 C C . ASP B 1 52 ? 63.955 5.216 16.000 1.00 17.54 52 ASP B C 1
ATOM 2561 O O . ASP B 1 52 ? 64.152 4.113 15.504 1.00 17.67 52 ASP B O 1
ATOM 2566 N N . SER B 1 53 ? 62.739 5.709 16.203 1.00 16.98 53 SER B N 1
ATOM 2567 C CA . SER B 1 53 ? 61.547 4.943 15.861 1.00 17.89 53 SER B CA 1
ATOM 2568 C C . SER B 1 53 ? 60.357 5.868 15.647 1.00 15.96 53 SER B C 1
ATOM 2569 O O . SER B 1 53 ? 60.238 6.898 16.303 1.00 14.78 53 SER B O 1
ATOM 2572 N N . LEU B 1 54 ? 59.474 5.499 14.730 1.00 14.24 54 LEU B N 1
ATOM 2573 C CA . LEU B 1 54 ? 58.296 6.311 14.455 1.00 15.78 54 LEU B CA 1
ATOM 2574 C C . LEU B 1 54 ? 57.111 5.436 14.119 1.00 14.90 54 LEU B C 1
ATOM 2575 O O . LEU B 1 54 ? 57.201 4.568 13.249 1.00 16.41 54 LEU B O 1
ATOM 2580 N N . VAL B 1 55 ? 56.001 5.662 14.808 1.00 13.36 55 VAL B N 1
ATOM 2581 C CA . VAL B 1 55 ? 54.783 4.924 14.527 1.00 11.93 55 VAL B CA 1
ATOM 2582 C C . VAL B 1 55 ? 53.942 5.818 13.636 1.00 12.51 55 VAL B C 1
ATOM 2583 O O . VAL B 1 55 ? 53.599 6.947 14.007 1.00 12.18 55 VAL B O 1
ATOM 2587 N N . LEU B 1 56 ? 53.624 5.320 12.449 1.00 12.84 56 LEU B N 1
ATOM 2588 C CA . LEU B 1 56 ? 52.822 6.081 11.506 1.00 13.82 56 LEU B CA 1
ATOM 2589 C C . LEU B 1 56 ? 51.408 5.505 11.491 1.00 14.22 56 LEU B C 1
ATOM 2590 O O . LEU B 1 56 ? 51.223 4.288 11.506 1.00 14.52 56 LEU B O 1
ATOM 2595 N N . ALA B 1 57 ? 50.417 6.387 11.480 1.00 15.24 57 ALA B N 1
ATOM 2596 C CA . ALA B 1 57 ? 49.014 5.975 11.476 1.00 15.99 57 ALA B CA 1
ATOM 2597 C C . ALA B 1 57 ? 48.585 5.377 12.816 1.00 14.99 57 ALA B C 1
ATOM 2598 O O . ALA B 1 57 ? 47.790 4.444 12.869 1.00 13.91 57 ALA B O 1
ATOM 2600 N N . GLY B 1 58 ? 49.136 5.916 13.897 1.00 15.66 58 GLY B N 1
ATOM 2601 C CA . GLY B 1 58 ? 48.761 5.466 15.220 1.00 15.41 58 GLY B CA 1
ATOM 2602 C C . GLY B 1 58 ? 47.632 6.377 15.672 1.00 17.06 58 GLY B C 1
ATOM 2603 O O . GLY B 1 58 ? 47.083 7.123 14.859 1.00 18.34 58 GLY B O 1
ATOM 2604 N N . THR B 1 59 ? 47.284 6.335 16.954 1.00 17.67 59 THR B N 1
ATOM 2605 C CA . THR B 1 59 ? 46.213 7.177 17.483 1.00 17.63 59 THR B CA 1
ATOM 2606 C C . THR B 1 59 ? 46.561 8.643 17.254 1.00 16.23 59 THR B C 1
ATOM 2607 O O . THR B 1 59 ? 45.757 9.421 16.737 1.00 15.96 59 THR B O 1
ATOM 2611 N N . THR B 1 60 ? 47.772 9.004 17.658 1.00 14.45 60 THR B N 1
ATOM 2612 C CA . THR B 1 60 ? 48.261 10.365 17.534 1.00 14.54 60 THR B CA 1
ATOM 2613 C C . THR B 1 60 ? 48.388 10.771 16.063 1.00 13.02 60 THR B C 1
ATOM 2614 O O . THR B 1 60 ? 48.376 11.958 15.731 1.00 10.61 60 THR B O 1
ATOM 2618 N N . GLY B 1 61 ? 48.501 9.772 15.193 1.00 12.32 61 GLY B N 1
ATOM 2619 C CA . GLY B 1 61 ? 48.607 10.019 13.763 1.00 11.85 61 GLY B CA 1
ATOM 2620 C C . GLY B 1 61 ? 47.227 10.166 13.142 1.00 11.52 61 GLY B C 1
ATOM 2621 O O . GLY B 1 61 ? 47.074 10.201 11.924 1.00 10.67 61 GLY B O 1
ATOM 2622 N N . GLU B 1 62 ? 46.211 10.247 13.994 1.00 12.19 62 GLU B N 1
ATOM 2623 C CA . GLU B 1 62 ? 44.829 10.413 13.541 1.00 12.90 62 GLU B CA 1
ATOM 2624 C C . GLU B 1 62 ? 44.336 9.338 12.574 1.00 14.17 62 GLU B C 1
ATOM 2625 O O . GLU B 1 62 ? 43.721 9.637 11.555 1.00 15.15 62 GLU B O 1
ATOM 2631 N N . SER B 1 63 ? 44.579 8.078 12.917 1.00 15.13 63 SER B N 1
ATOM 2632 C CA . SER B 1 63 ? 44.146 6.964 12.080 1.00 14.41 63 SER B CA 1
ATOM 2633 C C . SER B 1 63 ? 42.634 6.916 11.831 1.00 13.02 63 SER B C 1
ATOM 2634 O O . SER B 1 63 ? 42.201 6.358 10.830 1.00 14.46 63 SER B O 1
ATOM 2637 N N . PRO B 1 64 ? 41.811 7.482 12.734 1.00 13.04 64 PRO B N 1
ATOM 2638 C CA . PRO B 1 64 ? 40.361 7.423 12.485 1.00 13.28 64 PRO B CA 1
ATOM 2639 C C . PRO B 1 64 ? 39.854 8.336 11.361 1.00 13.39 64 PRO B C 1
ATOM 2640 O O . PRO B 1 64 ? 38.854 8.030 10.719 1.00 14.47 64 PRO B O 1
ATOM 2644 N N . THR B 1 65 ? 40.530 9.460 11.135 1.00 14.16 65 THR B N 1
ATOM 2645 C CA . THR B 1 65 ? 40.093 10.401 10.096 1.00 14.85 65 THR B CA 1
ATOM 2646 C C . THR B 1 65 ? 40.904 10.401 8.792 1.00 15.88 65 THR B C 1
ATOM 2647 O O . THR B 1 65 ? 40.685 11.239 7.918 1.00 17.83 65 THR B O 1
ATOM 2651 N N . THR B 1 66 ? 41.841 9.471 8.653 1.00 16.12 66 THR B N 1
ATOM 2652 C CA . THR B 1 66 ? 42.639 9.403 7.427 1.00 16.09 66 THR B CA 1
ATOM 2653 C C . THR B 1 66 ? 42.263 8.155 6.649 1.00 16.41 66 THR B C 1
ATOM 2654 O O . THR B 1 66 ? 41.914 7.129 7.245 1.00 15.74 66 THR B O 1
ATOM 2658 N N . THR B 1 67 ? 42.339 8.236 5.323 1.00 15.76 67 THR B N 1
ATOM 2659 C CA . THR B 1 67 ? 42.003 7.094 4.469 1.00 15.69 67 THR B CA 1
ATOM 2660 C C . THR B 1 67 ? 43.169 6.117 4.405 1.00 15.73 67 THR B C 1
ATOM 2661 O O . THR B 1 67 ? 44.288 6.447 4.797 1.00 15.74 67 THR B O 1
ATOM 2665 N N . ALA B 1 68 ? 42.900 4.914 3.908 1.00 16.69 68 ALA B N 1
ATOM 2666 C CA . ALA B 1 68 ? 43.931 3.894 3.780 1.00 16.99 68 ALA B CA 1
ATOM 2667 C C . ALA B 1 68 ? 45.037 4.386 2.853 1.00 17.23 68 ALA B C 1
ATOM 2668 O O . ALA B 1 68 ? 46.210 4.095 3.067 1.00 19.21 68 ALA B O 1
ATOM 2670 N N . ALA B 1 69 ? 44.659 5.138 1.824 1.00 18.26 69 ALA B N 1
ATOM 2671 C CA . ALA B 1 69 ? 45.628 5.661 0.865 1.00 18.15 69 ALA B CA 1
ATOM 2672 C C . ALA B 1 69 ? 46.523 6.730 1.490 1.00 17.50 69 ALA B C 1
ATOM 2673 O O . ALA B 1 69 ? 47.729 6.763 1.243 1.00 16.14 69 ALA B O 1
ATOM 2675 N N . GLU B 1 70 ? 45.931 7.608 2.294 1.00 17.51 70 GLU B N 1
ATOM 2676 C CA . GLU B 1 70 ? 46.698 8.650 2.963 1.00 17.40 70 GLU B CA 1
ATOM 2677 C C . GLU B 1 70 ? 47.745 8.001 3.868 1.00 17.73 70 GLU B C 1
ATOM 2678 O O . GLU B 1 70 ? 48.890 8.460 3.936 1.00 17.34 70 GLU B O 1
ATOM 2684 N N . LYS B 1 71 ? 47.352 6.918 4.541 1.00 17.99 71 LYS B N 1
ATOM 2685 C CA . LYS B 1 71 ? 48.256 6.202 5.446 1.00 17.35 71 LYS B CA 1
ATOM 2686 C C . LYS B 1 71 ? 49.444 5.642 4.687 1.00 16.90 71 LYS B C 1
ATOM 2687 O O . LYS B 1 71 ? 50.595 5.924 5.015 1.00 15.39 71 LYS B O 1
ATOM 2693 N N . LEU B 1 72 ? 49.151 4.837 3.669 1.00 18.03 72 LEU B N 1
ATOM 2694 C CA . LEU B 1 72 ? 50.188 4.225 2.851 1.00 19.88 72 LEU B CA 1
ATOM 2695 C C . LEU B 1 72 ? 51.120 5.292 2.300 1.00 20.36 72 LEU B C 1
ATOM 2696 O O . LEU B 1 72 ? 52.339 5.105 2.241 1.00 20.83 72 LEU B O 1
ATOM 2701 N N . GLU B 1 73 ? 50.529 6.415 1.907 1.00 20.45 73 GLU B N 1
ATOM 2702 C CA . GLU B 1 73 ? 51.272 7.524 1.343 1.00 21.36 73 GLU B CA 1
ATOM 2703 C C . GLU B 1 73 ? 52.271 8.100 2.345 1.00 19.79 73 GLU B C 1
ATOM 2704 O O . GLU B 1 73 ? 53.450 8.266 2.034 1.00 16.80 73 GLU B O 1
ATOM 2710 N N . LEU B 1 74 ? 51.801 8.408 3.550 1.00 19.05 74 LEU B N 1
ATOM 2711 C CA . LEU B 1 74 ? 52.697 8.951 4.567 1.00 18.58 74 LEU B CA 1
ATOM 2712 C C . LEU B 1 74 ? 53.813 7.952 4.834 1.00 18.79 74 LEU B C 1
ATOM 2713 O O . LEU B 1 74 ? 54.985 8.323 4.904 1.00 19.49 74 LEU B O 1
ATOM 2718 N N . LEU B 1 75 ? 53.437 6.682 4.966 1.00 17.71 75 LEU B N 1
ATOM 2719 C CA . LEU B 1 75 ? 54.397 5.627 5.236 1.00 19.65 75 LEU B CA 1
ATOM 2720 C C . LEU B 1 75 ? 55.510 5.581 4.208 1.00 20.00 75 LEU B C 1
ATOM 2721 O O . LEU B 1 75 ? 56.686 5.620 4.571 1.00 20.55 75 LEU B O 1
ATOM 2726 N N . LYS B 1 76 ? 55.148 5.500 2.928 1.00 20.46 76 LYS B N 1
ATOM 2727 C CA . LYS B 1 76 ? 56.155 5.441 1.872 1.00 21.67 76 LYS B CA 1
ATOM 2728 C C . LYS B 1 76 ? 56.992 6.705 1.849 1.00 20.78 76 LYS B C 1
ATOM 2729 O O . LYS B 1 76 ? 58.199 6.645 1.634 1.00 20.41 76 LYS B O 1
ATOM 2735 N N . ALA B 1 77 ? 56.358 7.846 2.095 1.00 20.92 77 ALA B N 1
ATOM 2736 C CA . ALA B 1 77 ? 57.082 9.113 2.103 1.00 23.00 77 ALA B CA 1
ATOM 2737 C C . ALA B 1 77 ? 58.109 9.205 3.244 1.00 22.90 77 ALA B C 1
ATOM 2738 O O . ALA B 1 77 ? 59.250 9.619 3.026 1.00 24.13 77 ALA B O 1
ATOM 2740 N N . VAL B 1 78 ? 57.710 8.823 4.453 1.00 23.93 78 VAL B N 1
ATOM 2741 C CA . VAL B 1 78 ? 58.622 8.886 5.594 1.00 23.71 78 VAL B CA 1
ATOM 2742 C C . VAL B 1 78 ? 59.770 7.906 5.428 1.00 24.58 78 VAL B C 1
ATOM 2743 O O . VAL B 1 78 ? 60.907 8.211 5.774 1.00 24.39 78 VAL B O 1
ATOM 2747 N N . ARG B 1 79 ? 59.463 6.729 4.892 1.00 26.44 79 ARG B N 1
ATOM 2748 C CA . ARG B 1 79 ? 60.469 5.704 4.658 1.00 29.07 79 ARG B CA 1
ATOM 2749 C C . ARG B 1 79 ? 61.570 6.255 3.755 1.00 30.90 79 ARG B C 1
ATOM 2750 O O . ARG B 1 79 ? 62.757 6.035 4.008 1.00 31.82 79 ARG B O 1
ATOM 2758 N N . GLU B 1 80 ? 61.176 6.981 2.712 1.00 30.54 80 GLU B N 1
ATOM 2759 C CA . GLU B 1 80 ? 62.143 7.565 1.795 1.00 32.76 80 GLU B CA 1
ATOM 2760 C C . GLU B 1 80 ? 62.988 8.605 2.519 1.00 31.97 80 GLU B C 1
ATOM 2761 O O . GLU B 1 80 ? 64.170 8.781 2.215 1.00 31.56 80 GLU B O 1
ATOM 2767 N N . GLU B 1 81 ? 62.372 9.285 3.481 1.00 31.19 81 GLU B N 1
ATOM 2768 C CA . GLU B 1 81 ? 63.040 10.332 4.244 1.00 31.35 81 GLU B CA 1
ATOM 2769 C C . GLU B 1 81 ? 63.994 9.828 5.325 1.00 32.54 81 GLU B C 1
ATOM 2770 O O . GLU B 1 81 ? 65.181 10.153 5.307 1.00 31.46 81 GLU B O 1
ATOM 2776 N N . VAL B 1 82 ? 63.475 9.038 6.262 1.00 33.91 82 VAL B N 1
ATOM 2777 C CA . VAL B 1 82 ? 64.279 8.532 7.374 1.00 36.34 82 VAL B CA 1
ATOM 2778 C C . VAL B 1 82 ? 64.356 7.012 7.491 1.00 38.84 82 VAL B C 1
ATOM 2779 O O . VAL B 1 82 ? 64.629 6.486 8.572 1.00 40.16 82 VAL B O 1
ATOM 2783 N N . GLY B 1 83 ? 64.126 6.303 6.390 1.00 40.99 83 GLY B N 1
ATOM 2784 C CA . GLY B 1 83 ? 64.165 4.850 6.436 1.00 40.46 83 GLY B CA 1
ATOM 2785 C C . GLY B 1 83 ? 65.516 4.253 6.777 1.00 40.72 83 GLY B C 1
ATOM 2786 O O . GLY B 1 83 ? 65.594 3.198 7.404 1.00 41.14 83 GLY B O 1
ATOM 2787 N N . ASP B 1 84 ? 66.586 4.926 6.373 1.00 41.88 84 ASP B N 1
ATOM 2788 C CA . ASP B 1 84 ? 67.934 4.431 6.630 1.00 41.90 84 ASP B CA 1
ATOM 2789 C C . ASP B 1 84 ? 68.451 4.667 8.045 1.00 40.55 84 ASP B C 1
ATOM 2790 O O . ASP B 1 84 ? 69.584 4.290 8.352 1.00 40.99 84 ASP B O 1
ATOM 2795 N N . ARG B 1 85 ? 67.650 5.288 8.909 1.00 37.29 85 ARG B N 1
ATOM 2796 C CA . ARG B 1 85 ? 68.113 5.522 10.271 1.00 34.42 85 ARG B CA 1
ATOM 2797 C C . ARG B 1 85 ? 67.056 5.494 11.375 1.00 32.28 85 ARG B C 1
ATOM 2798 O O . ARG B 1 85 ? 67.296 5.973 12.482 1.00 32.52 85 ARG B O 1
ATOM 2806 N N . ALA B 1 86 ? 65.896 4.920 11.084 1.00 29.58 86 ALA B N 1
ATOM 2807 C CA . ALA B 1 86 ? 64.835 4.821 12.081 1.00 28.10 86 ALA B CA 1
ATOM 2808 C C . ALA B 1 86 ? 63.892 3.676 11.755 1.00 26.34 86 ALA B C 1
ATOM 2809 O O . ALA B 1 86 ? 63.650 3.376 10.588 1.00 26.19 86 ALA B O 1
ATOM 2811 N N . LYS B 1 87 ? 63.375 3.027 12.793 1.00 25.00 87 LYS B N 1
ATOM 2812 C CA . LYS B 1 87 ? 62.432 1.930 12.610 1.00 24.14 87 LYS B CA 1
ATOM 2813 C C . LYS B 1 87 ? 61.061 2.550 12.337 1.00 23.57 87 LYS B C 1
ATOM 2814 O O . LYS B 1 87 ? 60.614 3.425 13.078 1.00 24.67 87 LYS B O 1
ATOM 2820 N N . LEU B 1 88 ? 60.404 2.111 11.267 1.00 21.70 88 LEU B N 1
ATOM 2821 C CA . LEU B 1 88 ? 59.086 2.634 10.922 1.00 20.43 88 LEU B CA 1
ATOM 2822 C C . LEU B 1 88 ? 58.015 1.603 11.253 1.00 18.41 88 LEU B C 1
ATOM 2823 O O . LEU B 1 88 ? 57.968 0.522 10.677 1.00 16.72 88 LEU B O 1
ATOM 2828 N N . ILE B 1 89 ? 57.149 1.958 12.191 1.00 16.77 89 ILE B N 1
ATOM 2829 C CA . ILE B 1 89 ? 56.094 1.064 12.646 1.00 14.03 89 ILE B CA 1
ATOM 2830 C C . ILE B 1 89 ? 54.734 1.538 12.145 1.00 14.42 89 ILE B C 1
ATOM 2831 O O . ILE B 1 89 ? 54.323 2.671 12.400 1.00 14.42 89 ILE B O 1
ATOM 2836 N N . ALA B 1 90 ? 54.031 0.659 11.443 1.00 12.78 90 ALA B N 1
ATOM 2837 C CA . ALA B 1 90 ? 52.734 1.007 10.878 1.00 11.67 90 ALA B CA 1
ATOM 2838 C C . ALA B 1 90 ? 51.502 0.566 11.676 1.00 11.42 90 ALA B C 1
ATOM 2839 O O . ALA B 1 90 ? 51.325 -0.618 11.978 1.00 8.43 90 ALA B O 1
ATOM 2841 N N . GLY B 1 91 ? 50.651 1.532 12.009 1.00 11.27 91 GLY B N 1
ATOM 2842 C CA . GLY B 1 91 ? 49.433 1.208 12.727 1.00 11.74 91 GLY B CA 1
ATOM 2843 C C . GLY B 1 91 ? 48.509 0.604 11.691 1.00 11.61 91 GLY B C 1
ATOM 2844 O O . GLY B 1 91 ? 48.215 1.245 10.687 1.00 11.55 91 GLY B O 1
ATOM 2845 N N . VAL B 1 92 ? 48.065 -0.628 11.911 1.00 11.74 92 VAL B N 1
ATOM 2846 C CA . VAL B 1 92 ? 47.187 -1.289 10.952 1.00 12.47 92 VAL B CA 1
ATOM 2847 C C . VAL B 1 92 ? 45.938 -1.899 11.578 1.00 12.59 92 VAL B C 1
ATOM 2848 O O . VAL B 1 92 ? 45.057 -2.387 10.868 1.00 14.25 92 VAL B O 1
ATOM 2852 N N . GLY B 1 93 ? 45.856 -1.868 12.904 1.00 12.92 93 GLY B N 1
ATOM 2853 C CA . GLY B 1 93 ? 44.706 -2.441 13.573 1.00 13.57 93 GLY B CA 1
ATOM 2854 C C . GLY B 1 93 ? 43.469 -1.565 13.554 1.00 14.46 93 GLY B C 1
ATOM 2855 O O . GLY B 1 93 ? 43.549 -0.352 13.722 1.00 16.76 93 GLY B O 1
ATOM 2856 N N . THR B 1 94 ? 42.324 -2.200 13.338 1.00 14.22 94 THR B N 1
ATOM 2857 C CA . THR B 1 94 ? 41.025 -1.531 13.325 1.00 13.56 94 THR B CA 1
ATOM 2858 C C . THR B 1 94 ? 40.146 -2.459 14.142 1.00 12.69 94 THR B C 1
ATOM 2859 O O . THR B 1 94 ? 40.656 -3.368 14.793 1.00 13.99 94 THR B O 1
ATOM 2863 N N . ASN B 1 95 ? 38.836 -2.248 14.120 1.00 13.46 95 ASN B N 1
ATOM 2864 C CA . ASN B 1 95 ? 37.947 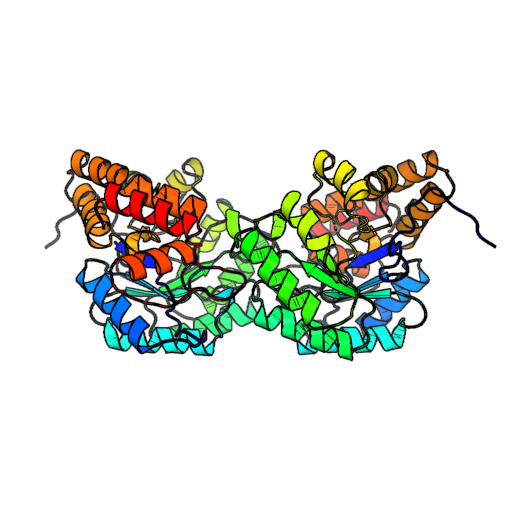-3.140 14.850 1.00 14.79 95 ASN B CA 1
ATOM 2865 C C . ASN B 1 95 ? 37.208 -4.042 13.854 1.00 15.30 95 ASN B C 1
ATOM 2866 O O . ASN B 1 95 ? 36.108 -4.523 14.121 1.00 13.76 95 ASN B O 1
ATOM 2871 N N . ASN B 1 96 ? 37.831 -4.247 12.694 1.00 16.69 96 ASN B N 1
ATOM 2872 C CA . ASN B 1 96 ? 37.305 -5.112 11.632 1.00 18.28 96 ASN B CA 1
ATOM 2873 C C . ASN B 1 96 ? 38.502 -5.955 11.209 1.00 18.44 96 ASN B C 1
ATOM 2874 O O . ASN B 1 96 ? 39.477 -5.427 10.679 1.00 18.48 96 ASN B O 1
ATOM 2879 N N . THR B 1 97 ? 38.427 -7.263 11.434 1.00 18.31 97 THR B N 1
ATOM 2880 C CA . THR B 1 97 ? 39.541 -8.141 11.103 1.00 18.73 97 THR B CA 1
ATOM 2881 C C . THR B 1 97 ? 39.964 -8.098 9.634 1.00 20.70 97 THR B C 1
ATOM 2882 O O . THR B 1 97 ? 41.160 -8.138 9.325 1.00 18.17 97 THR B O 1
ATOM 2886 N N . ARG B 1 98 ? 38.987 -8.014 8.734 1.00 22.41 98 ARG B N 1
ATOM 2887 C CA . ARG B 1 98 ? 39.266 -7.955 7.296 1.00 24.25 98 ARG B CA 1
ATOM 2888 C C . ARG B 1 98 ? 40.083 -6.718 6.917 1.00 23.54 98 ARG B C 1
ATOM 2889 O O . ARG B 1 98 ? 41.105 -6.820 6.238 1.00 23.37 98 ARG B O 1
ATOM 2897 N N . THR B 1 99 ? 39.633 -5.545 7.346 1.00 23.18 99 THR B N 1
ATOM 2898 C CA . THR B 1 99 ? 40.366 -4.329 7.021 1.00 22.27 99 THR B CA 1
ATOM 2899 C C . THR B 1 99 ? 41.699 -4.267 7.758 1.00 21.12 99 THR B C 1
ATOM 2900 O O . THR B 1 99 ? 42.651 -3.665 7.270 1.00 22.74 99 THR B O 1
ATOM 2904 N N . SER B 1 100 ? 41.773 -4.886 8.931 1.00 17.73 100 SER B N 1
ATOM 2905 C CA . SER B 1 100 ? 43.022 -4.899 9.677 1.00 16.61 100 SER B CA 1
ATOM 2906 C C . SER B 1 100 ? 44.042 -5.693 8.860 1.00 17.22 100 SER B C 1
ATOM 2907 O O . SER B 1 100 ? 45.219 -5.323 8.777 1.00 14.57 100 SER B O 1
ATOM 2910 N N . VAL B 1 101 ? 43.579 -6.783 8.248 1.00 17.20 101 VAL B N 1
ATOM 2911 C CA . VAL B 1 101 ? 44.440 -7.622 7.425 1.00 18.05 101 VAL B CA 1
ATOM 2912 C C . VAL B 1 101 ? 44.894 -6.856 6.187 1.00 19.29 101 VAL B C 1
ATOM 2913 O O . VAL B 1 101 ? 46.065 -6.904 5.809 1.00 20.09 101 VAL B O 1
ATOM 2917 N N . GLU B 1 102 ? 43.960 -6.140 5.567 1.00 19.90 102 GLU B N 1
ATOM 2918 C CA . GLU B 1 102 ? 44.246 -5.346 4.378 1.00 20.96 102 GLU B CA 1
ATOM 2919 C C . GLU B 1 102 ? 45.318 -4.296 4.653 1.00 21.20 102 GLU B C 1
ATOM 2920 O O . GLU B 1 102 ? 46.251 -4.118 3.868 1.00 22.05 102 GLU B O 1
ATOM 2926 N N . LEU B 1 103 ? 45.171 -3.600 5.774 1.00 19.55 103 LEU B N 1
ATOM 2927 C CA . LEU B 1 103 ? 46.110 -2.560 6.180 1.00 18.17 103 LEU B CA 1
ATOM 2928 C C . LEU 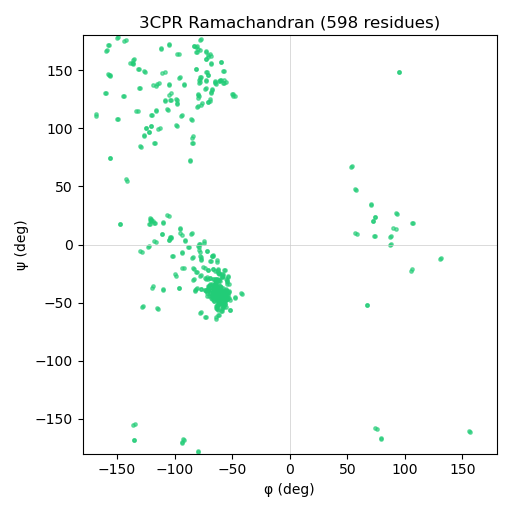B 1 103 ? 47.509 -3.114 6.473 1.00 17.52 103 LEU B C 1
ATOM 2929 O O . LEU B 1 103 ? 48.516 -2.470 6.175 1.00 17.98 103 LEU B O 1
ATOM 2934 N N . ALA B 1 104 ? 47.564 -4.306 7.061 1.00 17.68 104 ALA B N 1
ATOM 2935 C CA . ALA B 1 104 ? 48.828 -4.955 7.411 1.00 18.18 104 ALA B CA 1
ATOM 2936 C C . ALA B 1 104 ? 49.602 -5.432 6.182 1.00 18.97 104 ALA B C 1
ATOM 2937 O O . ALA B 1 104 ? 50.833 -5.394 6.158 1.00 18.87 104 ALA B O 1
ATOM 2939 N N . GLU B 1 105 ? 48.881 -5.895 5.167 1.00 19.60 105 GLU B N 1
ATOM 2940 C CA . GLU B 1 105 ? 49.528 -6.367 3.952 1.00 20.57 105 GLU B CA 1
ATOM 2941 C C . GLU B 1 105 ? 50.070 -5.170 3.176 1.00 20.42 105 GLU B C 1
ATOM 2942 O O . GLU B 1 105 ? 51.177 -5.215 2.642 1.00 20.51 105 GLU B O 1
ATOM 2948 N N . ALA B 1 106 ? 49.297 -4.090 3.142 1.00 18.84 106 ALA B N 1
ATOM 2949 C CA . ALA B 1 106 ? 49.714 -2.883 2.441 1.00 18.16 106 ALA B CA 1
ATOM 2950 C C . ALA B 1 106 ? 50.970 -2.311 3.081 1.00 18.20 106 ALA B C 1
ATOM 2951 O O . ALA B 1 106 ? 51.861 -1.816 2.395 1.00 17.57 106 ALA B O 1
ATOM 2953 N N . ALA B 1 107 ? 51.032 -2.381 4.407 1.00 18.08 107 ALA B N 1
ATOM 2954 C CA . ALA B 1 107 ? 52.169 -1.861 5.153 1.00 17.84 107 ALA B CA 1
ATOM 2955 C C . ALA B 1 107 ? 53.401 -2.730 4.958 1.00 19.10 107 ALA B C 1
ATOM 2956 O O . ALA B 1 107 ? 54.521 -2.227 4.914 1.00 18.85 107 ALA B O 1
ATOM 2958 N N . ALA B 1 108 ? 53.188 -4.037 4.857 1.00 20.61 108 ALA B N 1
ATOM 2959 C CA . ALA B 1 108 ? 54.283 -4.972 4.664 1.00 21.52 108 ALA B CA 1
ATOM 2960 C C . ALA B 1 108 ? 54.943 -4.676 3.324 1.00 22.83 108 ALA B C 1
ATOM 2961 O O . ALA B 1 108 ? 56.157 -4.488 3.245 1.00 23.54 108 ALA B O 1
ATOM 2963 N N . SER B 1 109 ? 54.132 -4.620 2.274 1.00 24.02 109 SER B N 1
ATOM 2964 C CA . SER B 1 109 ? 54.639 -4.331 0.937 1.00 26.09 109 SER B CA 1
ATOM 2965 C C . SER B 1 109 ? 55.357 -2.983 0.886 1.00 26.13 109 SER B C 1
ATOM 2966 O O . SER B 1 109 ? 56.254 -2.777 0.067 1.00 26.56 109 SER B O 1
ATOM 2969 N N . ALA B 1 110 ? 54.970 -2.069 1.769 1.00 25.58 110 ALA B N 1
ATOM 2970 C CA . ALA B 1 110 ? 55.585 -0.748 1.810 1.00 24.87 110 ALA B CA 1
ATOM 2971 C C . ALA B 1 110 ? 56.950 -0.771 2.487 1.00 25.07 110 ALA B C 1
ATOM 2972 O O . ALA B 1 110 ? 57.685 0.213 2.442 1.00 26.13 110 ALA B O 1
ATOM 2974 N N . GLY B 1 111 ? 57.287 -1.892 3.119 1.00 24.35 111 GLY B N 1
ATOM 2975 C CA . GLY B 1 111 ? 58.577 -2.002 3.780 1.00 24.17 111 GLY B CA 1
ATOM 2976 C C . GLY B 1 111 ? 58.589 -1.621 5.254 1.00 24.81 111 GLY B C 1
ATOM 2977 O O . GLY B 1 111 ? 59.623 -1.209 5.781 1.00 24.28 111 GLY B O 1
ATOM 2978 N N . ALA B 1 112 ? 57.450 -1.761 5.926 1.00 23.54 112 ALA B N 1
ATOM 2979 C CA . ALA B 1 112 ? 57.371 -1.423 7.345 1.00 23.81 112 ALA B CA 1
ATOM 2980 C C . ALA B 1 112 ? 58.246 -2.350 8.182 1.00 23.54 112 ALA B C 1
ATOM 2981 O O . ALA B 1 112 ? 58.299 -3.559 7.938 1.00 23.79 112 ALA B O 1
ATOM 2983 N N . ASP B 1 113 ? 58.937 -1.773 9.161 1.00 22.16 113 ASP B N 1
ATOM 2984 C CA . ASP B 1 113 ? 59.805 -2.536 10.050 1.00 22.71 113 ASP B CA 1
ATOM 2985 C C . ASP B 1 113 ? 58.994 -3.284 11.097 1.00 22.81 113 ASP B C 1
ATOM 2986 O O . ASP B 1 113 ? 59.426 -4.317 11.623 1.00 22.13 113 ASP B O 1
ATOM 2991 N N . GLY B 1 114 ? 57.818 -2.747 11.401 1.00 21.62 114 GLY B N 1
ATOM 2992 C CA . GLY B 1 114 ? 56.955 -3.364 12.389 1.00 20.21 114 GLY B CA 1
ATOM 2993 C C . GLY B 1 114 ? 55.521 -2.929 12.191 1.00 19.90 114 GLY B C 1
ATOM 2994 O O . GLY B 1 114 ? 55.244 -2.043 11.382 1.00 20.53 114 GLY B O 1
ATOM 2995 N N . LEU B 1 115 ? 54.608 -3.556 12.926 1.00 19.19 115 LEU B N 1
ATOM 2996 C CA . LEU B 1 115 ? 53.183 -3.241 12.827 1.00 17.42 115 LEU B CA 1
ATOM 2997 C C . LEU B 1 115 ? 52.598 -3.033 14.214 1.00 16.18 115 LEU B C 1
ATOM 2998 O O . LEU B 1 115 ? 52.848 -3.823 15.122 1.00 15.94 115 LEU B O 1
ATOM 3003 N N . LEU B 1 116 ? 51.809 -1.982 14.370 1.00 14.48 116 LEU B N 1
ATOM 3004 C CA . LEU B 1 116 ? 51.173 -1.717 15.643 1.00 14.86 116 LEU B CA 1
ATOM 3005 C C . LEU B 1 116 ? 49.736 -2.145 15.428 1.00 14.37 116 LEU B C 1
ATOM 3006 O O . LEU B 1 116 ? 49.072 -1.676 14.506 1.00 13.37 116 LEU B O 1
ATOM 3011 N N . VAL B 1 117 ? 49.259 -3.043 16.278 1.00 15.92 117 VAL B N 1
ATOM 3012 C CA . VAL B 1 117 ? 47.903 -3.543 16.160 1.00 14.70 117 VAL B CA 1
ATOM 3013 C C . VAL B 1 117 ? 47.166 -3.326 17.458 1.00 15.62 117 VAL B C 1
ATOM 3014 O O . VAL B 1 117 ? 47.337 -4.086 18.414 1.00 15.42 117 VAL B O 1
ATOM 3018 N N . VAL B 1 118 ? 46.347 -2.281 17.488 1.00 14.13 118 VAL B N 1
ATOM 3019 C CA . VAL B 1 118 ? 45.580 -1.945 18.675 1.00 13.74 118 VAL B CA 1
ATOM 3020 C C . VAL B 1 118 ? 44.509 -2.990 18.942 1.00 14.11 118 VAL B C 1
ATOM 3021 O O . VAL B 1 118 ? 44.084 -3.712 18.039 1.00 15.27 118 VAL B O 1
ATOM 3025 N N . THR B 1 119 ? 44.091 -3.088 20.194 1.00 13.83 119 THR B N 1
ATOM 3026 C CA . THR B 1 119 ? 43.030 -4.018 20.549 1.00 15.17 119 THR B CA 1
ATOM 3027 C C . THR B 1 119 ? 41.771 -3.461 19.880 1.00 14.56 119 THR B C 1
ATOM 3028 O O . THR B 1 119 ? 41.514 -2.261 19.948 1.00 13.54 119 THR B O 1
ATOM 3032 N N . PRO B 1 120 ? 40.982 -4.315 19.210 1.00 14.47 120 PRO B N 1
ATOM 3033 C CA . PRO B 1 120 ? 39.763 -3.812 18.562 1.00 13.88 120 PRO B CA 1
ATOM 3034 C C . PRO B 1 120 ? 38.943 -2.964 19.543 1.00 13.27 120 PRO B C 1
ATOM 3035 O O . PRO B 1 120 ? 38.649 -3.394 20.659 1.00 11.76 120 PRO B O 1
ATOM 3039 N N . TYR B 1 121 ? 38.596 -1.756 19.109 1.00 12.89 121 TYR B N 1
ATOM 3040 C CA . TYR B 1 121 ? 37.842 -0.797 19.919 1.00 12.43 121 TYR B CA 1
ATOM 3041 C C . TYR B 1 121 ? 36.335 -0.797 19.661 1.00 13.49 121 TYR B C 1
ATOM 3042 O O . TYR B 1 121 ? 35.856 -1.333 18.660 1.00 13.34 121 TYR B O 1
ATOM 3051 N N . TYR B 1 122 ? 35.599 -0.200 20.596 1.00 15.33 122 TYR B N 1
ATOM 3052 C CA . TYR B 1 122 ? 34.149 -0.050 20.501 1.00 15.07 122 TYR B CA 1
ATOM 3053 C C . TYR B 1 122 ? 33.244 -1.285 20.562 1.00 14.14 122 TYR B C 1
ATOM 3054 O O . TYR B 1 122 ? 32.305 -1.324 21.356 1.00 16.36 122 TYR B O 1
ATOM 3063 N N . SER B 1 123 ? 33.510 -2.285 19.732 1.00 14.09 123 SER B N 1
ATOM 3064 C CA . SER B 1 123 ? 32.665 -3.484 19.692 1.00 14.69 123 SER B CA 1
ATOM 3065 C C . SER B 1 123 ? 32.816 -4.442 20.865 1.00 15.58 123 SER B C 1
ATOM 3066 O O . SER B 1 123 ? 31.936 -5.277 21.107 1.00 15.66 123 SER B O 1
ATOM 3069 N N . LYS B 1 124 ? 33.939 -4.336 21.571 1.00 14.44 124 LYS B N 1
ATOM 3070 C CA . LYS B 1 124 ? 34.223 -5.170 22.731 1.00 16.10 124 LYS B CA 1
ATOM 3071 C C . LYS B 1 124 ? 34.108 -6.673 22.486 1.00 17.38 124 LYS B C 1
ATOM 3072 O O . LYS B 1 124 ? 33.233 -7.342 23.029 1.00 17.19 124 LYS B O 1
ATOM 3078 N N . PRO B 1 125 ? 35.002 -7.224 21.658 1.00 17.40 125 PRO B N 1
ATOM 3079 C CA . PRO B 1 125 ? 34.979 -8.658 21.367 1.00 17.20 125 PRO B CA 1
ATOM 3080 C C . PRO B 1 125 ? 35.472 -9.419 22.593 1.00 16.57 125 PRO B C 1
ATOM 3081 O O . PRO B 1 125 ? 36.020 -8.821 23.515 1.00 15.94 125 PRO B O 1
ATOM 3085 N N . SER B 1 126 ? 35.266 -10.732 22.605 1.00 16.68 126 SER B N 1
ATOM 3086 C CA . SER B 1 126 ? 35.703 -11.564 23.714 1.00 16.64 126 SER B CA 1
ATOM 3087 C C . SER B 1 126 ? 37.187 -11.812 23.512 1.00 17.03 126 SER B C 1
ATOM 3088 O O . SER B 1 126 ? 37.727 -11.515 22.449 1.0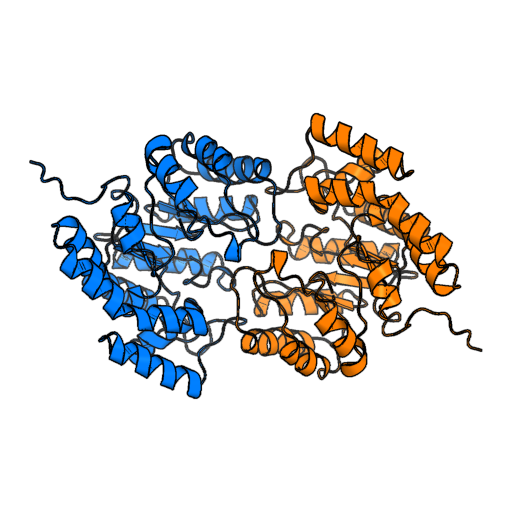0 17.33 126 SER B O 1
ATOM 3091 N N . GLN B 1 127 ? 37.846 -12.354 24.529 1.00 16.96 127 GLN B N 1
ATOM 3092 C CA . GLN B 1 127 ? 39.270 -12.645 24.438 1.00 16.61 127 GLN B CA 1
ATOM 3093 C C . GLN B 1 127 ? 39.499 -13.703 23.356 1.00 17.89 127 GLN B C 1
ATOM 3094 O O . GLN B 1 127 ? 40.532 -13.698 22.680 1.00 19.78 127 GLN B O 1
ATOM 3100 N N . GLU B 1 128 ? 38.538 -14.607 23.185 1.00 17.30 128 GLU B N 1
ATOM 3101 C CA . GLU B 1 128 ? 38.659 -15.625 22.147 1.00 19.22 128 GLU B CA 1
ATOM 3102 C C . GLU B 1 128 ? 38.662 -14.906 20.806 1.00 18.34 128 GLU B C 1
ATOM 3103 O O . GLU B 1 128 ? 39.372 -15.301 19.880 1.00 19.59 128 GLU B O 1
ATOM 3109 N N . GLY B 1 129 ? 37.850 -13.853 20.712 1.00 15.36 129 GLY B N 1
ATOM 3110 C CA . GLY B 1 129 ? 37.786 -13.075 19.489 1.00 15.78 129 GLY B CA 1
ATOM 3111 C C . GLY B 1 129 ? 39.118 -12.397 19.219 1.00 16.33 129 GLY B C 1
ATOM 3112 O O . GLY B 1 129 ? 39.522 -12.238 18.066 1.00 16.55 129 GLY B O 1
ATOM 3113 N N . LEU B 1 130 ? 39.802 -11.993 20.287 1.00 16.20 130 LEU B N 1
ATOM 3114 C CA . LEU B 1 130 ? 41.099 -11.341 20.158 1.00 17.95 130 LEU B CA 1
ATOM 3115 C C . LEU B 1 130 ? 42.120 -12.313 19.579 1.00 17.86 130 LEU B C 1
ATOM 3116 O O . LEU B 1 130 ? 42.899 -11.949 18.700 1.00 17.50 130 LEU B O 1
ATOM 3121 N N . LEU B 1 131 ? 42.110 -13.552 20.064 1.00 17.43 131 LEU B N 1
ATOM 3122 C CA . LEU B 1 131 ? 43.050 -14.551 19.570 1.00 16.85 131 LEU B CA 1
ATOM 3123 C C . LEU B 1 131 ? 42.820 -14.810 18.080 1.00 16.89 131 LEU B C 1
ATOM 3124 O O . LEU B 1 131 ? 43.769 -14.983 17.316 1.00 17.99 131 LEU B O 1
ATOM 3129 N N . ALA B 1 132 ? 41.560 -14.823 17.664 1.00 17.02 132 ALA B N 1
ATOM 3130 C CA . ALA B 1 132 ? 41.231 -15.043 16.261 1.00 17.36 132 ALA B CA 1
ATOM 3131 C C . ALA B 1 132 ? 41.601 -13.820 15.412 1.00 17.48 132 ALA B C 1
ATOM 3132 O O . ALA B 1 132 ? 42.091 -13.950 14.286 1.00 17.53 132 ALA B O 1
ATOM 3134 N N . HIS B 1 133 ? 41.354 -12.636 15.962 1.00 17.00 133 HIS B N 1
ATOM 3135 C CA . HIS B 1 133 ? 41.645 -11.371 15.282 1.00 16.58 133 HIS B CA 1
ATOM 3136 C C . HIS B 1 133 ? 43.148 -11.224 15.065 1.00 17.35 133 HIS B C 1
ATOM 3137 O O . HIS B 1 133 ? 43.626 -11.179 13.922 1.00 16.95 133 HIS B O 1
ATOM 3144 N N . PHE B 1 134 ? 43.888 -11.138 16.166 1.00 16.84 134 PHE B N 1
ATOM 3145 C CA . PHE B 1 134 ? 45.336 -11.006 16.100 1.00 16.90 134 PHE B CA 1
ATOM 3146 C C . PHE B 1 134 ? 45.927 -12.181 15.336 1.00 18.09 134 PHE B C 1
ATOM 3147 O O . PHE B 1 134 ? 46.882 -12.019 14.582 1.00 20.46 134 PHE B O 1
ATOM 3155 N N . GLY B 1 135 ? 45.356 -13.367 15.530 1.00 19.21 135 GLY B N 1
ATOM 3156 C CA . GLY B 1 135 ? 45.857 -14.544 14.838 1.00 18.76 135 GLY B CA 1
ATOM 3157 C C . GLY B 1 135 ? 45.840 -14.368 13.331 1.00 19.59 135 GLY B C 1
ATOM 3158 O O . GLY B 1 135 ? 46.840 -14.618 12.655 1.00 20.79 135 GLY B O 1
ATOM 3159 N N . ALA B 1 136 ? 44.701 -13.938 12.796 1.00 18.71 136 ALA B N 1
ATOM 3160 C CA . ALA B 1 136 ? 44.569 -13.729 11.358 1.00 18.26 136 ALA B CA 1
ATOM 3161 C C . ALA B 1 136 ? 45.582 -12.695 10.864 1.00 19.85 136 ALA B C 1
ATOM 3162 O O . ALA B 1 136 ? 46.232 -12.890 9.839 1.00 21.25 136 ALA B O 1
ATOM 3164 N N . ILE B 1 137 ? 45.723 -11.594 11.594 1.00 19.84 137 ILE B N 1
ATOM 3165 C CA . ILE B 1 137 ? 46.662 -10.556 11.188 1.00 18.31 137 ILE B CA 1
ATOM 3166 C C . ILE B 1 137 ? 48.107 -11.061 11.167 1.00 18.28 137 ILE B C 1
ATOM 3167 O O . ILE B 1 137 ? 48.829 -10.851 10.194 1.00 16.73 137 ILE B O 1
ATOM 3172 N N . ALA B 1 138 ? 48.525 -11.729 12.237 1.00 17.56 138 ALA B N 1
ATOM 3173 C CA . ALA B 1 138 ? 49.890 -12.244 12.323 1.00 20.45 138 ALA B CA 1
ATOM 3174 C C . ALA B 1 138 ? 50.205 -13.275 11.241 1.00 21.48 138 ALA B C 1
ATOM 3175 O O . ALA B 1 138 ? 51.365 -13.468 10.880 1.00 21.07 138 ALA B O 1
ATOM 3177 N N . ALA B 1 139 ? 49.175 -13.939 10.725 1.00 22.74 139 ALA B N 1
ATOM 3178 C CA . ALA B 1 139 ? 49.380 -14.949 9.695 1.00 23.71 139 ALA B CA 1
ATOM 3179 C C . ALA B 1 139 ? 49.463 -14.338 8.299 1.00 24.35 139 ALA B C 1
ATOM 3180 O O . ALA B 1 139 ? 50.001 -14.956 7.379 1.00 26.47 139 ALA B O 1
ATOM 3182 N N . ALA B 1 140 ? 48.952 -13.120 8.144 1.00 23.65 140 ALA B N 1
ATOM 3183 C CA . ALA B 1 140 ? 48.951 -12.452 6.845 1.00 21.90 140 ALA B CA 1
ATOM 3184 C C . ALA B 1 140 ? 50.304 -11.948 6.337 1.00 21.36 140 ALA B C 1
ATOM 3185 O O . ALA B 1 140 ? 50.506 -11.843 5.127 1.00 21.05 140 ALA B O 1
ATOM 3187 N N . THR B 1 141 ? 51.224 -11.617 7.238 1.00 19.99 141 THR B N 1
ATOM 3188 C CA . THR B 1 141 ? 52.542 -11.137 6.808 1.00 20.10 141 THR B CA 1
ATOM 3189 C C . THR B 1 141 ? 53.627 -11.644 7.749 1.00 20.14 141 THR B C 1
ATOM 3190 O O . THR B 1 141 ? 53.329 -12.271 8.764 1.00 19.08 141 THR B O 1
ATOM 3194 N N . GLU B 1 142 ? 54.882 -11.358 7.411 1.00 21.29 142 GLU B N 1
ATOM 3195 C CA . GLU B 1 142 ? 56.018 -11.778 8.231 1.00 23.38 142 GLU B CA 1
ATOM 3196 C C . GLU B 1 142 ? 56.575 -10.615 9.045 1.00 22.40 142 GLU B C 1
ATOM 3197 O O . GLU B 1 142 ? 57.604 -10.748 9.707 1.00 24.65 142 GLU B O 1
ATOM 3203 N N . VAL B 1 143 ? 55.898 -9.475 8.993 1.00 20.33 143 VAL B N 1
ATOM 3204 C CA . VAL B 1 143 ? 56.346 -8.290 9.715 1.00 19.74 143 VAL B CA 1
ATOM 3205 C C . VAL B 1 143 ? 56.126 -8.389 11.229 1.00 18.83 143 VAL B C 1
ATOM 3206 O O . VAL B 1 143 ? 55.056 -8.785 11.690 1.00 17.85 143 VAL B O 1
ATOM 3210 N N . PRO B 1 144 ? 57.148 -8.034 12.023 1.00 17.96 144 PRO B N 1
ATOM 3211 C CA . PRO B 1 144 ? 57.012 -8.093 13.482 1.00 17.72 144 PRO B CA 1
ATOM 3212 C C . PRO B 1 144 ? 55.809 -7.270 13.947 1.00 17.77 144 PRO B C 1
ATOM 3213 O O . PRO B 1 144 ? 55.554 -6.182 13.433 1.00 16.95 144 PRO B O 1
ATOM 3217 N N . ILE B 1 145 ? 55.071 -7.795 14.918 1.00 17.20 145 ILE B N 1
ATOM 3218 C CA . ILE B 1 145 ? 53.897 -7.107 15.427 1.00 16.46 145 ILE B CA 1
ATOM 3219 C C . ILE B 1 145 ? 54.041 -6.650 16.874 1.00 17.61 145 ILE B C 1
ATOM 3220 O O . ILE B 1 145 ? 54.594 -7.360 17.724 1.00 15.77 145 ILE B O 1
ATOM 3225 N N . CYS B 1 146 ? 53.562 -5.439 17.135 1.00 15.17 146 CYS B N 1
ATOM 3226 C CA . CYS B 1 146 ? 53.573 -4.888 18.476 1.00 13.71 146 CYS B CA 1
ATOM 3227 C C . CYS B 1 146 ? 52.105 -4.706 18.852 1.00 16.02 146 CYS B C 1
ATOM 3228 O O . CYS B 1 146 ? 51.375 -3.946 18.208 1.00 14.60 146 CYS B O 1
ATOM 3231 N N . LEU B 1 147 ? 51.664 -5.438 19.869 1.00 15.62 147 LEU B N 1
ATOM 3232 C CA . LEU B 1 147 ? 50.283 -5.348 20.315 1.00 16.78 147 LEU B CA 1
ATOM 3233 C C . LEU B 1 147 ? 50.126 -4.016 21.028 1.00 16.35 147 LEU B C 1
ATOM 3234 O O . LEU B 1 147 ? 51.071 -3.523 21.636 1.00 17.48 147 LEU B O 1
ATOM 3239 N N . TYR B 1 148 ? 48.940 -3.428 20.947 1.00 15.39 148 TYR B N 1
ATOM 3240 C CA . TYR B 1 148 ? 48.701 -2.144 21.591 1.00 16.32 148 TYR B CA 1
ATOM 3241 C C . TYR B 1 148 ? 47.562 -2.327 22.593 1.00 15.09 148 TYR B C 1
ATOM 3242 O O . TYR B 1 148 ? 46.392 -2.395 22.218 1.00 10.46 148 TYR B O 1
ATOM 3251 N N . ASP B 1 149 ? 47.932 -2.421 23.869 1.00 15.39 149 ASP B N 1
ATOM 3252 C CA . ASP B 1 149 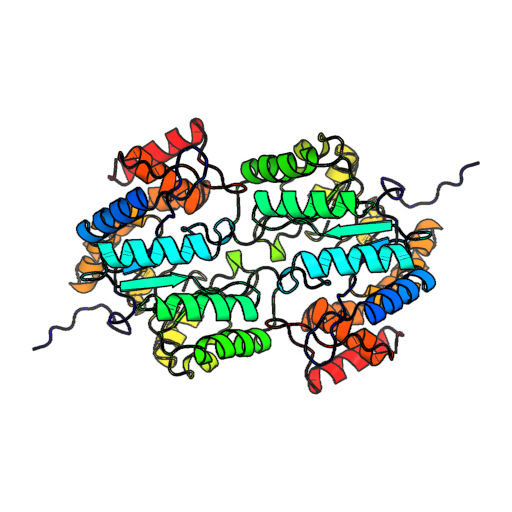? 46.983 -2.636 24.960 1.00 15.37 149 ASP B CA 1
ATOM 3253 C C . ASP B 1 149 ? 46.568 -1.305 25.572 1.00 14.85 149 ASP B C 1
ATOM 3254 O O . ASP B 1 149 ? 47.368 -0.642 26.225 1.00 14.32 149 ASP B O 1
ATOM 3259 N N . ILE B 1 150 ? 45.312 -0.918 25.364 1.00 15.23 150 ILE B N 1
ATOM 3260 C CA . ILE B 1 150 ? 44.821 0.346 25.890 1.00 14.66 150 ILE B CA 1
ATOM 3261 C C . ILE B 1 150 ? 43.304 0.344 26.057 1.00 13.99 150 ILE B C 1
ATOM 3262 O O . ILE B 1 150 ? 42.573 0.967 25.286 1.00 12.81 150 ILE B O 1
ATOM 3267 N N . PRO B 1 151 ? 42.814 -0.360 27.087 1.00 13.94 151 PRO B N 1
ATOM 3268 C CA . PRO B 1 151 ? 41.384 -0.468 27.388 1.00 12.58 151 PRO B CA 1
ATOM 3269 C C . PRO B 1 151 ? 40.705 0.886 27.507 1.00 12.75 151 PRO B C 1
ATOM 3270 O O . PRO B 1 151 ? 39.505 0.998 27.268 1.00 13.78 151 PRO B O 1
ATOM 3274 N N . GLY B 1 152 ? 41.473 1.910 27.878 1.00 12.46 152 GLY B N 1
ATOM 3275 C CA . GLY B 1 152 ? 40.918 3.250 28.026 1.00 12.84 152 GLY B CA 1
ATOM 3276 C C . GLY B 1 152 ? 40.358 3.851 26.744 1.00 15.57 152 GLY B C 1
ATOM 3277 O O . GLY B 1 152 ? 39.530 4.767 26.781 1.00 17.21 152 GLY B O 1
ATOM 3278 N N . ARG B 1 153 ? 40.808 3.347 25.600 1.00 15.42 153 ARG B N 1
ATOM 3279 C CA . ARG B 1 153 ? 40.331 3.845 24.312 1.00 16.41 153 ARG B CA 1
ATOM 3280 C C . ARG B 1 153 ? 39.463 2.808 23.602 1.00 16.40 153 ARG B C 1
ATOM 3281 O O . ARG B 1 153 ? 38.465 3.145 22.963 1.00 17.05 153 ARG B O 1
ATOM 3289 N N . SER B 1 154 ? 39.854 1.543 23.726 1.00 16.78 154 SER B N 1
ATOM 3290 C CA . SER B 1 154 ? 39.154 0.439 23.070 1.00 15.85 154 SER B CA 1
ATOM 3291 C C . SER B 1 154 ? 37.938 -0.124 23.801 1.00 16.19 154 SER B C 1
ATOM 3292 O O . SER B 1 154 ? 37.010 -0.611 23.158 1.00 15.02 154 SER B O 1
ATOM 3295 N N . GLY B 1 155 ? 37.947 -0.075 25.134 1.00 16.33 155 GLY B N 1
ATOM 3296 C CA . GLY B 1 155 ? 36.827 -0.596 25.899 1.00 16.21 155 GLY B CA 1
ATOM 3297 C C . GLY B 1 155 ? 37.110 -1.921 26.585 1.00 19.06 155 GLY B C 1
ATOM 3298 O O . GLY B 1 155 ? 36.417 -2.291 27.539 1.00 18.62 155 GLY B O 1
ATOM 3299 N N . ILE B 1 156 ? 38.115 -2.643 26.092 1.00 16.95 156 ILE B N 1
ATOM 3300 C CA . ILE B 1 156 ? 38.505 -3.925 26.668 1.00 16.75 156 ILE B CA 1
ATOM 3301 C C . ILE B 1 156 ? 40.019 -4.016 26.705 1.00 17.41 156 ILE B C 1
ATOM 3302 O O . ILE B 1 156 ? 40.719 -3.341 25.945 1.00 16.62 156 ILE B O 1
ATOM 3307 N N . PRO B 1 157 ? 40.549 -4.849 27.606 1.00 17.52 157 PRO B N 1
ATOM 3308 C CA . PRO B 1 157 ? 42.000 -5.000 27.705 1.00 17.91 157 PRO B CA 1
ATOM 3309 C C . PRO B 1 157 ? 42.411 -6.325 27.096 1.00 18.36 157 PRO B C 1
ATOM 3310 O O . PRO B 1 157 ? 41.564 -7.136 26.724 1.00 17.94 157 PRO B O 1
ATOM 3314 N N . ILE B 1 158 ? 43.716 -6.527 26.974 1.00 18.84 158 ILE B N 1
ATOM 3315 C CA . ILE B 1 158 ? 44.235 -7.792 26.497 1.00 19.60 158 ILE B CA 1
ATOM 3316 C C . ILE B 1 158 ? 44.588 -8.462 27.815 1.00 19.24 158 ILE B C 1
ATOM 3317 O O . ILE B 1 158 ? 45.596 -8.128 28.435 1.00 19.92 158 ILE B O 1
ATOM 3322 N N . GLU B 1 159 ? 43.742 -9.379 28.262 1.00 19.85 159 GLU B N 1
ATOM 3323 C CA . GLU B 1 159 ? 43.983 -10.061 29.528 1.00 20.28 159 GLU B CA 1
ATOM 3324 C C . GLU B 1 159 ? 45.305 -10.816 29.508 1.00 19.55 159 GLU B C 1
ATOM 3325 O O . GLU B 1 159 ? 45.826 -11.154 28.441 1.00 16.57 159 GLU B O 1
ATOM 3331 N N . SER B 1 160 ? 45.839 -11.066 30.701 1.00 18.12 160 SER B N 1
ATOM 3332 C CA . SER B 1 160 ? 47.108 -11.760 30.863 1.00 19.90 160 SER B CA 1
ATOM 3333 C C . SER B 1 160 ? 47.196 -13.115 30.177 1.00 18.91 160 SER B C 1
ATOM 3334 O O . SER B 1 160 ? 48.180 -13.396 29.501 1.00 19.65 160 SER B O 1
ATOM 3337 N N . ASP B 1 161 ? 46.183 -13.957 30.349 1.00 19.94 161 ASP B N 1
ATOM 3338 C CA . ASP B 1 161 ? 46.210 -15.271 29.718 1.00 20.83 161 ASP B CA 1
ATOM 3339 C C . ASP B 1 161 ? 46.203 -15.117 28.216 1.00 18.06 161 ASP B C 1
ATOM 3340 O O . ASP B 1 161 ? 46.888 -15.846 27.505 1.00 16.47 161 ASP B O 1
ATOM 3345 N N . THR B 1 162 ? 45.424 -14.158 27.735 1.00 18.69 162 THR B N 1
ATOM 3346 C CA . THR B 1 162 ? 45.335 -13.912 26.306 1.00 16.72 162 THR B CA 1
ATOM 3347 C C . THR B 1 162 ? 46.688 -13.461 25.780 1.00 15.15 162 THR B C 1
ATOM 3348 O O . THR B 1 162 ? 47.108 -13.854 24.696 1.00 15.65 162 THR B O 1
ATOM 3352 N N . MET B 1 163 ? 47.368 -12.633 26.562 1.00 17.00 163 MET B N 1
ATOM 3353 C CA . MET B 1 163 ? 48.671 -12.127 26.163 1.00 16.69 163 MET B CA 1
ATOM 3354 C C . MET B 1 163 ? 49.665 -13.275 26.070 1.00 16.18 163 MET B C 1
ATOM 3355 O O . MET B 1 163 ? 50.497 -13.310 25.164 1.00 14.39 163 MET B O 1
ATOM 3360 N N . ARG B 1 164 ? 49.578 -14.218 27.003 1.00 16.64 164 ARG B N 1
ATOM 3361 C CA . ARG B 1 164 ? 50.492 -15.359 26.987 1.00 19.49 164 ARG B CA 1
ATOM 3362 C C . ARG B 1 164 ? 50.291 -16.235 25.748 1.00 18.90 164 ARG B C 1
ATOM 3363 O O . ARG B 1 164 ? 51.263 -16.717 25.173 1.00 16.64 164 ARG B O 1
ATOM 3371 N N . ARG B 1 165 ? 49.041 -16.428 25.329 1.00 20.08 165 ARG B N 1
ATOM 3372 C CA . ARG B 1 165 ? 48.759 -17.242 24.145 1.00 22.67 165 ARG B CA 1
ATOM 3373 C C . ARG B 1 165 ? 49.330 -16.563 22.907 1.00 21.64 165 ARG B C 1
ATOM 3374 O O . ARG B 1 165 ? 50.001 -17.196 22.095 1.00 21.18 165 ARG B O 1
ATOM 3382 N N . LEU B 1 166 ? 49.049 -15.271 22.771 1.00 20.46 166 LEU B N 1
ATOM 3383 C CA . LEU B 1 166 ? 49.519 -14.495 21.627 1.00 20.39 166 LEU B CA 1
ATOM 3384 C C . LEU B 1 166 ? 51.041 -14.435 21.511 1.00 20.16 166 LEU B C 1
ATOM 3385 O O . LEU B 1 166 ? 51.578 -14.364 20.401 1.00 19.70 166 LEU B O 1
ATOM 3390 N N . SER B 1 167 ? 51.739 -14.474 22.643 1.00 19.47 167 SER B N 1
ATOM 3391 C CA . SER B 1 167 ? 53.198 -14.420 22.611 1.00 19.84 167 SER B CA 1
ATOM 3392 C C . SER B 1 167 ? 53.788 -15.668 21.953 1.00 19.36 167 SER B C 1
ATOM 3393 O O . SER B 1 167 ? 54.987 -15.717 21.690 1.00 18.92 167 SER B O 1
ATOM 3396 N N . GLU B 1 168 ? 52.944 -16.664 21.688 1.00 19.50 168 GLU B N 1
ATOM 3397 C CA . GLU B 1 168 ? 53.377 -17.909 21.046 1.00 22.08 168 GLU B CA 1
ATOM 3398 C C . GLU B 1 168 ? 53.479 -17.788 19.529 1.00 22.85 168 GLU B C 1
ATOM 3399 O O . GLU B 1 168 ? 54.203 -18.547 18.883 1.00 23.92 168 GLU B O 1
ATOM 3405 N N . LEU B 1 169 ? 52.741 -16.841 18.958 1.00 22.63 169 LEU B N 1
ATOM 3406 C CA . LEU B 1 169 ? 52.795 -16.618 17.520 1.00 21.02 169 LEU B CA 1
ATOM 3407 C C . LEU B 1 169 ? 54.179 -16.055 17.207 1.00 20.82 169 LEU B C 1
ATOM 3408 O O . LEU B 1 169 ? 54.637 -15.116 17.851 1.00 18.03 169 LEU B O 1
ATOM 3413 N N . PRO B 1 170 ? 54.862 -16.633 16.213 1.00 20.75 170 PRO B N 1
ATOM 3414 C CA . PRO B 1 170 ? 56.203 -16.193 15.824 1.00 20.69 170 PRO B CA 1
ATOM 3415 C C . PRO B 1 170 ? 56.411 -14.709 15.470 1.00 20.20 170 PRO B C 1
ATOM 3416 O O . PRO B 1 170 ? 57.488 -14.174 15.715 1.00 20.59 170 PRO B O 1
ATOM 3420 N N . THR B 1 171 ? 55.408 -14.029 14.922 1.00 17.81 171 THR B N 1
ATOM 3421 C CA . THR B 1 171 ? 55.609 -12.615 14.590 1.00 17.99 171 THR B CA 1
ATOM 3422 C C . THR B 1 171 ? 55.168 -11.622 15.674 1.00 18.47 171 THR B C 1
ATOM 3423 O O . THR B 1 171 ? 55.406 -10.424 15.555 1.00 19.05 171 THR B O 1
ATOM 3427 N N . ILE B 1 172 ? 54.522 -12.108 16.728 1.00 19.13 172 ILE B N 1
ATOM 3428 C CA . ILE B 1 172 ? 54.105 -11.218 17.804 1.00 19.12 172 ILE B CA 1
ATOM 3429 C C . ILE B 1 172 ? 55.304 -11.070 18.734 1.00 18.35 172 ILE B C 1
ATOM 3430 O O . ILE B 1 172 ? 55.639 -11.992 19.478 1.00 18.55 172 ILE B O 1
ATOM 3435 N N . LEU B 1 173 ? 55.943 -9.903 18.695 1.00 16.87 173 LEU B N 1
ATOM 3436 C CA . LEU B 1 173 ? 57.150 -9.679 19.485 1.00 16.20 173 LEU B CA 1
ATOM 3437 C C . LEU B 1 173 ? 57.169 -8.525 20.477 1.00 17.38 173 LEU B C 1
ATOM 3438 O O . LEU B 1 173 ? 58.170 -8.329 21.168 1.00 19.46 173 LEU B O 1
ATOM 3443 N N . ALA B 1 174 ? 56.094 -7.752 20.561 1.00 16.86 174 ALA B N 1
ATOM 3444 C CA . ALA B 1 174 ? 56.101 -6.633 21.492 1.00 16.76 174 ALA B CA 1
ATOM 3445 C C . ALA B 1 174 ? 54.715 -6.148 21.876 1.00 17.05 174 ALA B C 1
ATOM 3446 O O . ALA B 1 174 ? 53.715 -6.520 21.261 1.00 15.71 174 ALA B O 1
ATOM 3448 N N . VAL B 1 175 ? 54.685 -5.312 22.908 1.00 15.92 175 VAL B N 1
ATOM 3449 C CA . VAL B 1 175 ? 53.460 -4.732 23.426 1.00 16.21 175 VAL B CA 1
ATOM 3450 C C . VAL B 1 175 ? 53.738 -3.245 23.678 1.00 16.29 175 VAL B C 1
ATOM 3451 O O . VAL B 1 175 ? 54.695 -2.903 24.379 1.00 15.28 175 VAL B O 1
ATOM 3469 N N . ASP B 1 177 ? 52.304 -0.677 25.896 1.00 13.83 177 ASP B N 1
ATOM 3470 C CA . ASP B 1 177 ? 51.428 -0.727 27.056 1.00 14.00 177 ASP B CA 1
ATOM 3471 C C . ASP B 1 177 ? 50.879 0.618 27.492 1.00 14.06 177 ASP B C 1
ATOM 3472 O O . ASP B 1 177 ? 51.614 1.485 27.958 1.00 12.79 177 ASP B O 1
ATOM 3477 N N . ALA B 1 178 ? 49.573 0.782 27.323 1.00 13.74 178 ALA B N 1
ATOM 3478 C CA . ALA B 1 178 ? 48.892 2.003 27.729 1.00 14.88 178 ALA B CA 1
ATOM 3479 C C . ALA B 1 178 ? 47.825 1.616 28.757 1.00 15.84 178 ALA B C 1
ATOM 3480 O O . ALA B 1 178 ? 46.867 2.356 28.995 1.00 16.27 178 ALA B O 1
ATOM 3482 N N . LYS B 1 179 ? 47.998 0.440 29.355 1.00 16.40 179 LYS B N 1
ATOM 3483 C CA . LYS B 1 179 ? 47.066 -0.058 30.357 1.00 17.14 179 LYS B CA 1
ATOM 3484 C C . LYS B 1 179 ? 47.579 0.271 31.757 1.00 17.13 179 LYS B C 1
ATOM 3485 O O . LYS B 1 179 ? 46.805 0.590 32.649 1.00 16.92 179 LYS B O 1
ATOM 3491 N N . GLY B 1 180 ? 48.889 0.181 31.948 1.00 18.46 180 GLY B N 1
ATOM 3492 C CA . GLY B 1 180 ? 49.461 0.493 33.243 1.00 17.04 180 GLY B CA 1
ATOM 3493 C C . GLY B 1 180 ? 49.224 -0.497 34.374 1.00 19.53 180 GLY B C 1
ATOM 3494 O O . GLY B 1 180 ? 49.333 -0.118 35.541 1.00 18.17 180 GLY B O 1
ATOM 3495 N N . ASP B 1 181 ? 48.885 -1.747 34.055 1.00 19.13 181 ASP B N 1
ATOM 3496 C CA . ASP B 1 181 ? 48.691 -2.759 35.099 1.00 18.63 181 ASP B CA 1
ATOM 3497 C C . ASP B 1 181 ? 50.085 -3.294 35.394 1.00 17.45 181 ASP B C 1
ATOM 3498 O O . ASP B 1 181 ? 50.518 -4.285 34.800 1.00 15.90 181 ASP B O 1
ATOM 3503 N N . LEU B 1 182 ? 50.787 -2.627 36.304 1.00 16.57 182 LEU B N 1
ATOM 3504 C CA . LEU B 1 182 ? 52.152 -3.009 36.652 1.00 16.96 182 LEU B CA 1
ATOM 3505 C C . LEU B 1 182 ? 52.270 -4.386 37.298 1.00 17.58 182 LEU B C 1
ATOM 3506 O O . LEU B 1 182 ? 53.293 -5.061 37.142 1.00 19.46 182 LEU B O 1
ATOM 3511 N N . VAL B 1 183 ? 51.232 -4.805 38.014 1.00 16.71 183 VAL B N 1
ATOM 3512 C CA . VAL B 1 183 ? 51.249 -6.109 38.667 1.00 18.30 183 VAL B CA 1
ATOM 3513 C C . VAL B 1 183 ? 51.340 -7.229 37.642 1.00 18.64 183 VAL B C 1
ATOM 3514 O O . VAL B 1 183 ? 52.230 -8.079 37.708 1.00 20.21 183 VAL B O 1
ATOM 3518 N N . ALA B 1 184 ? 50.428 -7.207 36.679 1.00 17.61 184 ALA B N 1
ATOM 3519 C CA . ALA B 1 184 ? 50.385 -8.235 35.650 1.00 17.76 184 ALA B CA 1
ATOM 3520 C C . ALA B 1 184 ? 51.569 -8.196 34.696 1.00 16.56 184 ALA B C 1
ATOM 3521 O O . ALA B 1 184 ? 52.143 -9.238 34.372 1.00 15.55 184 ALA B O 1
ATOM 3523 N N . ALA B 1 185 ? 51.931 -6.994 34.257 1.00 15.71 185 ALA B N 1
ATOM 3524 C CA . ALA B 1 185 ? 53.029 -6.814 33.312 1.00 15.75 185 ALA B CA 1
ATOM 3525 C C . ALA B 1 185 ? 54.398 -7.201 33.857 1.00 16.61 185 ALA B C 1
ATOM 3526 O O . ALA B 1 185 ? 55.245 -7.688 33.117 1.00 16.28 185 ALA B O 1
ATOM 3528 N N . THR B 1 186 ? 54.623 -6.969 35.146 1.00 20.03 186 THR B N 1
ATOM 3529 C CA . THR B 1 186 ? 55.905 -7.308 35.752 1.00 20.50 186 THR B CA 1
ATOM 3530 C C . THR B 1 186 ? 56.225 -8.776 35.489 1.00 21.31 186 THR B C 1
ATOM 3531 O O . THR B 1 186 ? 57.370 -9.128 35.202 1.00 23.38 186 THR B O 1
ATOM 3535 N N . SER B 1 187 ? 55.210 -9.626 35.577 1.00 19.33 187 SER B N 1
ATOM 3536 C CA . SER B 1 187 ? 55.385 -11.060 35.344 1.00 22.42 187 SER B CA 1
ATOM 3537 C C . SER B 1 187 ? 55.367 -11.437 33.855 1.00 21.46 187 SER B C 1
ATOM 3538 O O . SER B 1 187 ? 56.130 -12.298 33.418 1.00 19.15 187 SER B O 1
ATOM 3541 N N . LEU B 1 188 ? 54.490 -10.797 33.083 1.00 21.37 188 LEU B N 1
ATOM 3542 C CA . LEU B 1 188 ? 54.395 -11.080 31.652 1.00 22.39 188 LEU B CA 1
ATOM 3543 C C . LEU B 1 188 ? 55.707 -10.775 30.928 1.00 22.23 188 LEU B C 1
ATOM 3544 O O . LEU B 1 188 ? 56.125 -11.523 30.048 1.00 22.76 188 LEU B O 1
ATOM 3549 N N . ILE B 1 189 ? 56.351 -9.675 31.304 1.00 24.65 189 ILE B N 1
ATOM 3550 C CA . ILE B 1 189 ? 57.616 -9.281 30.695 1.00 27.44 189 ILE B CA 1
ATOM 3551 C C . ILE B 1 189 ? 58.624 -10.420 30.819 1.00 30.87 189 ILE B C 1
ATOM 3552 O O . ILE B 1 189 ? 59.351 -10.729 29.878 1.00 31.95 189 ILE B O 1
ATOM 3557 N N . LYS B 1 190 ? 58.657 -11.046 31.988 1.00 34.24 190 LYS B N 1
ATOM 3558 C CA . LYS B 1 190 ? 59.574 -12.147 32.230 1.00 37.54 190 LYS B CA 1
ATOM 3559 C C . LYS B 1 190 ? 59.116 -13.451 31.579 1.00 38.28 190 LYS B C 1
ATOM 3560 O O . LYS B 1 190 ? 59.931 -14.205 31.054 1.00 39.49 190 LYS B O 1
ATOM 3566 N N . GLU B 1 191 ? 57.812 -13.709 31.605 1.00 38.78 191 GLU B N 1
ATOM 3567 C CA . GLU B 1 191 ? 57.254 -14.940 31.043 1.00 39.13 191 GLU B CA 1
ATOM 3568 C C . GLU B 1 191 ? 57.215 -15.025 29.516 1.00 38.05 191 GLU B C 1
ATOM 3569 O O . GLU B 1 191 ? 57.849 -15.897 28.921 1.00 38.51 191 GLU B O 1
ATOM 3575 N N . THR B 1 192 ? 56.464 -14.120 28.893 1.00 35.09 192 THR B N 1
ATOM 3576 C CA . THR B 1 192 ? 56.279 -14.109 27.444 1.00 30.84 192 THR B CA 1
ATOM 3577 C C . T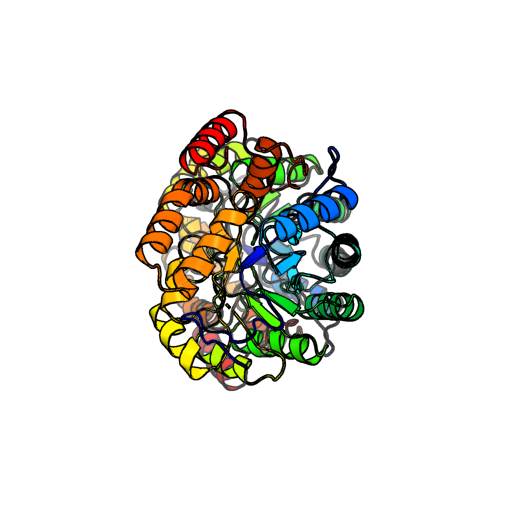HR B 1 192 ? 57.475 -13.799 26.552 1.00 30.18 192 THR B C 1
ATOM 3578 O O . THR B 1 192 ? 57.461 -14.137 25.365 1.00 28.74 192 THR B O 1
ATOM 3582 N N . GLY B 1 193 ? 58.498 -13.150 27.096 1.00 28.44 193 GLY B N 1
ATOM 3583 C CA . GLY B 1 193 ? 59.649 -12.813 26.279 1.00 25.73 193 GLY B CA 1
ATOM 3584 C C . GLY B 1 193 ? 59.340 -11.673 25.321 1.00 25.19 193 GLY B C 1
ATOM 3585 O O . GLY B 1 193 ? 60.150 -11.336 24.454 1.00 26.31 193 GLY B O 1
ATOM 3586 N N . LEU B 1 194 ? 58.162 -11.077 25.470 1.00 22.78 194 LEU B N 1
ATOM 3587 C CA . LEU B 1 194 ? 57.756 -9.960 24.620 1.00 21.01 194 LEU B CA 1
ATOM 3588 C C . LEU B 1 194 ? 58.444 -8.663 25.048 1.00 18.44 194 LEU B C 1
ATOM 3589 O O . LEU B 1 194 ? 58.664 -8.430 26.240 1.00 16.46 194 LEU B O 1
ATOM 3594 N N . ALA B 1 195 ? 58.786 -7.828 24.070 1.00 14.78 195 ALA B N 1
ATOM 3595 C CA . ALA B 1 195 ? 59.404 -6.540 24.359 1.00 15.28 195 ALA B CA 1
ATOM 3596 C C . ALA B 1 195 ? 58.277 -5.596 24.773 1.00 14.79 195 ALA B C 1
ATOM 3597 O O . ALA B 1 195 ? 57.282 -5.461 24.055 1.00 14.46 195 ALA B O 1
ATOM 3599 N N . TRP B 1 196 ? 58.413 -4.969 25.938 1.00 12.79 196 TRP B N 1
ATOM 3600 C CA . TRP B 1 196 ? 57.388 -4.051 26.403 1.00 13.27 196 TRP B CA 1
ATOM 3601 C C . TRP B 1 196 ? 57.803 -2.595 26.214 1.00 12.50 196 TRP B C 1
ATOM 3602 O O . TRP B 1 196 ? 58.912 -2.187 26.574 1.00 10.08 196 TRP B O 1
ATOM 3613 N N . TYR B 1 197 ? 56.894 -1.826 25.623 1.00 9.26 197 TYR B N 1
ATOM 3614 C CA . TYR B 1 197 ? 57.126 -0.424 25.336 1.00 8.99 197 TYR B CA 1
ATOM 3615 C C . TYR B 1 197 ? 56.114 0.439 26.068 1.00 10.39 197 TYR B C 1
ATOM 3616 O O . TYR B 1 197 ? 54.917 0.119 26.121 1.00 8.09 197 TYR B O 1
ATOM 3625 N N . SER B 1 198 ? 56.599 1.535 26.639 1.00 10.51 198 SER B N 1
ATOM 3626 C CA . SER B 1 198 ? 55.732 2.443 27.365 1.00 11.12 198 SER B CA 1
ATOM 3627 C C . SER B 1 198 ? 54.811 3.147 26.393 1.00 13.43 198 SER B C 1
ATOM 3628 O O . SER B 1 198 ? 55.269 3.789 25.450 1.00 13.85 198 SER B O 1
ATOM 3631 N N . GLY B 1 199 ? 53.511 3.015 26.630 1.00 15.13 199 GLY B N 1
ATOM 3632 C CA . GLY B 1 199 ? 52.525 3.661 25.786 1.00 17.25 199 GLY B CA 1
ATOM 3633 C C . GLY B 1 199 ? 51.847 4.792 26.540 1.00 19.16 199 GLY B C 1
ATOM 3634 O O . GLY B 1 199 ? 50.755 5.227 26.173 1.00 20.73 199 GLY B O 1
ATOM 3635 N N . ASP B 1 200 ? 52.488 5.255 27.609 1.00 17.59 200 ASP B N 1
ATOM 3636 C CA . ASP B 1 200 ? 51.954 6.346 28.408 1.00 18.80 200 ASP B CA 1
ATOM 3637 C C . ASP B 1 200 ? 53.130 7.109 29.006 1.00 17.19 200 ASP B C 1
ATOM 3638 O O . ASP B 1 200 ? 53.807 6.625 29.915 1.00 17.54 200 ASP B O 1
ATOM 3643 N N . ASP B 1 201 ? 53.367 8.306 28.486 1.00 15.00 201 ASP B N 1
ATOM 3644 C CA . ASP B 1 201 ? 54.492 9.135 28.906 1.00 15.17 201 ASP B CA 1
ATOM 3645 C C . ASP B 1 201 ? 54.847 9.221 30.390 1.00 13.82 201 ASP B C 1
ATOM 3646 O O . ASP B 1 201 ? 56.025 9.184 30.743 1.00 14.63 201 ASP B O 1
ATOM 3651 N N . PRO B 1 202 ? 53.849 9.337 31.279 1.00 13.41 202 PRO B N 1
ATOM 3652 C CA . PRO B 1 202 ? 54.200 9.414 32.702 1.00 13.80 202 PRO B CA 1
ATOM 3653 C C . PRO B 1 202 ? 54.791 8.113 33.259 1.00 14.82 202 PRO B C 1
ATOM 3654 O O . PRO B 1 202 ? 55.293 8.085 34.379 1.00 16.36 202 PRO B O 1
ATOM 3658 N N . LEU B 1 203 ? 54.734 7.039 32.477 1.00 15.26 203 LEU B N 1
ATOM 3659 C CA . LEU B 1 203 ? 55.287 5.765 32.919 1.00 15.67 203 LEU B CA 1
ATOM 3660 C C . LEU B 1 203 ? 56.533 5.365 32.127 1.00 13.04 203 LEU B C 1
ATOM 3661 O O . LEU B 1 203 ? 57.017 4.253 32.270 1.00 11.28 203 LEU B O 1
ATOM 3666 N N . ASN B 1 204 ? 57.053 6.265 31.297 1.00 12.74 204 ASN B N 1
ATOM 3667 C CA . ASN B 1 204 ? 58.244 5.926 30.507 1.00 14.33 204 ASN B CA 1
ATOM 3668 C C . ASN B 1 204 ? 59.372 5.368 31.383 1.00 13.45 204 ASN B C 1
ATOM 3669 O O . ASN B 1 204 ? 59.866 4.270 31.141 1.00 13.60 204 ASN B O 1
ATOM 3674 N N . LEU B 1 205 ? 59.779 6.129 32.392 1.00 12.26 205 LEU B N 1
ATOM 3675 C CA . LEU B 1 205 ? 60.848 5.704 33.287 1.00 14.27 205 LEU B CA 1
ATOM 3676 C C . LEU B 1 205 ? 60.424 4.472 34.095 1.00 15.06 205 LEU B C 1
ATOM 3677 O O . LEU B 1 205 ? 61.225 3.562 34.336 1.00 15.14 205 LEU B O 1
ATOM 3682 N N . VAL B 1 206 ? 59.160 4.446 34.507 1.00 14.59 206 VAL B N 1
ATOM 3683 C CA . VAL B 1 206 ? 58.620 3.327 35.274 1.00 14.47 206 VAL B CA 1
ATOM 3684 C C . VAL B 1 206 ? 58.781 2.008 34.516 1.00 14.88 206 VAL B C 1
ATOM 3685 O O . VAL B 1 206 ? 59.203 0.999 35.086 1.00 12.94 206 VAL B O 1
ATOM 3689 N N . TRP B 1 207 ? 58.451 2.013 33.228 1.00 15.04 207 TRP B N 1
ATOM 3690 C CA . TRP B 1 207 ? 58.576 0.800 32.437 1.00 15.62 207 TRP B CA 1
ATOM 3691 C C . TRP B 1 207 ? 60.020 0.354 32.245 1.00 16.65 207 TRP B C 1
ATOM 3692 O O . TRP B 1 207 ? 60.295 -0.847 32.186 1.00 19.54 207 TRP B O 1
ATOM 3703 N N . LEU B 1 208 ? 60.951 1.297 32.132 1.00 16.78 208 LEU B N 1
ATOM 3704 C CA . LEU B 1 208 ? 62.356 0.908 31.964 1.00 16.61 208 LEU B CA 1
ATOM 3705 C C . LEU B 1 208 ? 62.820 0.174 33.226 1.00 14.93 208 LEU B C 1
ATOM 3706 O O . LEU B 1 208 ? 63.516 -0.840 33.150 1.00 15.17 208 LEU B O 1
ATOM 3711 N N . ALA B 1 209 ? 62.411 0.681 34.384 1.00 12.91 209 ALA B N 1
ATOM 3712 C CA . ALA B 1 209 ? 62.780 0.072 35.658 1.00 15.31 209 ALA B CA 1
ATOM 3713 C C . ALA B 1 209 ? 62.244 -1.348 35.801 1.00 15.57 209 ALA B C 1
ATOM 3714 O O . ALA B 1 209 ? 62.841 -2.170 36.488 1.00 15.58 209 ALA B O 1
ATOM 3716 N N . LEU B 1 210 ? 61.112 -1.626 35.162 1.00 15.29 210 LEU B N 1
ATOM 3717 C CA . LEU B 1 210 ? 60.497 -2.943 35.239 1.00 14.45 210 LEU B CA 1
ATOM 3718 C C . LEU B 1 210 ? 60.964 -3.874 34.132 1.00 13.52 210 LEU B C 1
ATOM 3719 O O . LEU B 1 210 ? 60.485 -4.997 34.030 1.00 13.66 210 LEU B O 1
ATOM 3724 N N . GLY B 1 211 ? 61.888 -3.406 33.298 1.00 14.16 211 GLY B N 1
ATOM 3725 C CA . GLY B 1 211 ? 62.391 -4.237 32.219 1.00 13.73 211 GLY B CA 1
ATOM 3726 C C . GLY B 1 211 ? 61.916 -3.863 30.829 1.00 12.51 211 GLY B C 1
ATOM 3727 O O . GLY B 1 211 ? 62.003 -4.672 29.907 1.00 13.33 211 GLY B O 1
ATOM 3728 N N . GLY B 1 212 ? 61.420 -2.639 30.671 1.00 13.78 212 GLY B N 1
ATOM 3729 C CA . GLY B 1 212 ? 60.935 -2.192 29.373 1.00 13.03 212 GLY B CA 1
ATOM 3730 C C . GLY B 1 212 ? 62.055 -1.964 28.378 1.00 12.70 212 GLY B C 1
ATOM 3731 O O . GLY B 1 212 ? 63.210 -1.808 28.775 1.00 14.31 212 GLY B O 1
ATOM 3732 N N . SER B 1 213 ? 61.722 -1.937 27.091 1.00 12.60 213 SER B N 1
ATOM 3733 C CA . SER B 1 213 ? 62.721 -1.732 26.049 1.00 14.86 213 SER B CA 1
ATOM 3734 C C . SER B 1 213 ? 62.761 -0.313 25.485 1.00 15.56 213 SER B C 1
ATOM 3735 O O . SER B 1 213 ? 63.665 0.028 24.729 1.00 16.85 213 SER B O 1
ATOM 3738 N N . GLY B 1 214 ? 61.781 0.510 25.840 1.00 16.48 214 GLY B N 1
ATOM 3739 C CA . GLY B 1 214 ? 61.767 1.873 25.337 1.00 15.58 214 GLY B CA 1
ATOM 3740 C C . GLY B 1 214 ? 60.385 2.489 25.343 1.00 15.07 214 GLY B C 1
ATOM 3741 O O . GLY B 1 214 ? 59.493 2.014 26.048 1.00 14.50 214 GLY B O 1
ATOM 3742 N N . PHE B 1 215 ? 60.199 3.554 24.569 1.00 15.49 215 PHE B N 1
ATOM 3743 C CA . PHE B 1 215 ? 58.891 4.188 24.523 1.00 15.35 215 PHE B CA 1
ATOM 3744 C C . PHE B 1 215 ? 58.386 4.579 23.143 1.00 16.59 215 PHE B C 1
ATOM 3745 O O . PHE B 1 215 ? 59.151 4.732 22.187 1.00 17.12 215 PHE B O 1
ATOM 3753 N N . ILE B 1 216 ? 57.070 4.728 23.068 1.00 14.77 216 ILE B N 1
ATOM 3754 C CA . ILE B 1 216 ? 56.367 5.151 21.875 1.00 15.41 216 ILE B CA 1
ATOM 3755 C C . ILE B 1 216 ? 55.516 6.275 22.477 1.00 16.21 216 ILE B C 1
ATOM 3756 O O . ILE B 1 216 ? 54.352 6.086 22.855 1.00 14.59 216 ILE B O 1
ATOM 3761 N N . SER B 1 217 ? 56.158 7.437 22.571 1.00 13.66 217 SER B N 1
ATOM 3762 C CA . SER B 1 217 ? 55.628 8.647 23.182 1.00 13.77 217 SER B CA 1
ATOM 3763 C C . SER B 1 217 ? 54.713 9.573 22.386 1.00 15.91 217 SER B C 1
ATOM 3764 O O . SER B 1 217 ? 54.526 9.430 21.169 1.00 17.62 217 SER B O 1
ATOM 3767 N N . VAL B 1 218 ? 54.144 10.531 23.111 1.00 13.73 218 VAL B N 1
ATOM 3768 C CA . VAL B 1 218 ? 53.301 11.559 22.526 1.00 13.86 218 VAL B CA 1
ATOM 3769 C C . VAL B 1 218 ? 54.044 12.879 22.726 1.00 12.70 218 VAL B C 1
ATOM 3770 O O . VAL B 1 218 ? 54.331 13.591 21.768 1.00 14.13 218 VAL B O 1
ATOM 3774 N N . ILE B 1 219 ? 54.386 13.185 23.974 1.00 13.55 219 ILE B N 1
ATOM 3775 C CA . ILE B 1 219 ? 55.095 14.423 24.282 1.00 13.67 219 ILE B CA 1
ATOM 3776 C C . ILE B 1 219 ? 56.464 14.460 23.623 1.00 13.82 219 ILE B C 1
ATOM 3777 O O . ILE B 1 219 ? 57.098 15.509 23.563 1.00 14.82 219 ILE B O 1
ATOM 3782 N N . GLY B 1 220 ? 56.908 13.310 23.122 1.00 13.03 220 GLY B N 1
ATOM 3783 C CA . GLY B 1 220 ? 58.186 13.237 22.433 1.00 14.38 220 GLY B CA 1
ATOM 3784 C C . GLY B 1 220 ? 58.243 14.193 21.247 1.00 14.11 220 GLY B C 1
ATOM 3785 O O . GLY B 1 220 ? 59.331 14.553 20.781 1.00 14.11 220 GLY B O 1
ATOM 3786 N N . HIS B 1 221 ? 57.080 14.593 20.739 1.00 9.80 221 HIS B N 1
ATOM 3787 C CA . HIS B 1 221 ? 57.042 15.544 19.631 1.00 13.69 221 HIS B CA 1
ATOM 3788 C C . HIS B 1 221 ? 57.623 16.884 20.081 1.00 13.33 221 HIS B C 1
ATOM 3789 O O . HIS B 1 221 ? 58.303 17.567 19.318 1.00 15.59 221 HIS B O 1
ATOM 3796 N N . ALA B 1 222 ? 57.345 17.252 21.327 1.00 14.27 222 ALA B N 1
ATOM 3797 C CA . ALA B 1 222 ? 57.793 18.524 21.872 1.00 14.44 222 ALA B CA 1
ATOM 3798 C C . ALA B 1 222 ? 59.133 18.495 22.598 1.00 15.06 222 ALA B C 1
ATOM 3799 O O . ALA B 1 222 ? 59.759 19.537 22.771 1.00 17.89 222 ALA B O 1
ATOM 3801 N N . ALA B 1 223 ? 59.565 17.315 23.031 1.00 16.29 223 ALA B N 1
ATOM 3802 C CA . ALA B 1 223 ? 60.832 17.184 23.750 1.00 16.79 223 ALA B CA 1
ATOM 3803 C C . ALA B 1 223 ? 61.548 15.901 23.360 1.00 15.65 223 ALA B C 1
ATOM 3804 O O . ALA B 1 223 ? 61.879 15.078 24.214 1.00 16.51 223 ALA B O 1
ATOM 3806 N N . PRO B 1 224 ? 61.810 15.722 22.060 1.00 13.96 224 PRO B N 1
ATOM 3807 C CA . PRO B 1 224 ? 62.488 14.529 21.558 1.00 13.18 224 PRO B CA 1
ATOM 3808 C C . PRO B 1 224 ? 63.871 14.292 22.163 1.00 15.75 224 PRO B C 1
ATOM 3809 O O . PRO B 1 224 ? 64.186 13.176 22.563 1.00 15.95 224 PRO B O 1
ATOM 3813 N N . THR B 1 225 ? 64.694 15.334 22.237 1.00 17.45 225 THR B N 1
ATOM 3814 C CA . THR B 1 225 ? 66.039 15.183 22.803 1.00 18.32 225 THR B CA 1
ATOM 3815 C C . THR B 1 225 ? 65.964 14.766 24.281 1.00 18.91 225 THR B C 1
ATOM 3816 O O . THR B 1 225 ? 66.720 13.912 24.731 1.00 19.58 225 THR B O 1
ATOM 3820 N N . ALA B 1 226 ? 65.047 15.369 25.030 1.00 19.38 226 ALA B N 1
ATOM 3821 C CA . ALA B 1 226 ? 64.885 15.044 26.443 1.00 18.38 226 ALA B CA 1
ATOM 3822 C C . ALA B 1 226 ? 64.530 13.573 26.626 1.00 18.99 226 ALA B C 1
ATOM 3823 O O . ALA B 1 226 ? 65.123 12.896 27.460 1.00 18.46 226 ALA B O 1
ATOM 3825 N N . LEU B 1 227 ? 63.564 13.082 25.849 1.00 19.76 227 LEU B N 1
ATOM 3826 C CA . LEU B 1 227 ? 63.166 11.679 25.948 1.00 20.62 227 LEU B CA 1
ATOM 3827 C C . LEU B 1 227 ? 64.342 10.750 25.692 1.00 19.71 227 LEU B C 1
ATOM 3828 O O . LEU B 1 227 ? 64.500 9.750 26.386 1.00 18.65 227 LEU B O 1
ATOM 3833 N N . ARG B 1 228 ? 65.153 11.075 24.687 1.00 18.90 228 ARG B N 1
ATOM 3834 C CA . ARG B 1 228 ? 66.324 10.267 24.362 1.00 18.39 228 ARG B CA 1
ATOM 3835 C C . ARG B 1 228 ? 67.255 10.263 25.569 1.00 18.73 228 ARG B C 1
ATOM 3836 O O . ARG B 1 228 ? 67.824 9.230 25.923 1.00 20.00 228 ARG B O 1
ATOM 3844 N N . GLU B 1 229 ? 67.389 11.421 26.208 1.00 18.33 229 GLU B N 1
ATOM 3845 C CA . GLU B 1 229 ? 68.244 11.560 27.378 1.00 20.11 229 GLU B CA 1
ATOM 3846 C C . GLU B 1 229 ? 67.704 10.743 28.558 1.00 19.48 229 GLU B C 1
ATOM 3847 O O . GLU B 1 229 ? 68.471 10.194 29.349 1.00 19.49 229 GLU B O 1
ATOM 3853 N N . LEU B 1 230 ? 66.383 10.678 28.677 1.00 18.69 230 LEU B N 1
ATOM 3854 C CA . LEU B 1 230 ? 65.755 9.922 29.752 1.00 18.83 230 LEU B CA 1
ATOM 3855 C C . LEU B 1 230 ? 66.229 8.483 29.596 1.00 18.31 230 LEU B C 1
ATOM 3856 O O . LEU B 1 230 ? 66.698 7.864 30.550 1.00 19.11 230 LEU B O 1
ATOM 3861 N N . TYR B 1 231 ? 66.119 7.977 28.369 1.00 17.18 231 TYR B N 1
ATOM 3862 C CA . TYR B 1 231 ? 66.528 6.624 28.035 1.00 16.96 231 TYR B CA 1
ATOM 3863 C C . TYR B 1 231 ? 68.010 6.397 28.312 1.00 18.04 231 TYR B C 1
ATOM 3864 O O . TYR B 1 231 ? 68.376 5.494 29.069 1.00 18.36 231 TYR B O 1
ATOM 3873 N N . THR B 1 232 ? 68.867 7.212 27.702 1.00 17.76 232 THR B N 1
ATOM 3874 C CA . THR B 1 232 ? 70.303 7.042 27.892 1.00 19.55 232 THR B CA 1
ATOM 3875 C C . THR B 1 232 ? 70.709 7.123 29.357 1.00 18.65 232 THR B C 1
ATOM 3876 O O . THR B 1 232 ? 71.557 6.354 29.808 1.00 18.46 232 THR B O 1
ATOM 3880 N N . SER B 1 233 ? 70.108 8.053 30.095 1.00 18.78 233 SER B N 1
ATOM 3881 C CA . SER B 1 233 ? 70.421 8.207 31.517 1.00 20.11 233 SER B CA 1
ATOM 3882 C C . SER B 1 233 ? 70.182 6.903 32.260 1.00 19.73 233 SER B C 1
ATOM 3883 O O . SER B 1 233 ? 71.021 6.460 33.044 1.00 19.35 233 SER B O 1
ATOM 3886 N N . PHE B 1 234 ? 69.026 6.295 32.021 1.00 19.51 234 PHE B N 1
ATOM 3887 C CA . PHE B 1 234 ? 68.708 5.043 32.680 1.00 20.27 234 PHE B CA 1
ATOM 3888 C C . PHE B 1 234 ? 69.707 3.987 32.231 1.00 19.77 234 PHE B C 1
ATOM 3889 O O . PHE B 1 234 ? 70.248 3.239 33.045 1.00 21.01 234 PHE B O 1
ATOM 3897 N N . GLU B 1 235 ? 69.942 3.942 30.925 1.00 19.89 235 GLU B N 1
ATOM 3898 C CA . GLU B 1 235 ? 70.859 2.986 30.321 1.00 22.67 235 GLU B CA 1
ATOM 3899 C C . GLU B 1 235 ? 72.248 3.009 30.952 1.00 23.28 235 GLU B C 1
ATOM 3900 O O . GLU B 1 235 ? 72.855 1.959 31.180 1.00 20.97 235 GLU B O 1
ATOM 3906 N N . GLU B 1 236 ? 72.736 4.214 31.234 1.00 23.79 236 GLU B N 1
ATOM 3907 C CA . GLU B 1 236 ? 74.064 4.408 31.808 1.00 26.25 236 GLU B CA 1
ATOM 3908 C C . GLU B 1 236 ? 74.088 4.349 33.327 1.00 24.63 236 GLU B C 1
ATOM 3909 O O . GLU B 1 236 ? 75.146 4.463 33.935 1.00 25.42 236 GLU B O 1
ATOM 3915 N N . GLY B 1 237 ? 72.924 4.173 33.939 1.00 25.81 237 GLY B N 1
ATOM 3916 C CA . GLY B 1 237 ? 72.872 4.085 35.388 1.00 24.52 237 GLY B CA 1
ATOM 3917 C C . GLY B 1 237 ? 72.744 5.412 36.107 1.00 24.56 237 GLY B C 1
ATOM 3918 O O . GLY B 1 237 ? 72.820 5.459 37.334 1.00 25.19 237 GLY B O 1
ATOM 3919 N N . ASP B 1 238 ? 72.562 6.495 35.357 1.00 23.39 238 ASP B N 1
ATOM 3920 C CA . ASP B 1 238 ? 72.410 7.811 35.968 1.00 22.20 238 ASP B CA 1
ATOM 3921 C C . ASP B 1 238 ? 70.922 7.986 36.306 1.00 22.25 238 ASP B C 1
ATOM 3922 O O . ASP B 1 238 ? 70.213 8.759 35.656 1.00 20.81 238 ASP B O 1
ATOM 3927 N N . LEU B 1 239 ? 70.455 7.267 37.326 1.00 21.04 239 LEU B N 1
ATOM 3928 C CA . LEU B 1 239 ? 69.049 7.333 37.726 1.00 19.57 239 LEU B CA 1
ATOM 3929 C C . LEU B 1 239 ? 68.590 8.689 38.242 1.00 18.36 239 LEU B C 1
ATOM 3930 O O . LEU B 1 239 ? 67.455 9.085 38.003 1.00 17.45 239 LEU B O 1
ATOM 3935 N N . VAL B 1 240 ? 69.452 9.400 38.956 1.00 17.29 240 VAL B N 1
ATOM 3936 C CA . VAL B 1 240 ? 69.070 10.714 39.466 1.00 18.38 240 VAL B CA 1
ATOM 3937 C C . VAL B 1 240 ? 68.705 11.617 38.281 1.00 19.91 240 VAL B C 1
ATOM 3938 O O . VAL B 1 240 ? 67.711 12.350 38.309 1.00 16.91 240 VAL B O 1
ATOM 3942 N N . ARG B 1 241 ? 69.524 11.537 37.238 1.00 19.08 241 ARG B N 1
ATOM 3943 C CA . ARG B 1 241 ? 69.317 12.311 36.022 1.00 20.29 241 ARG B CA 1
ATOM 3944 C C . ARG B 1 241 ? 68.002 11.922 35.356 1.00 18.30 241 ARG B C 1
ATOM 3945 O O . ARG B 1 241 ? 67.265 12.779 34.873 1.00 16.61 241 ARG B O 1
ATOM 3953 N N . ALA B 1 242 ? 67.722 10.624 35.342 1.00 17.70 242 ALA B N 1
ATOM 3954 C CA . ALA B 1 242 ? 66.509 10.110 34.728 1.00 17.54 242 ALA B CA 1
ATOM 3955 C C . ALA B 1 242 ? 65.251 10.653 35.386 1.00 17.97 242 ALA B C 1
ATOM 3956 O O . ALA B 1 242 ? 64.358 11.144 34.694 1.00 18.47 242 ALA B O 1
ATOM 3958 N N . ARG B 1 243 ? 65.168 10.587 36.711 1.00 17.28 243 ARG B N 1
ATOM 3959 C CA . ARG B 1 243 ? 63.979 11.098 37.378 1.00 17.19 243 ARG B CA 1
ATOM 3960 C C . ARG B 1 243 ? 63.884 12.622 37.349 1.00 16.85 243 ARG B C 1
ATOM 3961 O O . ARG B 1 243 ? 62.792 13.178 37.489 1.00 16.38 243 ARG B O 1
ATOM 3969 N N . GLU B 1 244 ? 65.011 13.307 37.171 1.00 16.19 244 GLU B N 1
ATOM 3970 C CA . GLU B 1 244 ? 64.972 14.773 37.104 1.00 17.56 244 GLU B CA 1
ATOM 3971 C C . GLU B 1 244 ? 64.368 15.177 35.757 1.00 15.00 244 GLU B C 1
ATOM 3972 O O . GLU B 1 244 ? 63.593 16.123 35.666 1.00 15.30 244 GLU B O 1
ATOM 3978 N N . ILE B 1 245 ? 64.737 14.443 34.713 1.00 15.66 245 ILE B N 1
ATOM 3979 C CA . ILE B 1 245 ? 64.238 14.691 33.365 1.00 15.94 245 ILE B CA 1
ATOM 3980 C C . ILE B 1 245 ? 62.744 14.356 33.321 1.00 16.67 245 ILE B C 1
ATOM 3981 O O . ILE B 1 245 ? 61.935 15.128 32.811 1.00 14.50 245 ILE B O 1
ATOM 3986 N N . ASN B 1 246 ? 62.397 13.199 33.877 1.00 16.24 246 ASN B N 1
ATOM 3987 C CA . ASN B 1 246 ? 61.017 12.730 33.920 1.00 17.36 246 ASN B CA 1
ATOM 3988 C C . ASN B 1 246 ? 60.114 13.760 34.597 1.00 17.76 246 ASN B C 1
ATOM 3989 O O . ASN B 1 246 ? 59.077 14.143 34.057 1.00 17.97 246 ASN B O 1
ATOM 3994 N N . ALA B 1 247 ? 60.517 14.210 35.781 1.00 17.55 247 ALA B N 1
ATOM 3995 C CA . ALA B 1 247 ? 59.741 15.204 36.524 1.00 18.69 247 ALA B CA 1
ATOM 3996 C C . ALA B 1 247 ? 59.692 16.510 35.747 1.00 18.59 247 ALA B C 1
ATOM 3997 O O . ALA B 1 247 ? 58.669 17.195 35.722 1.00 17.08 247 ALA B O 1
ATOM 3999 N N . LYS B 1 248 ? 60.815 16.850 35.123 1.00 18.24 248 LYS B N 1
ATOM 4000 C CA . LYS B 1 248 ? 60.913 18.076 34.342 1.00 19.10 248 LYS B CA 1
ATOM 4001 C C . LYS B 1 248 ? 59.827 18.147 33.267 1.00 17.42 248 LYS B C 1
ATOM 4002 O O . LYS B 1 248 ? 59.212 19.190 33.070 1.00 15.77 248 LYS B O 1
ATOM 4008 N N . LEU B 1 249 ? 59.590 17.028 32.584 1.00 17.02 249 LEU B N 1
ATOM 4009 C CA . LEU B 1 249 ? 58.600 16.969 31.505 1.00 16.93 249 LEU B CA 1
ATOM 4010 C C . LEU B 1 249 ? 57.141 16.847 31.940 1.00 17.67 249 LEU B C 1
ATOM 4011 O O . LEU B 1 249 ? 56.246 16.823 31.095 1.00 17.76 249 LEU B O 1
ATOM 4016 N N . SER B 1 250 ? 56.905 16.768 33.244 1.00 17.46 250 SER B N 1
ATOM 4017 C CA . SER B 1 250 ? 55.550 16.622 33.772 1.00 18.59 250 SER B CA 1
ATOM 4018 C C . SER B 1 250 ? 54.494 17.566 33.205 1.00 18.65 250 SER B C 1
ATOM 4019 O O . SER B 1 250 ? 53.381 17.141 32.893 1.00 20.86 250 SER B O 1
ATOM 4022 N N . PRO B 1 251 ? 54.815 18.863 33.079 1.00 19.40 251 PRO B N 1
ATOM 4023 C CA . PRO B 1 251 ? 53.815 19.792 32.541 1.00 18.35 251 PRO B CA 1
ATOM 4024 C C . PRO B 1 251 ? 53.260 19.352 31.191 1.00 17.19 251 PRO B C 1
ATOM 4025 O O . PRO B 1 251 ? 52.086 19.575 30.899 1.00 17.07 251 PRO B O 1
ATOM 4029 N N . LEU B 1 252 ? 54.099 18.724 30.373 1.00 16.11 252 LEU B N 1
ATOM 4030 C CA . LEU B 1 252 ? 53.642 18.255 29.070 1.00 15.88 252 LEU B CA 1
ATOM 4031 C C . LEU B 1 252 ? 52.575 17.186 29.288 1.00 15.69 252 LEU B C 1
ATOM 4032 O O . LEU B 1 252 ? 51.553 17.163 28.592 1.00 12.90 252 LEU B O 1
ATOM 4037 N N . VAL B 1 253 ? 52.812 16.313 30.269 1.00 13.43 253 VAL B N 1
ATOM 4038 C CA . VAL B 1 253 ? 51.858 15.259 30.596 1.00 13.88 253 VAL B CA 1
ATOM 4039 C C . VAL B 1 253 ? 50.532 15.883 31.022 1.00 12.52 253 VAL B C 1
ATOM 4040 O O . VAL B 1 253 ? 49.477 15.444 30.586 1.00 11.58 253 VAL B O 1
ATOM 4044 N N . ALA B 1 254 ? 50.588 16.911 31.866 1.00 12.01 254 ALA B N 1
ATOM 4045 C CA . ALA B 1 254 ? 49.375 17.588 32.313 1.00 12.55 254 ALA B CA 1
ATOM 4046 C C . ALA B 1 254 ? 48.628 18.152 31.097 1.00 14.52 254 ALA B C 1
ATOM 4047 O O . ALA B 1 254 ? 47.405 18.000 30.983 1.00 13.76 254 ALA B O 1
ATOM 4049 N N . ALA B 1 255 ? 49.364 18.805 30.195 1.00 12.96 255 ALA B N 1
ATOM 4050 C CA . ALA B 1 255 ? 48.758 19.372 28.992 1.00 15.48 255 ALA B CA 1
ATOM 4051 C C . ALA B 1 255 ? 48.134 18.272 28.129 1.00 16.10 255 ALA B C 1
ATOM 4052 O O . ALA B 1 255 ? 47.039 18.438 27.580 1.00 15.78 255 ALA B O 1
ATOM 4054 N N . GLN B 1 256 ? 48.821 17.143 28.004 1.00 15.81 256 GLN B N 1
ATOM 4055 C CA . GLN B 1 256 ? 48.276 16.061 27.197 1.00 16.61 256 GLN B CA 1
ATOM 4056 C C . GLN B 1 256 ? 46.966 15.635 27.840 1.00 17.14 256 GLN B C 1
ATOM 4057 O O . GLN B 1 256 ? 45.995 15.326 27.153 1.00 16.29 256 GLN B O 1
ATOM 4063 N N . GLY B 1 257 ? 46.949 15.641 29.168 1.00 16.09 257 GLY B N 1
ATOM 4064 C CA . GLY B 1 257 ? 45.758 15.258 29.896 1.00 18.26 257 GLY B CA 1
ATOM 4065 C C . GLY B 1 257 ? 44.594 16.197 29.652 1.00 18.00 257 GLY B C 1
ATOM 4066 O O . GLY B 1 257 ? 43.448 15.764 29.588 1.00 18.71 257 GLY B O 1
ATOM 4067 N N . ARG B 1 258 ? 44.876 17.488 29.524 1.00 17.41 258 ARG B N 1
ATOM 4068 C CA . ARG B 1 258 ? 43.809 18.440 29.278 1.00 16.55 258 ARG B CA 1
ATOM 4069 C C . ARG B 1 258 ? 43.405 18.484 27.801 1.00 16.19 258 ARG B C 1
ATOM 4070 O O . ARG B 1 258 ? 42.225 18.591 27.481 1.00 17.05 258 ARG B O 1
ATOM 4078 N N . LEU B 1 259 ? 44.382 18.375 26.907 1.00 14.13 259 LEU B N 1
ATOM 4079 C CA . LEU B 1 259 ? 44.125 18.479 25.473 1.00 14.43 259 LEU B CA 1
ATOM 4080 C C . LEU B 1 259 ? 43.986 17.212 24.642 1.00 14.82 259 LEU B C 1
ATOM 4081 O O . LEU B 1 259 ? 43.307 17.223 23.623 1.00 18.02 259 LEU B O 1
ATOM 4086 N N . GLY B 1 260 ? 44.614 16.125 25.067 1.00 15.31 260 GLY B N 1
ATOM 4087 C CA . GLY B 1 260 ? 44.569 14.908 24.283 1.00 13.19 260 GLY B CA 1
ATOM 4088 C C . GLY B 1 260 ? 45.834 14.905 23.429 1.00 14.01 260 GLY B C 1
ATOM 4089 O O . GLY B 1 260 ? 46.319 15.967 23.037 1.00 13.68 260 GLY B O 1
ATOM 4090 N N . GLY B 1 261 ? 46.362 13.720 23.141 1.00 12.82 261 GLY B N 1
ATOM 4091 C CA . GLY B 1 261 ? 47.584 13.593 22.360 1.00 12.01 261 GLY B CA 1
ATOM 4092 C C . GLY B 1 261 ? 47.673 14.312 21.021 1.00 11.76 261 GLY B C 1
ATOM 4093 O O . GLY B 1 261 ? 48.677 14.971 20.739 1.00 10.86 261 GLY B O 1
ATOM 4094 N N . VAL B 1 262 ? 46.643 14.189 20.189 1.00 11.66 262 VAL B N 1
ATOM 4095 C CA . VAL B 1 262 ? 46.643 14.830 18.876 1.00 13.12 262 VAL B CA 1
ATOM 4096 C C . VAL B 1 262 ? 46.740 16.350 18.951 1.00 13.95 262 VAL B C 1
ATOM 4097 O O . VAL B 1 262 ? 47.694 16.946 18.429 1.00 13.37 262 VAL B O 1
ATOM 4101 N N . SER B 1 263 ? 45.754 16.973 19.592 1.00 12.20 263 SER B N 1
ATOM 4102 C CA . SER B 1 263 ? 45.727 18.426 19.732 1.00 13.88 263 SER B CA 1
ATOM 4103 C C . SER B 1 263 ? 47.006 18.955 20.345 1.00 12.99 263 SER B C 1
ATOM 4104 O O . SER B 1 263 ? 47.535 19.970 19.899 1.00 14.10 263 SER B O 1
ATOM 4107 N N . LEU B 1 264 ? 47.495 18.278 21.380 1.00 13.58 264 LEU B N 1
ATOM 4108 C CA . LEU B 1 264 ? 48.720 18.697 22.052 1.00 13.78 264 LEU B CA 1
ATOM 4109 C C . LEU B 1 264 ? 49.929 18.620 21.136 1.00 12.81 264 LEU B C 1
ATOM 4110 O O . LEU B 1 264 ? 50.669 19.591 20.996 1.00 14.31 264 LEU B O 1
ATOM 4115 N N . ALA B 1 265 ? 50.135 17.458 20.525 1.00 11.59 265 ALA B N 1
ATOM 4116 C CA . ALA B 1 265 ? 51.270 17.270 19.635 1.00 12.66 265 ALA B CA 1
ATOM 4117 C C . ALA B 1 265 ? 51.290 18.307 18.507 1.00 13.99 265 ALA B C 1
ATOM 4118 O O . ALA B 1 265 ? 52.323 18.916 18.247 1.00 14.42 265 ALA B O 1
ATOM 4120 N N . LYS B 1 266 ? 50.157 18.512 17.843 1.00 12.98 266 LYS B N 1
ATOM 4121 C CA . LYS B 1 266 ? 50.115 19.474 16.753 1.00 14.59 266 LYS B CA 1
ATOM 4122 C C . LYS B 1 266 ? 50.229 20.915 17.249 1.00 14.97 266 LYS B C 1
ATOM 4123 O O . LYS B 1 266 ? 50.919 21.730 16.639 1.00 12.97 266 LYS B O 1
ATOM 4129 N N . ALA B 1 267 ? 49.572 21.229 18.360 1.00 14.25 267 ALA B N 1
ATOM 4130 C CA . ALA B 1 267 ? 49.650 22.580 18.893 1.00 14.64 267 ALA B CA 1
ATOM 4131 C C . ALA B 1 267 ? 51.067 22.903 19.399 1.00 15.98 267 ALA B C 1
ATOM 4132 O O . ALA B 1 267 ? 51.568 24.011 19.199 1.00 16.94 267 ALA B O 1
ATOM 4134 N N . ALA B 1 268 ? 51.717 21.933 20.034 1.00 15.75 268 ALA B N 1
ATOM 4135 C CA . ALA B 1 268 ? 53.064 22.140 20.567 1.00 16.10 268 ALA B CA 1
ATOM 4136 C C . ALA B 1 268 ? 54.109 22.356 19.480 1.00 15.76 268 ALA B C 1
ATOM 4137 O O . ALA B 1 268 ? 54.990 23.204 19.622 1.00 16.11 268 ALA B O 1
ATOM 4139 N N . LEU B 1 269 ? 54.031 21.576 18.405 1.00 15.34 269 LEU B N 1
ATOM 4140 C CA . LEU B 1 269 ? 54.974 21.727 17.303 1.00 15.96 269 LEU B CA 1
ATOM 4141 C C . LEU B 1 269 ? 54.830 23.117 16.690 1.00 16.36 269 LEU B C 1
ATOM 4142 O O . LEU B 1 269 ? 55.824 23.797 16.441 1.00 16.35 269 LEU B O 1
ATOM 4147 N N . ARG B 1 270 ? 53.590 23.538 16.456 1.00 14.89 270 ARG B N 1
ATOM 4148 C CA . ARG B 1 270 ? 53.332 24.855 15.880 1.00 16.51 270 ARG B CA 1
ATOM 4149 C C . ARG B 1 270 ? 53.982 25.944 16.734 1.00 16.98 270 ARG B C 1
ATOM 4150 O O . ARG B 1 270 ? 54.620 26.859 16.211 1.00 15.22 270 ARG B O 1
ATOM 4158 N N . LEU B 1 271 ? 53.810 25.833 18.050 1.00 16.37 271 LEU B N 1
ATOM 4159 C CA . LEU B 1 271 ? 54.376 26.787 18.985 1.00 15.07 271 LEU B CA 1
ATOM 4160 C C . LEU B 1 271 ? 55.905 26.822 18.921 1.00 16.54 271 LEU B C 1
ATOM 4161 O O . LEU B 1 271 ? 56.524 27.827 19.273 1.00 15.82 271 LEU B O 1
ATOM 4166 N N . GLN B 1 272 ? 56.514 25.732 18.467 1.00 16.05 272 GLN B N 1
ATOM 4167 C CA . GLN B 1 272 ? 57.969 25.675 18.361 1.00 17.42 272 GLN B CA 1
ATOM 4168 C C . GLN B 1 272 ? 58.414 26.053 16.939 1.00 18.93 272 GLN B C 1
ATOM 4169 O O . GLN B 1 272 ? 59.579 25.894 16.583 1.00 19.62 272 GLN B O 1
ATOM 4175 N N . GLY B 1 273 ? 57.481 26.556 16.133 1.00 19.85 273 GLY B N 1
ATOM 4176 C CA . GLY B 1 273 ? 57.815 26.968 14.778 1.00 20.82 273 GLY B CA 1
ATOM 4177 C C . GLY B 1 273 ? 57.687 25.914 13.690 1.00 21.70 273 GLY B C 1
ATOM 4178 O O . GLY B 1 273 ? 58.200 26.092 12.581 1.00 23.16 273 GLY B O 1
ATOM 4179 N N . ILE B 1 274 ? 57.009 24.814 13.994 1.00 21.42 274 ILE B N 1
ATOM 4180 C CA . ILE B 1 274 ? 56.809 23.748 13.018 1.00 21.95 274 ILE B CA 1
ATOM 4181 C C . ILE B 1 274 ? 55.308 23.544 12.849 1.00 21.46 274 ILE B C 1
ATOM 4182 O O . ILE B 1 274 ? 54.669 22.845 13.633 1.00 22.24 274 ILE B O 1
ATOM 4187 N N . ASN B 1 275 ? 54.748 24.171 11.822 1.00 19.75 275 ASN B N 1
ATOM 4188 C CA . ASN B 1 275 ? 53.316 24.089 11.567 1.00 19.72 275 ASN B CA 1
ATOM 4189 C C . ASN B 1 275 ? 52.932 22.799 10.860 1.00 19.96 275 ASN B C 1
ATOM 4190 O O . ASN B 1 275 ? 53.379 22.534 9.746 1.00 20.76 275 ASN B O 1
ATOM 4195 N N . VAL B 1 276 ? 52.108 21.987 11.512 1.00 18.84 276 VAL B N 1
ATOM 4196 C CA . VAL B 1 276 ? 51.675 20.733 10.909 1.00 16.72 276 VAL B CA 1
ATOM 4197 C C . VAL B 1 276 ? 50.161 20.711 10.779 1.00 16.71 276 VAL B C 1
ATOM 4198 O O . VAL B 1 276 ? 49.543 19.652 10.654 1.00 17.73 276 VAL B O 1
ATOM 4202 N N . GLY B 1 277 ? 49.573 21.901 10.804 1.00 15.72 277 GLY B N 1
ATOM 4203 C CA . GLY B 1 277 ? 48.133 22.026 10.663 1.00 16.37 277 GLY B CA 1
ATOM 4204 C C . GLY B 1 277 ? 47.352 21.731 11.923 1.00 17.27 277 GLY B C 1
ATOM 4205 O O . GLY B 1 277 ? 47.913 21.663 13.015 1.00 16.38 277 GLY B O 1
ATOM 4206 N N . ASP B 1 278 ? 46.043 21.575 11.759 1.00 18.07 278 ASP B N 1
ATOM 4207 C CA . ASP B 1 278 ? 45.139 21.264 12.855 1.00 16.54 278 ASP B CA 1
ATOM 4208 C C . ASP B 1 278 ? 44.612 19.847 12.651 1.00 16.97 278 ASP B C 1
ATOM 4209 O O . ASP B 1 278 ? 44.810 19.243 11.599 1.00 13.96 278 ASP B O 1
ATOM 4214 N N . PRO B 1 279 ? 43.947 19.291 13.670 1.00 16.12 279 PRO B N 1
ATOM 4215 C CA . PRO B 1 279 ? 43.416 17.937 13.510 1.00 16.14 279 PRO B CA 1
ATOM 4216 C C . PRO B 1 279 ? 42.091 17.959 12.751 1.00 16.50 279 PRO B C 1
ATOM 4217 O O . PRO B 1 279 ? 41.522 19.029 12.517 1.00 16.21 279 PRO B O 1
ATOM 4221 N N . ARG B 1 280 ? 41.615 16.779 12.362 1.00 13.88 280 ARG B N 1
ATOM 4222 C CA . ARG B 1 280 ? 40.350 16.652 11.654 1.00 13.72 280 ARG B CA 1
ATOM 4223 C C . ARG B 1 280 ? 39.246 16.351 12.658 1.00 15.23 280 ARG B C 1
ATOM 4224 O O . ARG B 1 280 ? 39.470 15.627 13.627 1.00 15.54 280 ARG B O 1
ATOM 4232 N N . LEU B 1 281 ? 38.055 16.895 12.428 1.00 15.51 281 LEU B N 1
ATOM 4233 C CA . LEU B 1 281 ? 36.948 16.664 13.344 1.00 17.33 281 LEU B CA 1
ATOM 4234 C C . LEU B 1 281 ? 36.673 15.169 13.480 1.00 16.48 281 LEU B C 1
ATOM 4235 O O . LEU B 1 281 ? 36.865 14.408 12.541 1.00 17.58 281 LEU B O 1
ATOM 4240 N N . PRO B 1 282 ? 36.188 14.733 14.651 1.00 16.50 282 PRO B N 1
ATOM 4241 C CA . PRO B 1 282 ? 35.860 15.526 15.839 1.00 15.73 282 PRO B CA 1
ATOM 4242 C C . PRO B 1 282 ? 37.002 16.053 16.701 1.00 16.57 282 PRO B C 1
ATOM 4243 O O . PRO B 1 282 ? 36.747 16.665 17.735 1.00 18.04 282 PRO B O 1
ATOM 4247 N N . ILE B 1 283 ? 38.250 15.821 16.311 1.00 16.46 283 ILE B N 1
ATOM 4248 C CA . ILE B 1 283 ? 39.358 16.316 17.114 1.00 16.40 283 ILE B CA 1
ATOM 4249 C C . ILE B 1 283 ? 39.537 17.807 16.833 1.00 18.44 283 ILE B C 1
ATOM 4250 O O . ILE B 1 283 ? 39.394 18.247 15.689 1.00 17.56 283 ILE B O 1
ATOM 4255 N N . MET B 1 284 ? 39.851 18.582 17.865 1.00 17.60 284 MET B N 1
ATOM 4256 C CA . MET B 1 284 ? 40.031 20.015 17.682 1.00 19.43 284 MET B CA 1
ATOM 4257 C C . MET B 1 284 ? 41.303 20.582 18.283 1.00 19.40 284 MET B C 1
ATOM 4258 O O . MET B 1 284 ? 41.828 20.060 19.271 1.00 18.13 284 MET B O 1
ATOM 4263 N N . ALA B 1 285 ? 41.789 21.658 17.669 1.00 17.68 285 ALA B N 1
ATOM 4264 C CA . ALA B 1 285 ? 42.990 22.347 18.135 1.00 16.25 285 ALA B CA 1
ATOM 4265 C C . ALA B 1 285 ? 42.591 23.086 19.404 1.00 15.70 285 ALA B C 1
ATOM 4266 O O . ALA B 1 285 ? 41.409 23.330 19.636 1.00 16.00 285 ALA B O 1
ATOM 4268 N N . PRO B 1 286 ? 43.566 23.447 20.246 1.00 15.92 286 PRO B N 1
ATOM 4269 C CA . PRO B 1 286 ? 43.254 24.165 21.489 1.00 17.52 286 PRO B CA 1
ATOM 4270 C C . PRO B 1 286 ? 42.807 25.599 21.192 1.00 17.75 286 PRO B C 1
ATOM 4271 O O . PRO B 1 286 ? 43.289 26.216 20.242 1.00 17.86 286 PRO B O 1
ATOM 4275 N N . ASN B 1 287 ? 41.892 26.134 21.995 1.00 19.52 287 ASN B N 1
ATOM 4276 C CA . ASN B 1 287 ? 41.449 27.504 21.776 1.00 22.58 287 ASN B CA 1
ATOM 4277 C C . ASN B 1 287 ? 42.480 28.462 22.361 1.00 24.34 287 ASN B C 1
ATOM 4278 O O . ASN B 1 287 ? 43.504 28.027 22.891 1.00 24.73 287 ASN B O 1
ATOM 4283 N N . GLU B 1 288 ? 42.206 29.760 22.268 1.00 26.45 288 GLU B N 1
ATOM 4284 C CA . GLU B 1 288 ? 43.120 30.784 22.759 1.00 26.97 288 GLU B CA 1
ATOM 4285 C C . GLU B 1 288 ? 43.535 30.599 24.215 1.00 26.53 288 GLU B C 1
ATOM 4286 O O . GLU B 1 288 ? 44.714 30.721 24.552 1.00 26.22 288 GLU B O 1
ATOM 4292 N N . GLN B 1 289 ? 42.569 30.316 25.080 1.00 24.97 289 GLN B N 1
ATOM 4293 C CA . GLN B 1 289 ? 42.867 30.130 26.491 1.00 26.83 289 GLN B CA 1
ATOM 4294 C C . GLN B 1 289 ? 43.726 28.883 26.714 1.00 25.66 289 GLN B C 1
ATOM 4295 O O . GLN B 1 289 ? 44.699 28.909 27.470 1.00 24.56 289 GLN B O 1
ATOM 4301 N N . GLU B 1 290 ? 43.375 27.797 26.040 1.00 23.07 290 GLU B N 1
ATOM 4302 C CA . GLU B 1 290 ? 44.122 26.554 26.171 1.00 23.15 290 GLU B CA 1
ATOM 4303 C C . GLU B 1 290 ? 45.561 26.705 25.663 1.00 21.53 290 GLU B C 1
ATOM 4304 O O . GLU B 1 290 ? 46.487 26.134 26.241 1.00 20.52 290 GLU B O 1
ATOM 4310 N N . LEU B 1 291 ? 45.743 27.476 24.589 1.00 19.35 291 LEU B N 1
ATOM 4311 C CA . LEU B 1 291 ? 47.072 27.698 24.025 1.00 19.59 291 LEU B CA 1
ATOM 4312 C C . LEU B 1 291 ? 47.954 28.456 25.004 1.00 20.09 291 LEU B C 1
ATOM 4313 O O . LEU B 1 291 ? 49.174 28.289 25.022 1.00 21.21 291 LEU B O 1
ATOM 4318 N N . GLU B 1 292 ? 47.331 29.298 25.818 1.00 20.43 292 GLU B N 1
ATOM 4319 C CA . GLU B 1 292 ? 48.068 30.073 26.804 1.00 20.91 292 GLU B CA 1
ATOM 4320 C C . GLU B 1 292 ? 48.566 29.142 27.901 1.00 19.90 292 GLU B C 1
ATOM 4321 O O . GLU B 1 292 ? 49.721 29.225 28.327 1.00 19.26 292 GLU B O 1
ATOM 4327 N N . ALA B 1 293 ? 47.687 28.251 28.350 1.00 18.00 293 ALA B N 1
ATOM 4328 C CA . ALA B 1 293 ? 48.041 27.300 29.391 1.00 16.65 293 ALA B CA 1
ATOM 4329 C C . ALA B 1 293 ? 49.118 26.361 28.859 1.00 16.84 293 ALA B C 1
ATOM 4330 O O . ALA B 1 293 ? 50.018 25.965 29.595 1.00 16.70 293 ALA B O 1
ATOM 4332 N N . LEU B 1 294 ? 49.017 26.012 27.576 1.00 17.39 294 LEU B N 1
ATOM 4333 C CA . LEU B 1 294 ? 49.994 25.131 26.939 1.00 17.46 294 LEU B CA 1
ATOM 4334 C C . LEU B 1 294 ? 51.376 25.775 26.878 1.00 17.72 294 LEU B C 1
ATOM 4335 O O . LEU B 1 294 ? 52.371 25.111 27.152 1.00 18.14 294 LEU B O 1
ATOM 4340 N N . ARG B 1 295 ? 51.438 27.054 26.502 1.00 18.16 295 ARG B N 1
ATOM 4341 C CA . ARG B 1 295 ? 52.721 27.759 26.429 1.00 19.49 295 ARG B CA 1
ATOM 4342 C C . ARG B 1 295 ? 53.379 27.701 27.801 1.00 20.39 295 ARG B C 1
ATOM 4343 O O . ARG B 1 295 ? 54.591 27.507 27.907 1.00 17.88 295 ARG B O 1
ATOM 4351 N N . GLU B 1 296 ? 52.565 27.896 28.840 1.00 20.47 296 GLU B N 1
ATOM 4352 C CA . GLU B 1 296 ? 53.037 27.872 30.224 1.00 23.88 296 GLU B CA 1
ATOM 4353 C C . GLU B 1 296 ? 53.698 26.531 30.533 1.00 22.68 296 GLU B C 1
ATOM 4354 O O . GLU B 1 296 ? 54.832 26.479 31.015 1.00 23.29 296 GLU B O 1
ATOM 4360 N N . ASP B 1 297 ? 52.983 25.446 30.255 1.00 20.14 297 ASP B N 1
ATOM 4361 C CA . ASP B 1 297 ? 53.510 24.112 30.505 1.00 19.73 297 ASP B CA 1
ATOM 4362 C C . ASP B 1 297 ? 54.780 23.837 29.704 1.00 19.27 297 ASP B C 1
ATOM 4363 O O . ASP B 1 297 ? 55.718 23.211 30.205 1.00 15.63 297 ASP B O 1
ATOM 4368 N N . MET B 1 298 ? 54.813 24.304 28.459 1.00 18.93 298 MET B N 1
ATOM 4369 C CA . MET B 1 298 ? 55.978 24.078 27.617 1.00 19.02 298 MET B CA 1
ATOM 4370 C C . MET B 1 298 ? 57.189 24.851 28.119 1.00 20.47 298 MET B C 1
ATOM 4371 O O . MET B 1 298 ? 58.318 24.359 28.044 1.00 18.41 298 MET B O 1
ATOM 4376 N N . LYS B 1 299 ? 56.968 26.061 28.626 1.00 20.78 299 LYS B N 1
ATOM 4377 C CA . LYS B 1 299 ? 58.083 26.844 29.141 1.00 21.96 299 LYS B CA 1
ATOM 4378 C C . LYS B 1 299 ? 58.577 26.202 30.437 1.00 22.56 299 LYS B C 1
ATOM 4379 O O . LYS B 1 299 ? 59.779 26.135 30.681 1.00 22.31 299 LYS B O 1
ATOM 4385 N N . LYS B 1 300 ? 57.653 25.708 31.258 1.00 21.66 300 LYS B N 1
ATOM 4386 C CA . LYS B 1 300 ? 58.046 25.048 32.500 1.00 23.42 300 LYS B CA 1
ATOM 4387 C C . LYS B 1 300 ? 58.799 23.765 32.169 1.00 21.49 300 LYS B C 1
ATOM 4388 O O . LYS B 1 300 ? 59.774 23.419 32.830 1.00 22.02 300 LYS B O 1
ATOM 4394 N N . ALA B 1 301 ? 58.349 23.062 31.136 1.00 19.28 301 ALA B N 1
ATOM 4395 C CA . ALA B 1 301 ? 59.006 21.823 30.738 1.00 19.24 301 ALA B CA 1
ATOM 4396 C C . ALA B 1 301 ? 60.353 22.116 30.084 1.00 19.32 301 ALA B C 1
ATOM 4397 O O . ALA B 1 301 ? 61.109 21.196 29.756 1.00 17.80 301 ALA B O 1
ATOM 4399 N N . GLY B 1 302 ? 60.639 23.401 29.891 1.00 19.77 302 GLY B N 1
ATOM 4400 C CA . GLY B 1 302 ? 61.886 23.808 29.271 1.00 20.56 302 GLY B CA 1
ATOM 4401 C C . GLY B 1 302 ? 61.970 23.568 27.771 1.00 20.95 302 GLY B C 1
ATOM 4402 O O . GLY B 1 302 ? 63.069 23.462 27.233 1.00 22.90 302 GLY B O 1
ATOM 4403 N N . VAL B 1 303 ? 60.834 23.485 27.083 1.00 20.32 303 VAL B N 1
ATOM 4404 C CA . VAL B 1 303 ? 60.856 23.247 25.642 1.00 19.10 303 VAL B CA 1
ATOM 4405 C C . VAL B 1 303 ? 60.267 24.381 24.815 1.00 21.53 303 VAL B C 1
ATOM 4406 O O . VAL B 1 303 ? 59.911 24.192 23.653 1.00 21.86 303 VAL B O 1
ATOM 4410 N N . LEU B 1 304 ? 60.161 25.556 25.422 1.00 23.33 304 LEU B N 1
ATOM 4411 C CA . LEU B 1 304 ? 59.654 26.744 24.745 1.00 27.33 304 LEU B CA 1
ATOM 4412 C C . LEU B 1 304 ? 60.277 27.952 25.426 1.00 29.49 304 LEU B C 1
ATOM 4413 O O . LEU B 1 304 ? 60.920 27.746 26.477 1.00 30.96 304 LEU B O 1
#

Nearest PDB structures (foldseek):
  3di1-assembly1_A  TM=9.509E-01  e=3.790E-24  Staphylococcus aureus subsp. aureus COL
  2ojp-assembly1_B  TM=9.593E-01  e=2.123E-23  Escherichia coli
  3den-assembly1_A  TM=9.494E-01  e=1.608E-23  Escherichia coli K-12
  1s5w-assembly1_B-2  TM=9.573E-01  e=1.329E-22  Escherichia coli
  4n4q-assembly1_C  TM=8.890E-01  e=7.162E-18  Mycoplasmopsis synoviae 53

Foldseek 3Di:
DDDAFLAFAFPCQQANFEAAADAQFADQVGHTDLVLLLVLLLVLVVLQAQEYEALDVLNVVPPDDLVSRLSSLLSNCVRCVPGHQYEYEQAELDLVSSLVSLLSNVVSPHSEYEHEQYADVDDDLVVSCVSVVSNLVSDQHAYEYEAACVGRVDGNDLVSLQVSLPRVRDAHYDPPPPCVSVLVCVVRSSHAYEDAALLCQLVQRVSRHRHYHHLCCLQVVNLRSVLVVCVRNVVVVSNVVSSVLLVLLNVLCVVQPRNLSSQLNCVVVVRHRYFDDPPHGHDDPVSSVSSVVSCVSSVRD/DDDAFLAFAFPCQQANFEAAADAQFADQVGHTDLVLLLVLLLVLVVLPAQGYEFLDVLNVVVPDDLVSRLSSLLSNCVRCVPGHQYEYEQAELDLVSSLVSLLSNVVSPHSEYEHEQYADVDDDLVVSCVSVVSNLVSDQHAYEYEAACVGRVDGNDLVSLQVSLPRVRDAHYDPPPPCVSVLVCVVRSVHAYEDAALLCQLVQRVSRHRHYHHLCCLQVVNLRSVLVVCVRNVVVVSNVVSSVLLVLLNVLCVVQPRNLSSQLNCVVVVRHRYFDDPPHGHDDPVSSVSSVVSCVSSVRD

Secondary structure (DSSP, 8-state):
-----SS--TTHHHH-SEEEE----B-TTS-B-HHHHHHHHHHHHHTT--EEEESSTTTTTTTS-HHHHHHHHHHHHHHHTTTSEEEEE---S-HHHHHHHHHHHHHTT-SEEEEEPPPSS---HHHHHHHHHHHHHH--S-EEEE--HHHHSS---HHHHHHHTTSTTEEE---S--HHHHHHHHHHH--B-EE-SGGGHHHHHHTT--EEEESGGGT-HHHHHHHHHHHHHT-HHHHHHHHHHTHHHHHHHHHH-HHHHHHHHHHHTT-----PPTTS----HHHHHHHHHHHHHTT--/-----SS--TTHHHH-SEEEE----B-TTS-B-HHHHHHHHHHHHHTT--EEEESSTTTTTTTS-HHHHHHHHHHHHHHHTTTSEEEEE---SSHHHHHHHHHHHHHTT-SEEEEEPPPSS---HHHHHHHHHHHHHH--S-EEEE--HHHHSS---HHHHHHHTTSTTEEE---S--HHHHHHHHHHH-PBPEE-SGGGHHHHHHTT--EEEESGGGT-HHHHHHHHHHHHTT-HHHHHHHHHHTHHHHHHHHHH-HHHHHHHHHHHTT-----PPTTS----HHHHHHHHHHHHHTT--